Protein AF-A0AA36M9J1-F1 (afdb_monomer)

Foldseek 3Di:
DDDDDDDDDDDPPPPDPDFPWDWDDDDDDDDPDDDPDDRDTDIDGPDPPQDFFADDAFADDPVSVVVVCVVVVVVVDPPPPDDAAFWWWQDPNDIDFQWAQADAADLERPDIDTHGAPDKDKHKHAYDPPDQDPCCLQVDQQFFQCSRQVIWIWFADPNDIDTAHEAEPEDRDGFDDDPQKTWFGFQEWAKEFEDADRDGPHIYGYDTDIDIDHNVCSVVGMHIYIYHYDYPPDDDDDDPAKFFDFFAFWWFDAPDDDIDGQFAAAHEAGDLVHTDGDTPQDKDKHKYKDWDQDLVVQQVSVVSNCSRHPGQWIFFGPDPPPPDRRTHGEAEDDDDDDDDDQWRKDFQEWEKEFEWEWGTGPVRTHITTRHIYIYTDIDTDDRDNPDIDMGMHMYIYHYDYPGDDPDPPPD

Nearest PDB structures (foldseek):
  7fh1-assembly1_B  TM=4.198E-01  e=1.039E-02  Homo sapiens
  8y16-assembly1_C  TM=1.240E-01  e=6.064E+00  Severe acute respiratory syndrome coronavirus 2

Organism: Cylicocyclus nassatus (NCBI:txid53992)

Mean predicted aligned error: 17.76 Å

Structure (mmCIF, N/CA/C/O backbone):
data_AF-A0AA36M9J1-F1
#
_entry.id   AF-A0AA36M9J1-F1
#
loop_
_atom_site.group_PDB
_atom_site.id
_atom_site.type_symbol
_atom_site.label_atom_id
_atom_site.label_alt_id
_atom_site.label_comp_id
_atom_site.label_asym_id
_atom_site.label_entity_id
_atom_site.label_seq_id
_atom_site.pdbx_PDB_ins_code
_atom_site.Cartn_x
_atom_site.Cartn_y
_atom_site.Cartn_z
_atom_site.occupancy
_atom_site.B_iso_or_equiv
_atom_site.auth_seq_id
_atom_site.auth_comp_id
_atom_site.auth_asym_id
_atom_site.auth_atom_id
_atom_site.pdbx_PDB_model_num
ATOM 1 N N . MET A 1 1 ? 70.627 -38.557 -36.374 1.00 34.47 1 MET A N 1
ATOM 2 C CA . MET A 1 1 ? 70.015 -37.346 -35.794 1.00 34.47 1 MET A CA 1
ATOM 3 C C . MET A 1 1 ? 68.828 -36.986 -36.672 1.00 34.47 1 MET A C 1
ATOM 5 O O . MET A 1 1 ? 69.014 -36.907 -37.875 1.00 34.47 1 MET A O 1
ATOM 9 N N . VAL A 1 2 ? 67.658 -36.826 -36.048 1.00 35.03 2 VAL A N 1
ATOM 10 C CA . VAL A 1 2 ? 66.373 -36.348 -36.599 1.00 35.03 2 VAL A CA 1
ATOM 11 C C . VAL A 1 2 ? 65.576 -37.332 -37.476 1.00 35.03 2 VAL A C 1
ATOM 13 O O . VAL A 1 2 ? 65.704 -37.382 -38.694 1.00 35.03 2 VAL A O 1
ATOM 16 N N . LEU A 1 3 ? 64.687 -38.072 -36.795 1.00 35.28 3 LEU A N 1
ATOM 17 C CA . LEU A 1 3 ? 63.376 -38.482 -37.307 1.00 35.28 3 LEU A CA 1
ATOM 18 C C . LEU A 1 3 ? 62.590 -37.229 -37.728 1.00 35.28 3 LEU A C 1
ATOM 20 O O . LEU A 1 3 ? 62.483 -36.299 -36.930 1.00 35.28 3 LEU A O 1
ATOM 24 N N . ALA A 1 4 ? 61.965 -37.241 -38.903 1.00 35.62 4 ALA A N 1
ATOM 25 C CA . ALA A 1 4 ? 60.901 -36.302 -39.246 1.00 35.62 4 ALA A CA 1
ATOM 26 C C . ALA A 1 4 ? 59.654 -37.094 -39.658 1.00 35.62 4 ALA A C 1
ATOM 28 O O . ALA A 1 4 ? 59.619 -37.746 -40.700 1.00 35.62 4 ALA A O 1
ATOM 29 N N . LEU A 1 5 ? 58.675 -37.076 -38.753 1.00 34.12 5 LEU A N 1
ATOM 30 C CA . LEU A 1 5 ? 57.350 -37.666 -38.876 1.00 34.12 5 LEU A CA 1
ATOM 31 C C . LEU A 1 5 ? 56.488 -36.897 -39.890 1.00 34.12 5 LEU A C 1
ATOM 33 O O . LEU A 1 5 ? 56.442 -35.668 -39.868 1.00 34.12 5 LEU A O 1
ATOM 37 N N . LEU A 1 6 ? 55.740 -37.645 -40.705 1.00 33.44 6 LEU A N 1
ATOM 38 C CA . LEU A 1 6 ? 54.518 -37.181 -41.368 1.00 33.44 6 LEU A CA 1
ATOM 39 C C . LEU A 1 6 ? 53.490 -36.716 -40.315 1.00 33.44 6 LEU A C 1
ATOM 41 O O . LEU A 1 6 ? 53.253 -37.462 -39.360 1.00 33.44 6 LEU A O 1
ATOM 45 N N . PRO A 1 7 ? 52.786 -35.586 -40.503 1.00 40.94 7 PRO A N 1
ATOM 46 C CA . PRO A 1 7 ? 51.577 -35.313 -39.746 1.00 40.94 7 PRO A CA 1
ATOM 47 C C . PRO A 1 7 ? 50.387 -36.027 -40.406 1.00 40.94 7 PRO A C 1
ATOM 49 O O . PRO A 1 7 ? 50.026 -35.750 -41.551 1.00 40.94 7 PRO A O 1
ATOM 52 N N . LEU A 1 8 ? 49.769 -36.951 -39.666 1.00 36.53 8 LEU A N 1
ATOM 53 C CA . LEU A 1 8 ? 48.415 -37.427 -39.941 1.00 36.53 8 LEU A CA 1
ATOM 54 C C . LEU A 1 8 ? 47.431 -36.257 -39.789 1.00 36.53 8 LEU A C 1
ATOM 56 O O . LEU A 1 8 ? 47.300 -35.685 -38.708 1.00 36.53 8 LEU A O 1
ATOM 60 N N . LEU A 1 9 ? 46.702 -35.948 -40.858 1.00 32.91 9 LEU A N 1
ATOM 61 C CA . LEU A 1 9 ? 45.480 -35.148 -40.813 1.00 32.91 9 LEU A CA 1
ATOM 62 C C . LEU A 1 9 ? 44.354 -36.004 -40.212 1.00 32.91 9 LEU A C 1
ATOM 64 O O . LEU A 1 9 ? 43.809 -36.884 -40.876 1.00 32.91 9 LEU A O 1
ATOM 68 N N . LEU A 1 10 ? 44.016 -35.751 -38.949 1.00 34.03 10 LEU A N 1
ATOM 69 C CA . LEU A 1 10 ? 42.772 -36.203 -38.322 1.00 34.03 10 LEU A CA 1
ATOM 70 C C . LEU A 1 10 ? 41.680 -35.154 -38.591 1.00 34.03 10 LEU A C 1
ATOM 72 O O . LEU A 1 10 ? 41.882 -33.991 -38.237 1.00 34.03 10 LEU A O 1
ATOM 76 N N . PRO A 1 11 ? 40.516 -35.515 -39.157 1.00 36.06 11 PRO A N 1
ATOM 77 C CA . PRO A 1 11 ? 39.356 -34.641 -39.128 1.00 36.06 11 PRO A CA 1
ATOM 78 C C . PRO A 1 11 ? 38.752 -34.681 -37.719 1.00 36.06 11 PRO A C 1
ATOM 80 O O . PRO A 1 11 ? 38.268 -35.716 -37.257 1.00 36.06 11 PRO A O 1
ATOM 83 N N . THR A 1 12 ? 38.777 -33.549 -37.021 1.00 34.25 12 THR A N 1
ATOM 84 C CA . THR A 1 12 ? 37.977 -33.341 -35.815 1.00 34.25 12 THR A CA 1
ATOM 85 C C . THR A 1 12 ? 36.508 -33.276 -36.224 1.00 34.25 12 THR A C 1
ATOM 87 O O . THR A 1 12 ? 36.010 -32.264 -36.710 1.00 34.25 12 THR A O 1
ATOM 90 N N . ILE A 1 13 ? 35.798 -34.390 -36.046 1.00 34.00 13 ILE A N 1
ATOM 91 C CA . ILE A 1 13 ? 34.337 -34.414 -36.068 1.00 34.00 13 ILE A CA 1
ATOM 92 C C . ILE A 1 13 ? 33.880 -33.586 -34.866 1.00 34.00 13 ILE A C 1
ATOM 94 O O . ILE A 1 13 ? 33.880 -34.060 -33.729 1.00 34.00 13 ILE A O 1
ATOM 98 N N . SER A 1 14 ? 33.531 -32.324 -35.113 1.00 32.44 14 SER A N 1
ATOM 99 C CA . SER A 1 14 ? 32.762 -31.531 -34.163 1.00 32.44 14 SER A CA 1
ATOM 100 C C . SER A 1 14 ? 31.401 -32.210 -34.034 1.00 32.44 14 SER A C 1
ATOM 102 O O . SER A 1 14 ? 30.603 -32.199 -34.973 1.00 32.44 14 SER A O 1
ATOM 104 N N . LYS A 1 15 ? 31.162 -32.886 -32.905 1.00 30.66 15 LYS A N 1
ATOM 105 C CA . LYS A 1 15 ? 29.823 -33.338 -32.524 1.00 30.66 15 LYS A CA 1
ATOM 106 C C . LYS A 1 15 ? 28.961 -32.087 -32.389 1.00 30.66 15 LYS A C 1
ATOM 108 O O . LYS A 1 15 ? 29.045 -31.385 -31.385 1.00 30.66 15 LYS A O 1
ATOM 113 N N . ALA A 1 16 ? 28.162 -31.808 -33.414 1.00 32.34 16 ALA A N 1
ATOM 114 C CA . ALA A 1 16 ? 27.039 -30.899 -33.296 1.00 32.34 16 ALA A CA 1
ATOM 115 C C . ALA A 1 16 ? 26.162 -31.403 -32.144 1.00 32.34 16 ALA A C 1
ATOM 117 O O . ALA A 1 16 ? 25.789 -32.576 -32.102 1.00 32.34 16 ALA A O 1
ATOM 118 N N . GLN A 1 17 ? 25.918 -30.524 -31.179 1.00 36.88 17 GLN A N 1
ATOM 119 C CA . GLN A 1 17 ? 25.026 -30.759 -30.059 1.00 36.88 17 GLN A CA 1
ATOM 120 C C . GLN A 1 17 ? 23.624 -30.991 -30.629 1.00 36.88 17 GLN A C 1
ATOM 122 O O . GLN A 1 17 ? 22.987 -30.079 -31.154 1.00 36.88 17 GLN A O 1
ATOM 127 N N . GLU A 1 18 ? 23.203 -32.251 -30.621 1.00 34.16 18 GLU A N 1
ATOM 128 C CA . GLU A 1 18 ? 21.918 -32.703 -31.138 1.00 34.16 18 GLU A CA 1
ATOM 129 C C . GLU A 1 18 ? 20.823 -32.074 -30.265 1.00 34.16 18 GLU A C 1
ATOM 131 O O . GLU A 1 18 ? 20.680 -32.391 -29.085 1.00 34.16 18 GLU A O 1
ATOM 136 N N . THR A 1 19 ? 20.125 -31.078 -30.814 1.00 42.78 19 THR A N 1
ATOM 137 C CA . THR A 1 19 ? 18.958 -30.478 -30.166 1.00 42.78 19 THR A CA 1
ATOM 138 C C . THR A 1 19 ? 17.849 -31.518 -30.173 1.00 42.78 19 THR A C 1
ATOM 140 O O . THR A 1 19 ? 17.486 -32.028 -31.233 1.00 42.78 19 THR A O 1
ATOM 143 N N . ASP A 1 20 ? 17.333 -31.852 -28.992 1.00 41.44 20 ASP A N 1
ATOM 144 C CA . ASP A 1 20 ? 16.275 -32.845 -28.814 1.00 41.44 20 ASP A CA 1
ATOM 145 C C . ASP A 1 20 ? 14.979 -32.303 -29.446 1.00 41.44 20 ASP A C 1
ATOM 147 O O . ASP A 1 20 ? 14.237 -31.509 -28.857 1.00 41.44 20 ASP A O 1
ATOM 151 N N . ARG A 1 21 ? 14.778 -32.627 -30.729 1.00 43.12 21 ARG A N 1
ATOM 152 C CA . ARG A 1 21 ? 13.612 -32.241 -31.526 1.00 43.12 21 ARG A CA 1
ATOM 153 C C . ARG A 1 21 ? 12.599 -33.368 -31.461 1.00 43.12 21 ARG A C 1
ATOM 155 O O . ARG A 1 21 ? 12.701 -34.347 -32.196 1.00 43.12 21 ARG A O 1
ATOM 162 N N . THR A 1 22 ? 11.588 -33.214 -30.615 1.00 49.09 22 THR A N 1
ATOM 163 C CA . THR A 1 22 ? 10.437 -34.120 -30.625 1.00 49.09 22 THR A CA 1
ATOM 164 C C . THR A 1 22 ? 9.358 -33.519 -31.518 1.00 49.09 22 THR A C 1
ATOM 166 O O . THR A 1 22 ? 8.730 -32.519 -31.167 1.00 49.09 22 THR A O 1
ATOM 169 N N . CYS A 1 23 ? 9.162 -34.105 -32.698 1.00 43.44 23 CYS A N 1
ATOM 170 C CA . CYS A 1 23 ? 8.077 -33.721 -33.594 1.00 43.44 23 CYS A CA 1
ATOM 171 C C . CYS A 1 23 ? 6.861 -34.608 -33.343 1.00 43.44 23 CYS A C 1
ATOM 173 O O . CYS A 1 23 ? 6.962 -35.835 -33.352 1.00 43.44 23 CYS A O 1
ATOM 175 N N . TYR A 1 24 ? 5.718 -33.976 -33.107 1.00 51.06 24 TYR A N 1
ATOM 176 C CA . TYR A 1 24 ? 4.445 -34.646 -32.906 1.00 51.06 24 TYR A CA 1
ATOM 177 C C . TYR A 1 24 ? 3.603 -34.496 -34.170 1.00 51.06 24 TYR A C 1
ATOM 179 O O . TYR A 1 24 ? 3.530 -33.419 -34.765 1.00 51.06 24 TYR A O 1
ATOM 187 N N . ASN A 1 25 ? 2.923 -35.575 -34.554 1.00 40.88 25 ASN A N 1
ATOM 188 C CA . ASN A 1 25 ? 1.823 -35.468 -35.502 1.00 40.88 25 ASN A CA 1
ATOM 189 C C . ASN A 1 25 ? 0.711 -34.660 -34.829 1.00 40.88 25 ASN A C 1
ATOM 191 O O . ASN A 1 25 ? 0.363 -34.936 -33.680 1.00 40.88 25 ASN A O 1
ATOM 195 N N . SER A 1 26 ? 0.190 -33.656 -35.530 1.00 43.72 26 SER A N 1
ATOM 196 C CA . SER A 1 26 ? -0.866 -32.759 -35.059 1.00 43.72 26 SER A CA 1
ATOM 197 C C . SER A 1 26 ? -1.984 -33.529 -34.341 1.00 43.72 26 SER A C 1
ATOM 199 O O . SER A 1 26 ? -2.709 -34.311 -34.963 1.00 43.72 26 SER A O 1
ATOM 201 N N . VAL A 1 27 ? -2.135 -33.313 -33.033 1.00 42.03 27 VAL A N 1
ATOM 202 C CA . VAL A 1 27 ? -3.286 -33.811 -32.274 1.00 42.03 27 VAL A CA 1
ATOM 203 C C . VAL A 1 27 ? -4.376 -32.751 -32.345 1.00 42.03 27 VAL A C 1
ATOM 205 O O . VAL A 1 27 ? -4.162 -31.588 -32.010 1.00 42.03 27 VAL A O 1
ATOM 208 N N . TRP A 1 28 ? -5.537 -33.178 -32.827 1.00 39.97 28 TRP A N 1
ATOM 209 C CA . TRP A 1 28 ? -6.735 -32.378 -33.036 1.00 39.97 28 TRP A CA 1
ATOM 210 C C . TRP A 1 28 ? -7.161 -31.645 -31.756 1.00 39.97 28 TRP A C 1
ATOM 212 O O . TRP A 1 28 ? -7.635 -32.264 -30.806 1.00 39.97 28 TRP A O 1
ATOM 222 N N . LEU A 1 29 ? -7.055 -30.317 -31.746 1.00 37.34 29 LEU A N 1
ATOM 223 C CA . LEU A 1 29 ? -7.807 -29.466 -30.826 1.00 37.34 29 LEU A CA 1
ATOM 224 C C . LEU A 1 29 ? -9.108 -29.082 -31.531 1.00 37.34 29 LEU A C 1
ATOM 226 O O . LEU A 1 29 ? -9.100 -28.329 -32.502 1.00 37.34 29 LEU A O 1
ATOM 230 N N . HIS A 1 30 ? -10.222 -29.650 -31.068 1.00 34.59 30 HIS A N 1
ATOM 231 C CA . HIS A 1 30 ? -11.558 -29.381 -31.593 1.00 34.59 30 HIS A CA 1
ATOM 232 C C . HIS A 1 30 ? -11.893 -27.880 -31.523 1.00 34.59 30 HIS A C 1
ATOM 234 O O . HIS A 1 30 ? -12.320 -27.369 -30.490 1.00 34.59 30 HIS A O 1
ATOM 240 N N . ARG A 1 31 ? -11.765 -27.188 -32.658 1.00 34.97 31 ARG A N 1
ATOM 241 C CA . ARG A 1 31 ? -12.511 -25.968 -32.977 1.00 34.97 31 ARG A CA 1
ATOM 242 C C . ARG A 1 31 ? -13.433 -26.302 -34.148 1.00 34.97 31 ARG A C 1
ATOM 244 O O . ARG A 1 31 ? -12.988 -26.860 -35.144 1.00 34.97 31 ARG A O 1
ATOM 251 N N . GLY A 1 32 ? -14.726 -26.036 -33.978 1.00 39.53 32 GLY A N 1
ATOM 252 C CA . GLY A 1 32 ? -15.825 -26.510 -34.828 1.00 39.53 32 GLY A CA 1
ATOM 253 C C . GLY A 1 32 ? -15.948 -25.873 -36.213 1.00 39.53 32 GLY A C 1
ATOM 254 O O . GLY A 1 32 ? -17.045 -25.872 -36.755 1.00 39.53 32 GLY A O 1
ATOM 255 N N . GLU A 1 33 ? -14.869 -25.353 -36.796 1.00 38.28 33 GLU A N 1
ATOM 256 C CA . GLU A 1 33 ? -14.892 -24.827 -38.161 1.00 38.28 33 GLU A CA 1
ATOM 257 C C . GLU A 1 33 ? -13.712 -25.389 -38.956 1.00 38.28 33 GLU A C 1
ATOM 259 O O . GLU A 1 33 ? -12.547 -25.264 -38.582 1.00 38.28 33 GLU A O 1
ATOM 264 N N . THR A 1 34 ? -14.062 -26.087 -40.035 1.00 36.34 34 THR A N 1
ATOM 265 C CA . THR A 1 34 ? -13.190 -26.800 -40.971 1.00 36.34 34 THR A CA 1
ATOM 266 C C . THR A 1 34 ? -12.093 -25.900 -41.529 1.00 36.34 34 THR A C 1
ATOM 268 O O . THR A 1 34 ? -12.348 -25.057 -42.387 1.00 36.34 34 THR A O 1
ATOM 271 N N . ILE A 1 35 ? -10.857 -26.151 -41.107 1.00 40.28 35 ILE A N 1
ATOM 272 C CA . ILE A 1 35 ? -9.649 -25.724 -41.811 1.00 40.28 35 ILE A CA 1
ATOM 273 C C . ILE A 1 35 ? -9.031 -26.998 -42.392 1.00 40.28 35 ILE A C 1
ATOM 275 O O . ILE A 1 35 ? -8.940 -28.019 -41.709 1.00 40.28 35 ILE A O 1
ATOM 279 N N . LEU A 1 36 ? -8.695 -26.959 -43.682 1.00 37.41 36 LEU A N 1
ATOM 280 C CA . LEU A 1 36 ? -8.062 -28.056 -44.418 1.00 37.41 36 LEU A CA 1
ATOM 281 C C . LEU A 1 36 ? -6.858 -28.616 -43.633 1.00 37.41 36 LEU A C 1
ATOM 283 O O . LEU A 1 36 ? -6.135 -27.831 -43.016 1.00 37.41 36 LEU A O 1
ATOM 287 N N . PRO A 1 37 ? -6.620 -29.940 -43.646 1.00 39.84 37 PRO A N 1
ATOM 288 C CA . PRO A 1 37 ? -5.519 -30.537 -42.897 1.00 39.84 37 PRO A CA 1
ATOM 289 C C . PRO A 1 37 ? -4.185 -29.988 -43.416 1.00 39.84 37 PRO A C 1
ATOM 291 O O . PRO A 1 37 ? -3.824 -30.249 -44.564 1.00 39.84 37 PRO A O 1
ATOM 294 N N . SER A 1 38 ? -3.453 -29.230 -42.591 1.00 42.91 38 SER A N 1
ATOM 295 C CA . SER A 1 38 ? -2.046 -28.958 -42.883 1.00 42.91 38 SER A CA 1
ATOM 296 C C . SER A 1 38 ? -1.241 -30.215 -42.556 1.00 42.91 38 SER A C 1
ATOM 298 O O . SER A 1 38 ? -1.457 -30.880 -41.543 1.00 42.91 38 SER A O 1
ATOM 300 N N . THR A 1 39 ? -0.342 -30.588 -43.459 1.00 43.50 39 THR A N 1
ATOM 301 C CA . THR A 1 39 ? 0.561 -31.741 -43.325 1.00 43.50 39 THR A CA 1
ATOM 302 C C . THR A 1 39 ? 1.816 -31.408 -42.517 1.00 43.50 39 THR A C 1
ATOM 304 O O . THR A 1 39 ? 2.784 -32.168 -42.541 1.00 43.50 39 THR A O 1
ATOM 307 N N . ASP A 1 40 ? 1.831 -30.265 -41.834 1.00 41.34 40 ASP A N 1
ATOM 308 C CA . ASP A 1 40 ? 3.038 -29.733 -41.219 1.00 41.34 40 ASP A CA 1
ATOM 309 C C . ASP A 1 40 ? 3.254 -30.356 -39.837 1.00 41.34 40 ASP A C 1
ATOM 311 O O . ASP A 1 40 ? 2.422 -30.272 -38.932 1.00 41.34 40 ASP A O 1
ATOM 315 N N . LEU A 1 41 ? 4.397 -31.027 -39.691 1.00 43.41 41 LEU A N 1
ATOM 316 C CA . LEU A 1 41 ? 4.864 -31.603 -38.435 1.00 43.41 41 LEU A CA 1
ATOM 317 C C . LEU A 1 41 ? 5.095 -30.486 -37.411 1.00 43.41 41 LEU A C 1
ATOM 319 O O . LEU A 1 41 ? 5.894 -29.580 -37.645 1.00 43.41 41 LEU A O 1
ATOM 323 N N . PHE A 1 42 ? 4.457 -30.579 -36.242 1.00 46.03 42 PHE A N 1
ATOM 324 C CA . PHE A 1 42 ? 4.739 -29.665 -35.139 1.00 46.03 42 PHE A CA 1
ATOM 325 C C . PHE A 1 42 ? 5.954 -30.174 -34.364 1.00 46.03 42 PHE A C 1
ATOM 327 O O . PHE A 1 42 ? 5.879 -31.166 -33.635 1.00 46.03 42 PHE A O 1
ATOM 334 N N . CYS A 1 43 ? 7.091 -29.506 -34.531 1.00 43.56 43 CYS A N 1
ATOM 335 C CA . CYS A 1 43 ? 8.325 -29.841 -33.831 1.00 43.56 43 CYS A CA 1
ATOM 336 C C . CYS A 1 43 ? 8.496 -28.974 -32.585 1.00 43.56 43 CYS A C 1
ATOM 338 O O . CYS A 1 43 ? 8.714 -27.768 -32.682 1.00 43.56 43 CYS A O 1
ATOM 340 N N . VAL A 1 44 ? 8.449 -29.597 -31.406 1.00 43.91 44 VAL A N 1
ATOM 341 C CA . VAL A 1 44 ? 8.841 -28.940 -30.157 1.00 43.91 44 VAL A CA 1
ATOM 342 C C . VAL A 1 44 ? 10.358 -28.995 -30.076 1.00 43.91 44 VAL A C 1
ATOM 344 O O . VAL A 1 44 ? 10.945 -30.055 -29.854 1.00 43.91 44 VAL A O 1
ATOM 347 N N . VAL A 1 45 ? 11.004 -27.848 -30.268 1.00 42.28 45 VAL A N 1
ATOM 348 C CA . VAL A 1 45 ? 12.426 -27.696 -29.963 1.00 42.28 45 VAL A CA 1
ATOM 349 C C . VAL A 1 45 ? 12.529 -27.370 -28.479 1.00 42.28 45 VAL A C 1
ATOM 351 O O . VAL A 1 45 ? 12.179 -26.267 -28.060 1.00 42.28 45 VAL A O 1
ATOM 354 N N . ARG A 1 46 ? 13.005 -28.316 -27.662 1.00 38.50 46 ARG A N 1
ATOM 355 C CA . ARG A 1 46 ? 13.493 -27.969 -26.324 1.00 38.50 46 ARG A CA 1
ATOM 356 C C . ARG A 1 46 ? 14.809 -27.224 -26.501 1.00 38.50 46 ARG A C 1
ATOM 358 O O . ARG A 1 46 ? 15.862 -27.841 -26.636 1.00 38.50 46 ARG A O 1
ATOM 365 N N . SER A 1 47 ? 14.740 -25.897 -26.551 1.00 42.56 47 SER A N 1
ATOM 366 C CA . SER A 1 47 ? 15.944 -25.102 -26.358 1.00 42.56 47 SER A CA 1
ATOM 367 C C . SER A 1 47 ? 16.352 -25.224 -24.887 1.00 42.56 47 SER A C 1
ATOM 369 O O . SER A 1 47 ? 15.586 -24.876 -23.991 1.00 42.56 47 SER A O 1
ATOM 371 N N . ASN A 1 48 ? 17.547 -25.767 -24.656 1.00 41.94 48 ASN A N 1
ATOM 372 C CA . ASN A 1 48 ? 18.238 -25.701 -23.368 1.00 41.94 48 ASN A CA 1
ATOM 373 C C . ASN A 1 48 ? 18.921 -24.335 -23.167 1.00 41.94 48 ASN A C 1
ATOM 375 O O . ASN A 1 48 ? 19.713 -24.192 -22.235 1.00 41.94 48 ASN A O 1
ATOM 379 N N . ASP A 1 49 ? 18.660 -23.345 -24.028 1.00 46.38 49 ASP A N 1
ATOM 380 C CA . ASP A 1 49 ? 19.173 -22.001 -23.817 1.00 46.38 49 ASP A CA 1
ATOM 381 C C . ASP A 1 49 ? 18.552 -21.461 -22.533 1.00 46.38 49 ASP A C 1
ATOM 383 O O . ASP A 1 49 ? 17.328 -21.390 -22.388 1.00 46.38 49 ASP A O 1
ATOM 387 N N . ALA A 1 50 ? 19.412 -21.105 -21.580 1.00 49.09 50 ALA A N 1
ATOM 388 C CA . ALA A 1 50 ? 19.007 -20.369 -20.400 1.00 49.09 50 ALA A CA 1
ATOM 389 C C . ALA A 1 50 ? 18.225 -19.142 -20.875 1.00 49.09 50 ALA A C 1
ATOM 391 O O . ALA A 1 50 ? 18.779 -18.248 -21.517 1.00 49.09 50 ALA A O 1
ATOM 392 N N . SER A 1 51 ? 16.920 -19.120 -20.617 1.00 63.69 51 SER A N 1
ATOM 393 C CA . SER A 1 51 ? 16.118 -17.960 -20.955 1.00 63.69 51 SER A CA 1
ATOM 394 C C . SER A 1 51 ? 16.680 -16.770 -20.175 1.00 63.69 51 SER A C 1
ATOM 396 O O . SER A 1 51 ? 16.882 -16.845 -18.964 1.00 63.69 51 SER A O 1
ATOM 398 N N . SER A 1 52 ? 16.998 -15.688 -20.876 1.00 69.25 52 SER A N 1
ATOM 399 C CA . SER A 1 52 ? 17.330 -14.391 -20.288 1.00 69.25 52 SER A CA 1
ATOM 400 C C . SER A 1 52 ? 16.230 -13.383 -20.598 1.00 69.25 52 SER A C 1
ATOM 402 O O . SER A 1 52 ? 15.512 -13.528 -21.590 1.00 69.25 52 SER A O 1
ATOM 404 N N . PHE A 1 53 ? 16.076 -12.389 -19.739 1.00 72.44 53 PHE A N 1
ATOM 405 C CA . PHE A 1 53 ? 15.380 -11.157 -20.061 1.00 72.44 53 PHE A CA 1
ATOM 406 C C . PHE A 1 53 ? 16.357 -10.215 -20.759 1.00 72.44 53 PHE A C 1
ATOM 408 O O . PHE A 1 53 ? 17.537 -10.184 -20.405 1.00 72.44 53 PHE A O 1
ATOM 415 N N . ASP A 1 54 ? 15.865 -9.496 -21.762 1.00 75.00 54 ASP A N 1
ATOM 416 C CA . ASP A 1 54 ? 16.659 -8.490 -22.459 1.00 75.00 54 ASP A CA 1
ATOM 417 C C . ASP A 1 54 ? 16.824 -7.256 -21.561 1.00 75.00 54 ASP A C 1
ATOM 419 O O . ASP A 1 54 ? 15.923 -6.909 -20.789 1.00 75.00 54 ASP A O 1
ATOM 423 N N . ASP A 1 55 ? 17.979 -6.600 -21.654 1.00 76.12 55 ASP A N 1
ATOM 424 C CA . ASP A 1 55 ? 18.253 -5.396 -20.875 1.00 76.12 55 ASP A CA 1
ATOM 425 C C . ASP A 1 55 ? 17.386 -4.236 -21.383 1.00 76.12 55 ASP A C 1
ATOM 427 O O . ASP A 1 55 ? 17.310 -3.961 -22.581 1.00 76.12 55 ASP A O 1
ATOM 431 N N . VAL A 1 56 ? 16.739 -3.537 -20.452 1.00 81.00 56 VAL A N 1
ATOM 432 C CA . VAL A 1 56 ? 15.906 -2.359 -20.728 1.00 81.00 56 VAL A CA 1
ATOM 433 C C . VAL A 1 56 ? 16.708 -1.104 -20.367 1.00 81.00 56 VAL A C 1
ATOM 435 O O . VAL A 1 56 ? 17.243 -1.034 -19.253 1.00 81.00 56 VAL A O 1
ATOM 438 N N . PRO A 1 57 ? 16.814 -0.104 -21.258 1.00 84.38 57 PRO A N 1
ATOM 439 C CA . PRO A 1 57 ? 17.568 1.111 -20.968 1.00 84.38 57 PRO A CA 1
ATOM 440 C C . PRO A 1 57 ? 16.941 1.878 -19.798 1.00 84.38 57 PRO A C 1
ATOM 442 O O . PRO A 1 57 ? 15.729 2.062 -19.748 1.00 84.38 57 PRO A O 1
ATOM 445 N N . ILE A 1 58 ? 17.769 2.347 -18.860 1.00 87.94 58 ILE A N 1
ATOM 446 C CA . ILE A 1 58 ? 17.318 3.245 -17.788 1.00 87.94 58 ILE A CA 1
ATOM 447 C C . ILE A 1 58 ? 17.121 4.634 -18.387 1.00 87.94 58 ILE A C 1
ATOM 449 O O . ILE A 1 58 ? 18.083 5.220 -18.881 1.00 87.94 58 ILE A O 1
ATOM 453 N N . ILE A 1 59 ? 15.903 5.161 -18.313 1.00 87.62 59 ILE A N 1
ATOM 454 C CA . ILE A 1 59 ? 15.529 6.439 -18.919 1.00 87.62 59 ILE A CA 1
ATOM 455 C C . ILE A 1 59 ? 15.995 7.591 -18.030 1.00 87.62 59 ILE A C 1
ATOM 457 O O . ILE A 1 59 ? 15.632 7.658 -16.854 1.00 87.62 59 ILE A O 1
ATOM 461 N N . GLN A 1 60 ? 16.778 8.514 -18.584 1.00 85.69 60 GLN A N 1
ATOM 462 C CA . GLN A 1 60 ? 17.397 9.635 -17.866 1.00 85.69 60 GLN A CA 1
ATOM 463 C C . GLN A 1 60 ? 16.962 11.005 -18.400 1.00 85.69 60 GLN A C 1
ATOM 465 O O . GLN A 1 60 ? 17.172 12.015 -17.719 1.00 85.69 60 GLN A O 1
ATOM 470 N N . SER A 1 61 ? 16.342 11.047 -19.582 1.00 85.88 61 SER A N 1
ATOM 471 C CA . SER A 1 61 ? 15.887 12.260 -20.269 1.00 85.88 61 SER A CA 1
ATOM 472 C C . SER A 1 61 ? 14.484 12.113 -20.880 1.00 85.88 61 SER A C 1
ATOM 474 O O . SER A 1 61 ? 13.978 11.005 -21.057 1.00 85.88 61 SER A O 1
ATOM 476 N N . GLU A 1 62 ? 13.845 13.245 -21.194 1.00 85.38 62 GLU A N 1
ATOM 477 C CA . GLU A 1 62 ? 12.535 13.280 -21.870 1.00 85.38 62 GLU A CA 1
ATOM 478 C C . GLU A 1 62 ? 12.596 12.755 -23.315 1.00 85.38 62 GLU A C 1
ATOM 480 O O . GLU A 1 62 ? 11.627 12.164 -23.800 1.00 85.38 62 GLU A O 1
ATOM 485 N N . ASP A 1 63 ? 13.735 12.922 -23.990 1.00 86.81 63 ASP A N 1
ATOM 486 C CA . ASP A 1 63 ? 13.948 12.408 -25.347 1.00 86.81 63 ASP A CA 1
ATOM 487 C C . ASP A 1 63 ? 13.995 10.871 -25.336 1.00 86.81 63 ASP A C 1
ATOM 489 O O . ASP A 1 63 ? 13.223 10.223 -26.041 1.00 86.81 63 ASP A O 1
ATOM 493 N N . GLU A 1 64 ? 14.797 10.277 -24.441 1.00 86.81 64 GLU A N 1
ATOM 494 C CA . GLU A 1 64 ? 14.849 8.817 -24.244 1.00 86.81 64 GLU A CA 1
ATOM 495 C C . GLU A 1 64 ? 13.483 8.242 -23.849 1.00 86.81 64 GLU A C 1
ATOM 497 O O . GLU A 1 64 ? 13.122 7.137 -24.251 1.00 86.81 64 GLU A O 1
ATOM 502 N N . TRP A 1 65 ? 12.703 8.989 -23.064 1.00 85.12 65 TRP A N 1
ATOM 503 C CA . TRP A 1 65 ? 11.340 8.602 -22.718 1.00 85.12 65 TRP A CA 1
ATOM 504 C C . TRP A 1 65 ? 10.419 8.554 -23.939 1.00 85.12 65 TRP A C 1
ATOM 506 O O . TRP A 1 65 ? 9.617 7.629 -24.085 1.00 85.12 65 TRP A O 1
ATOM 516 N N . SER A 1 66 ? 10.522 9.556 -24.808 1.00 84.81 66 SER A N 1
ATOM 517 C CA . SER A 1 66 ? 9.711 9.643 -26.020 1.00 84.81 66 SER A CA 1
ATOM 518 C C . SER A 1 66 ? 10.014 8.476 -26.958 1.00 84.81 66 SER A C 1
ATOM 520 O O . SER A 1 66 ? 9.083 7.821 -27.429 1.00 84.81 66 SER A O 1
ATOM 522 N N . ASP A 1 67 ? 11.293 8.146 -27.138 1.00 84.81 67 ASP A N 1
ATOM 523 C CA . ASP A 1 67 ? 11.729 6.982 -27.916 1.00 84.81 67 ASP A CA 1
ATOM 524 C C . ASP A 1 67 ? 11.229 5.668 -27.294 1.00 84.81 67 ASP A C 1
ATOM 526 O O . ASP A 1 67 ? 10.651 4.818 -27.977 1.00 84.81 67 ASP A O 1
ATOM 530 N N . PHE A 1 68 ? 11.340 5.530 -25.970 1.00 83.81 68 PHE A N 1
ATOM 531 C CA . PHE A 1 68 ? 10.853 4.359 -25.241 1.00 83.81 68 PHE A CA 1
ATOM 532 C C . PHE A 1 68 ? 9.343 4.135 -25.416 1.00 83.81 68 PHE A C 1
ATOM 534 O O . PHE A 1 68 ? 8.889 2.993 -25.548 1.00 83.81 68 PHE A O 1
ATOM 541 N N . LEU A 1 69 ? 8.550 5.210 -25.458 1.00 81.69 69 LEU A N 1
ATOM 542 C CA . LEU A 1 69 ? 7.110 5.140 -25.708 1.00 81.69 69 LEU A CA 1
ATOM 543 C C . LEU A 1 69 ? 6.758 4.731 -27.143 1.00 81.69 69 LEU A C 1
ATOM 545 O O . LEU A 1 69 ? 5.698 4.134 -27.339 1.00 81.69 69 LEU A O 1
ATOM 549 N N . VAL A 1 70 ? 7.601 5.047 -28.131 1.00 82.62 70 VAL A N 1
ATOM 550 C CA . VAL A 1 70 ? 7.422 4.591 -29.521 1.00 82.62 70 VAL A CA 1
ATOM 551 C C . VAL A 1 70 ? 7.602 3.075 -29.607 1.00 82.62 70 VAL A C 1
ATOM 553 O O . VAL A 1 70 ? 6.822 2.398 -30.277 1.00 82.62 70 VAL A O 1
ATOM 556 N N . GLU A 1 71 ? 8.582 2.532 -28.887 1.00 77.81 71 GLU A N 1
ATOM 557 C CA . GLU A 1 71 ? 8.835 1.088 -28.827 1.00 77.81 71 GLU A CA 1
ATOM 558 C C . GLU A 1 71 ? 7.810 0.335 -27.962 1.00 77.81 71 GLU A C 1
ATOM 560 O O . GLU A 1 71 ? 7.561 -0.853 -28.176 1.00 77.81 71 GLU A O 1
ATOM 565 N N . ASN A 1 72 ? 7.166 1.025 -27.014 1.00 73.56 72 ASN A N 1
ATOM 566 C CA . ASN A 1 72 ? 6.224 0.444 -26.057 1.00 73.56 72 ASN A CA 1
ATOM 567 C C . ASN A 1 72 ? 4.856 1.159 -26.073 1.00 73.56 72 ASN A C 1
ATOM 569 O O . ASN A 1 72 ? 4.431 1.722 -25.059 1.00 73.56 72 ASN A O 1
ATOM 573 N N . PRO A 1 73 ? 4.097 1.104 -27.185 1.00 70.12 73 PRO A N 1
ATOM 574 C CA . PRO A 1 73 ? 2.849 1.860 -27.344 1.00 70.12 73 PRO A CA 1
ATOM 575 C C . PRO A 1 73 ? 1.737 1.434 -26.367 1.00 70.12 73 PRO A C 1
ATOM 577 O O . PRO A 1 73 ? 0.846 2.218 -26.047 1.00 70.12 73 PRO A O 1
ATOM 580 N N . TYR A 1 74 ? 1.808 0.219 -25.812 1.00 66.19 74 TYR A N 1
ATOM 581 C CA . TYR A 1 74 ? 0.904 -0.255 -24.753 1.00 66.19 74 TYR A CA 1
ATOM 582 C C . TYR 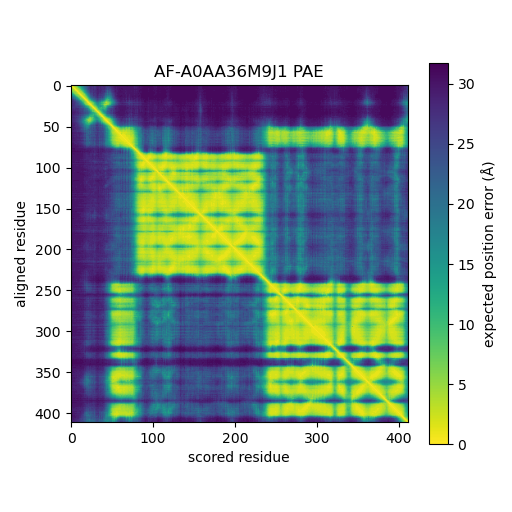A 1 74 ? 1.074 0.505 -23.425 1.00 66.19 74 TYR A C 1
ATOM 584 O O . TYR A 1 74 ? 0.222 0.417 -22.547 1.00 66.19 74 TYR A O 1
ATOM 592 N N . LEU A 1 75 ? 2.162 1.262 -23.256 1.00 64.19 75 LEU A N 1
ATOM 593 C CA . LEU A 1 75 ? 2.341 2.169 -22.122 1.00 64.19 75 LEU A CA 1
ATOM 594 C C . LEU A 1 75 ? 1.601 3.499 -22.307 1.00 64.19 75 LEU A C 1
ATOM 596 O O . LEU A 1 75 ? 1.398 4.202 -21.320 1.00 64.19 75 LEU A O 1
ATOM 600 N N . GLN A 1 76 ? 1.186 3.828 -23.536 1.00 57.81 76 GLN A N 1
ATOM 601 C CA . GLN A 1 76 ? 0.376 5.012 -23.847 1.00 57.81 76 GLN A CA 1
ATOM 602 C C . GLN A 1 76 ? -1.126 4.752 -23.685 1.00 57.81 76 GLN A C 1
ATOM 604 O O . GLN A 1 76 ? -1.894 5.684 -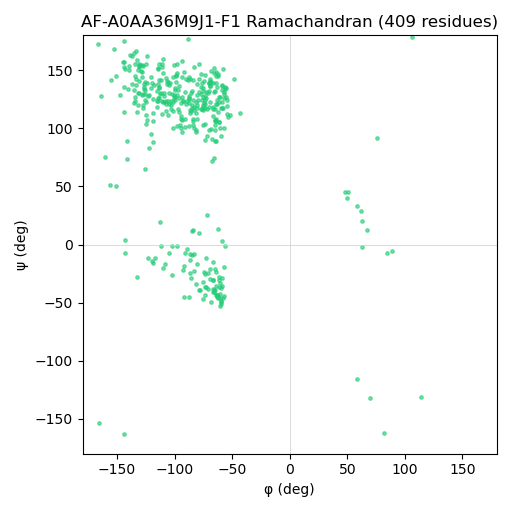23.475 1.00 57.81 76 GLN A O 1
ATOM 609 N N . THR A 1 77 ? -1.552 3.490 -23.791 1.00 47.97 77 THR A N 1
ATOM 610 C CA . THR A 1 77 ? -2.953 3.106 -23.599 1.00 47.97 77 THR A CA 1
ATOM 611 C C . THR A 1 77 ? -3.130 2.682 -22.147 1.00 47.97 77 THR A C 1
ATOM 613 O O . THR A 1 77 ? -2.600 1.651 -21.734 1.00 47.97 77 THR A O 1
ATOM 616 N N . GLU A 1 78 ? -3.848 3.477 -21.357 1.00 44.50 78 GLU A N 1
ATOM 617 C CA . GLU A 1 78 ? -4.276 3.110 -20.004 1.00 44.50 78 GLU A CA 1
ATOM 618 C C . GLU A 1 78 ? -5.303 1.969 -20.063 1.00 44.50 78 GLU A C 1
ATOM 620 O O . GLU A 1 78 ? -6.492 2.150 -19.819 1.00 44.50 78 GLU A O 1
ATOM 625 N N . GLN A 1 79 ? -4.862 0.757 -20.394 1.00 35.81 79 GLN A N 1
ATOM 626 C CA . GLN A 1 79 ? -5.556 -0.422 -19.904 1.00 35.81 79 GLN A CA 1
ATOM 627 C C . GLN A 1 79 ? -5.063 -0.678 -18.486 1.00 35.81 79 GLN A C 1
ATOM 629 O O . GLN A 1 79 ? -3.990 -1.237 -18.254 1.00 35.81 79 GLN A O 1
ATOM 634 N N . ILE A 1 80 ? -5.872 -0.219 -17.534 1.00 40.59 80 ILE A N 1
ATOM 635 C CA . ILE A 1 80 ? -5.874 -0.672 -16.146 1.00 40.59 80 ILE A CA 1
ATOM 636 C C . ILE A 1 80 ? -6.331 -2.138 -16.160 1.00 40.59 80 ILE A C 1
ATOM 638 O O . ILE A 1 80 ? -7.473 -2.440 -15.851 1.00 40.59 80 ILE A O 1
ATOM 642 N N . GLU A 1 81 ? -5.473 -3.061 -16.581 1.00 41.72 81 GLU A N 1
ATOM 643 C CA . GLU A 1 81 ? -5.710 -4.499 -16.423 1.00 41.72 81 GLU A CA 1
ATOM 644 C C . GLU A 1 81 ? -4.395 -5.196 -16.082 1.00 41.72 81 GLU A C 1
ATOM 646 O O . GLU A 1 81 ? -3.767 -5.849 -16.904 1.00 41.72 81 GLU A O 1
ATOM 651 N N . ASP A 1 82 ? -3.963 -4.990 -14.844 1.00 42.97 82 ASP A N 1
ATOM 652 C CA . ASP A 1 82 ? -3.321 -6.023 -14.031 1.00 42.97 82 ASP A CA 1
ATOM 653 C C . ASP A 1 82 ? -3.438 -5.544 -12.577 1.00 42.97 82 ASP A C 1
ATOM 655 O O . ASP A 1 82 ? -2.514 -4.985 -11.983 1.00 42.97 82 ASP A O 1
ATOM 659 N N . SER A 1 83 ? -4.644 -5.664 -12.006 1.00 49.56 83 SER A N 1
ATOM 660 C CA . SER A 1 83 ? -4.792 -5.539 -10.555 1.00 49.56 83 SER A CA 1
ATOM 661 C C . SER A 1 83 ? -3.885 -6.588 -9.911 1.00 49.56 83 SER A C 1
ATOM 663 O O . SER A 1 83 ? -3.897 -7.747 -10.337 1.00 49.56 83 SER A O 1
ATOM 665 N N . PRO A 1 84 ? -3.066 -6.209 -8.919 1.00 60.59 84 PRO A N 1
ATOM 666 C CA . PRO A 1 84 ? -2.091 -7.129 -8.368 1.00 60.59 84 PRO A CA 1
ATOM 667 C C . PRO A 1 84 ? -2.820 -8.307 -7.699 1.00 60.59 84 PRO A C 1
ATOM 669 O O . PRO A 1 84 ? -3.933 -8.128 -7.196 1.00 60.59 84 PRO A O 1
ATOM 672 N N . PRO A 1 85 ? -2.234 -9.518 -7.700 1.00 72.50 85 PRO A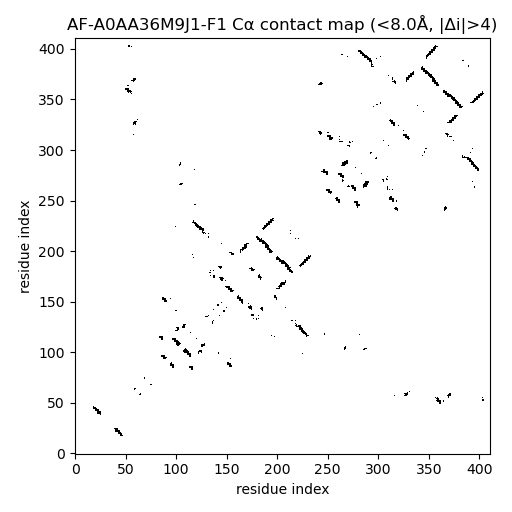 N 1
ATOM 673 C CA . PRO A 1 85 ? -2.924 -10.722 -7.252 1.00 72.50 85 PRO A CA 1
ATOM 674 C C . PRO A 1 85 ? -3.388 -10.562 -5.804 1.00 72.50 85 PRO A C 1
ATOM 676 O O . PRO A 1 85 ? -2.585 -10.293 -4.911 1.00 72.50 85 PRO A O 1
ATOM 679 N N . LEU A 1 86 ? -4.690 -10.710 -5.572 1.00 82.88 86 LEU A N 1
ATOM 680 C CA . LEU A 1 86 ? -5.302 -10.545 -4.257 1.00 82.88 86 LEU A CA 1
ATOM 681 C C . LEU A 1 86 ? -5.374 -11.876 -3.516 1.00 82.88 86 LEU A C 1
ATOM 683 O O . LEU A 1 86 ? -5.515 -12.940 -4.120 1.00 82.88 86 LEU A O 1
ATOM 687 N N . LEU A 1 87 ? -5.277 -11.814 -2.191 1.00 87.00 87 LEU A N 1
ATOM 688 C CA . LEU A 1 87 ? -5.488 -12.961 -1.327 1.00 87.00 87 LEU A CA 1
ATOM 689 C C . LEU A 1 87 ? -6.986 -13.240 -1.289 1.00 87.00 87 LEU A C 1
ATOM 691 O O . LEU A 1 87 ? -7.757 -12.402 -0.834 1.00 87.00 87 LEU A O 1
ATOM 695 N N . LEU A 1 88 ? -7.384 -14.413 -1.766 1.00 92.00 88 LEU A N 1
ATOM 696 C CA . LEU A 1 88 ? -8.780 -14.827 -1.804 1.00 92.00 88 LEU A CA 1
ATOM 697 C C . LEU A 1 88 ? -9.066 -15.780 -0.651 1.00 92.00 88 LEU A C 1
ATOM 699 O O . LEU A 1 88 ? -8.234 -16.626 -0.316 1.00 92.00 88 LEU A O 1
ATOM 703 N N . ILE A 1 89 ? -10.261 -15.682 -0.082 1.00 93.81 89 ILE A N 1
ATOM 704 C CA . ILE A 1 89 ? -10.769 -16.621 0.913 1.00 93.81 89 ILE A CA 1
ATOM 705 C C . ILE A 1 89 ? -12.104 -17.212 0.488 1.00 93.81 89 ILE A C 1
ATOM 707 O O . ILE A 1 89 ? -12.860 -16.619 -0.278 1.00 93.81 89 ILE A O 1
ATOM 711 N N . LYS A 1 90 ? -12.397 -18.399 1.010 1.00 92.56 90 LYS A N 1
ATOM 712 C CA . LYS A 1 90 ? -13.685 -19.063 0.886 1.00 92.56 90 LYS A CA 1
ATOM 713 C C . LYS A 1 90 ? -14.424 -18.979 2.213 1.00 92.56 90 LYS A C 1
ATOM 715 O O . LYS A 1 90 ? -14.046 -19.630 3.187 1.00 92.56 90 LYS A O 1
ATOM 720 N N . LYS A 1 91 ? -15.507 -18.209 2.226 1.00 89.00 91 LYS A N 1
ATOM 721 C CA . LYS A 1 91 ? -16.406 -18.029 3.369 1.00 89.00 91 LYS A CA 1
ATOM 722 C C . LYS A 1 91 ? -17.821 -18.357 2.919 1.00 89.00 91 LYS A C 1
ATOM 724 O O . LYS A 1 91 ? -18.248 -17.917 1.856 1.00 89.00 91 LYS A O 1
ATOM 729 N N . ASP A 1 92 ? -18.521 -19.212 3.661 1.00 87.38 92 ASP A N 1
ATOM 730 C CA . ASP A 1 92 ? -19.897 -19.631 3.341 1.00 87.38 92 ASP A CA 1
ATOM 731 C C . ASP A 1 92 ? -20.090 -20.093 1.880 1.00 87.38 92 ASP A C 1
ATOM 733 O O . ASP A 1 92 ? -21.087 -19.800 1.219 1.00 87.38 92 ASP A O 1
ATOM 737 N N . ASN A 1 93 ? -19.097 -20.828 1.363 1.00 85.88 93 ASN A N 1
ATOM 738 C CA . ASN A 1 93 ? -19.035 -21.338 -0.012 1.00 85.88 93 ASN A CA 1
ATOM 739 C C . ASN A 1 93 ? -18.989 -20.258 -1.116 1.00 85.88 93 ASN A C 1
ATOM 741 O O . ASN A 1 93 ? -19.275 -20.545 -2.279 1.00 85.88 93 ASN A O 1
ATOM 745 N N . ARG A 1 94 ? -18.602 -19.028 -0.769 1.00 91.12 94 ARG A N 1
ATOM 746 C CA . ARG A 1 94 ? -18.318 -17.933 -1.701 1.00 91.12 94 ARG A CA 1
ATOM 747 C C . ARG A 1 94 ? -16.839 -17.587 -1.649 1.00 91.12 94 ARG A C 1
ATOM 749 O O . ARG A 1 94 ? -16.239 -17.637 -0.581 1.00 91.12 94 ARG A O 1
ATOM 756 N N . ILE A 1 95 ? -16.270 -17.275 -2.810 1.00 89.81 95 ILE A N 1
ATOM 757 C CA . ILE A 1 95 ? -14.900 -16.775 -2.916 1.00 89.81 95 ILE A CA 1
ATOM 758 C C . ILE A 1 95 ? -14.975 -15.254 -2.882 1.00 89.81 95 ILE A C 1
ATOM 760 O O . ILE A 1 95 ? -15.681 -14.659 -3.695 1.00 89.81 95 ILE A O 1
ATOM 764 N N . GLU A 1 96 ? -14.270 -14.655 -1.937 1.00 92.88 96 GLU A N 1
ATOM 765 C CA . GLU A 1 96 ? -14.210 -13.212 -1.735 1.00 92.88 96 GLU A CA 1
ATOM 766 C C . GLU A 1 96 ? -12.779 -12.771 -1.419 1.00 92.88 96 GLU A C 1
ATOM 768 O O . GLU A 1 96 ? -11.920 -13.589 -1.074 1.00 92.88 96 GLU A O 1
ATOM 773 N N . ASP A 1 97 ? -12.516 -11.475 -1.559 1.00 90.00 97 ASP A N 1
ATOM 774 C CA . ASP A 1 97 ? -11.218 -10.900 -1.226 1.00 90.00 97 ASP A CA 1
ATOM 775 C C . ASP A 1 97 ? -10.993 -10.931 0.287 1.00 90.00 97 ASP A C 1
ATOM 777 O O . ASP A 1 97 ? -11.887 -10.630 1.079 1.00 90.00 97 ASP A O 1
ATOM 781 N N . PHE A 1 98 ? -9.767 -11.230 0.706 1.00 91.31 98 PHE A N 1
ATOM 782 C CA . PHE A 1 98 ? -9.369 -11.089 2.095 1.00 91.31 98 PHE A CA 1
ATOM 783 C C . PHE A 1 98 ? -9.126 -9.613 2.420 1.00 91.31 98 PHE A C 1
ATOM 785 O O . PHE A 1 98 ? -8.222 -8.972 1.870 1.00 91.31 98 PHE A O 1
ATOM 792 N N . LEU A 1 99 ? -9.933 -9.085 3.337 1.00 89.88 99 LEU A N 1
ATOM 793 C CA . LEU A 1 99 ? -9.938 -7.675 3.705 1.00 89.88 99 LEU A CA 1
ATOM 794 C C . LEU A 1 99 ? -9.320 -7.448 5.088 1.00 89.88 99 LEU A C 1
ATOM 796 O O . LEU A 1 99 ? -9.524 -8.218 6.024 1.00 89.88 99 LEU A O 1
ATOM 800 N N . LEU A 1 100 ? -8.605 -6.333 5.227 1.00 89.19 100 LEU A N 1
ATOM 801 C CA . LEU A 1 100 ? -8.154 -5.783 6.505 1.00 89.19 100 LEU A CA 1
ATOM 802 C C . LEU A 1 100 ? -8.829 -4.433 6.768 1.00 89.19 100 LEU A C 1
ATOM 804 O O . LEU A 1 100 ? -9.135 -3.715 5.815 1.00 89.19 100 LEU A O 1
ATOM 808 N N . PRO A 1 101 ? -9.039 -4.039 8.035 1.00 87.75 101 PRO A N 1
ATOM 809 C CA . PRO A 1 101 ? -9.582 -2.722 8.344 1.00 87.75 101 PRO A CA 1
ATOM 810 C C . PRO A 1 101 ? -8.546 -1.650 8.006 1.00 87.75 101 PRO A C 1
ATOM 812 O O . PRO A 1 101 ? -7.382 -1.800 8.358 1.00 87.75 101 PRO A O 1
ATOM 815 N N . ALA A 1 102 ? -8.959 -0.558 7.369 1.00 79.00 102 ALA A N 1
ATOM 816 C CA . ALA A 1 102 ? -8.073 0.503 6.904 1.00 79.00 102 ALA A CA 1
ATOM 817 C C . ALA A 1 10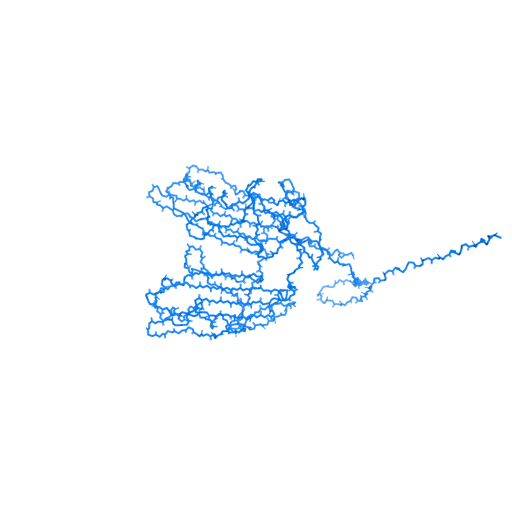2 ? -8.570 1.893 7.313 1.00 79.00 102 ALA A C 1
ATOM 819 O O . ALA A 1 102 ? -9.770 2.131 7.478 1.00 79.00 102 ALA A O 1
ATOM 820 N N . SER A 1 103 ? -7.625 2.825 7.456 1.00 76.81 103 SER A N 1
ATOM 821 C CA . SER A 1 103 ? -7.926 4.244 7.626 1.00 76.81 103 SER A CA 1
ATOM 822 C C . SER A 1 103 ? -7.545 5.031 6.379 1.00 76.81 103 SER A C 1
ATOM 824 O O . SER A 1 103 ? -6.397 4.981 5.939 1.00 76.81 103 SER A O 1
ATOM 826 N N . PHE A 1 104 ? -8.495 5.807 5.860 1.00 56.12 104 PHE A N 1
ATOM 827 C CA . PHE A 1 104 ? -8.298 6.641 4.674 1.00 56.12 104 PHE A CA 1
ATOM 828 C C . PHE A 1 104 ? -8.079 8.123 4.990 1.00 56.12 104 PHE A C 1
ATOM 830 O O . PHE A 1 104 ? -7.457 8.832 4.206 1.00 56.12 104 PHE A O 1
ATOM 837 N N . SER A 1 105 ? -8.585 8.609 6.126 1.00 53.78 105 SER A N 1
ATOM 838 C CA . SER A 1 105 ? -8.609 10.049 6.431 1.00 53.78 105 SER A CA 1
ATOM 839 C C . SER A 1 105 ? -8.363 10.404 7.899 1.00 53.78 105 SER A C 1
ATOM 841 O O . SER A 1 105 ? -8.223 11.582 8.220 1.00 53.78 105 SER A O 1
ATOM 843 N N . SER A 1 106 ? -8.301 9.424 8.806 1.00 66.81 106 SER A N 1
ATOM 844 C CA . SER A 1 106 ? -8.145 9.673 10.247 1.00 66.81 106 SER A CA 1
ATOM 845 C C . SER A 1 106 ? -7.267 8.610 10.924 1.00 66.81 106 SER A C 1
ATOM 847 O O . SER A 1 106 ? -6.504 7.907 10.268 1.00 66.81 106 SER A O 1
ATOM 849 N N . SER A 1 107 ? -7.304 8.483 12.249 1.00 74.56 107 SER A N 1
ATOM 850 C CA . SER A 1 107 ? -6.760 7.301 12.933 1.00 74.56 107 SER A CA 1
ATOM 851 C C . SER A 1 107 ? -7.765 6.146 12.989 1.00 74.56 107 SER A C 1
ATOM 853 O O . SER A 1 107 ? -7.398 5.040 13.382 1.00 74.56 107 SER A O 1
ATOM 855 N N . SER A 1 108 ? -9.019 6.386 12.608 1.00 78.88 108 SER A N 1
ATOM 856 C CA . SER A 1 108 ? -10.115 5.432 12.722 1.00 78.88 108 SER A CA 1
ATOM 857 C C . SER A 1 108 ? -10.218 4.517 11.502 1.00 78.88 108 SER A C 1
ATOM 859 O O . SER A 1 108 ? -9.997 4.948 10.375 1.00 78.88 108 SER A O 1
ATOM 861 N N . CYS A 1 109 ? -10.588 3.256 11.716 1.00 82.50 109 CYS A N 1
ATOM 862 C CA . CYS A 1 109 ? -10.839 2.290 10.653 1.00 82.50 109 CYS A CA 1
ATOM 863 C C . CYS A 1 109 ? -12.172 2.632 9.960 1.00 82.50 109 CYS A C 1
ATOM 865 O O . CYS A 1 109 ? -13.232 2.192 10.403 1.00 82.50 109 CYS A O 1
ATOM 867 N N . THR A 1 110 ? -12.134 3.470 8.922 1.00 79.00 110 THR A N 1
ATOM 868 C CA . THR A 1 110 ? -13.327 3.940 8.193 1.00 79.00 110 THR A CA 1
ATOM 869 C C . THR A 1 110 ? -13.615 3.162 6.911 1.00 79.00 110 THR A C 1
ATOM 871 O O . THR A 1 110 ? -14.614 3.433 6.250 1.00 79.00 110 THR A O 1
ATOM 874 N N . GLY A 1 111 ? -12.784 2.180 6.562 1.00 80.06 111 GLY A N 1
ATOM 875 C CA . GLY A 1 111 ? -13.092 1.233 5.498 1.00 80.06 111 GLY A CA 1
ATOM 876 C C . GLY A 1 111 ? -12.173 0.019 5.528 1.00 80.06 111 GLY A C 1
ATOM 877 O O . GLY A 1 111 ? -11.665 -0.352 6.587 1.00 80.06 111 GLY A O 1
ATOM 878 N N . THR A 1 112 ? -11.977 -0.607 4.372 1.00 84.12 112 THR A N 1
ATOM 879 C CA . THR A 1 112 ? -11.239 -1.864 4.233 1.00 84.12 112 THR A CA 1
ATOM 880 C C . THR A 1 112 ? -10.192 -1.783 3.128 1.00 84.12 112 THR A C 1
ATOM 882 O O . THR A 1 112 ? -10.308 -0.987 2.199 1.00 84.12 112 THR A O 1
ATOM 885 N N . GLN A 1 113 ? -9.154 -2.606 3.236 1.00 78.19 113 GLN A N 1
ATOM 886 C CA . GLN A 1 113 ? -8.093 -2.743 2.246 1.00 78.19 113 GLN A CA 1
ATOM 887 C C . GLN A 1 113 ? -7.942 -4.214 1.857 1.00 78.19 113 GLN A C 1
ATOM 889 O O . GLN A 1 113 ? -7.895 -5.085 2.727 1.00 78.19 113 GLN A O 1
ATOM 894 N N . GLN A 1 114 ? -7.843 -4.479 0.554 1.00 82.19 114 GLN A N 1
ATOM 895 C CA . GLN A 1 114 ? -7.547 -5.807 0.018 1.00 82.19 114 GLN A CA 1
ATOM 896 C C . GLN A 1 114 ? -6.097 -6.196 0.323 1.00 82.19 114 GLN A C 1
ATOM 898 O O . GLN A 1 114 ? -5.179 -5.381 0.197 1.00 82.19 114 GLN A O 1
ATOM 903 N N . VAL A 1 115 ? -5.878 -7.457 0.693 1.00 81.88 115 VAL A N 1
ATOM 904 C CA . VAL A 1 115 ? -4.527 -7.985 0.899 1.00 81.88 115 VAL A CA 1
ATOM 905 C C . VAL A 1 115 ? -3.964 -8.479 -0.420 1.00 81.88 115 VAL A C 1
ATOM 907 O O . VAL A 1 115 ? -4.417 -9.472 -0.975 1.00 81.88 115 VAL A O 1
ATOM 910 N N . VAL A 1 116 ? -2.931 -7.799 -0.901 1.00 78.25 116 VAL A N 1
ATOM 911 C CA . VAL A 1 116 ? -2.204 -8.205 -2.103 1.00 78.25 116 VAL A CA 1
ATOM 912 C C . VAL A 1 116 ? -1.199 -9.308 -1.752 1.00 78.25 116 VAL A C 1
ATOM 914 O O . VAL A 1 116 ? -0.405 -9.148 -0.819 1.00 78.25 116 VAL A O 1
ATOM 917 N N . ILE A 1 117 ? -1.230 -10.416 -2.494 1.00 76.56 117 ILE A N 1
ATOM 918 C CA . ILE A 1 117 ? -0.345 -11.575 -2.342 1.00 76.56 117 ILE A CA 1
ATOM 919 C C . ILE A 1 117 ? 1.105 -11.189 -2.630 1.00 76.56 117 ILE A C 1
ATOM 921 O O . ILE A 1 117 ? 1.398 -10.488 -3.593 1.00 76.56 117 ILE A O 1
ATOM 925 N N . GLY A 1 118 ? 2.021 -11.709 -1.811 1.00 64.94 118 GLY A N 1
ATOM 926 C CA . GLY A 1 118 ? 3.461 -11.492 -1.953 1.00 64.94 118 GLY A CA 1
ATOM 927 C C . GLY A 1 118 ? 3.968 -10.255 -1.213 1.00 64.94 118 GLY A C 1
ATOM 928 O O . GLY A 1 118 ? 5.174 -10.068 -1.115 1.00 64.94 118 GLY A O 1
ATOM 929 N N . PHE A 1 119 ? 3.081 -9.443 -0.630 1.00 60.81 119 PHE A N 1
ATOM 930 C CA . PHE A 1 119 ? 3.438 -8.197 0.048 1.00 60.81 119 PHE A CA 1
ATOM 931 C C . PHE A 1 119 ? 3.147 -8.275 1.537 1.00 60.81 119 PHE A C 1
ATOM 933 O O . PHE A 1 119 ? 2.019 -8.538 1.940 1.00 60.81 119 PHE A O 1
ATOM 940 N N . SER A 1 120 ? 4.141 -7.988 2.373 1.00 72.81 120 SER A N 1
ATOM 941 C CA . SER A 1 120 ? 3.901 -7.869 3.809 1.00 72.81 120 SER A CA 1
ATOM 942 C C . SER A 1 120 ? 3.169 -6.560 4.124 1.00 72.81 120 SER A C 1
ATOM 944 O O . SER A 1 120 ? 3.683 -5.477 3.844 1.00 72.81 120 SER A O 1
ATOM 946 N N . HIS A 1 121 ? 1.988 -6.652 4.731 1.00 72.12 121 HIS A N 1
ATOM 947 C CA . HIS A 1 121 ? 1.141 -5.512 5.087 1.00 72.12 121 HIS A CA 1
ATOM 948 C C . HIS A 1 121 ? 1.204 -5.251 6.584 1.00 72.12 121 HIS A C 1
ATOM 950 O O . HIS A 1 121 ? 1.114 -6.179 7.390 1.00 72.12 121 HIS A O 1
ATOM 956 N N . VAL A 1 122 ? 1.302 -3.979 6.969 1.00 80.19 122 VAL A N 1
ATOM 957 C CA . VAL A 1 122 ? 1.091 -3.561 8.356 1.00 80.19 122 VAL A CA 1
ATOM 958 C C . VAL A 1 122 ? 0.020 -2.493 8.374 1.00 80.19 122 VAL A C 1
ATOM 960 O O . VAL A 1 122 ? 0.249 -1.377 7.915 1.00 80.19 122 VAL A O 1
ATOM 96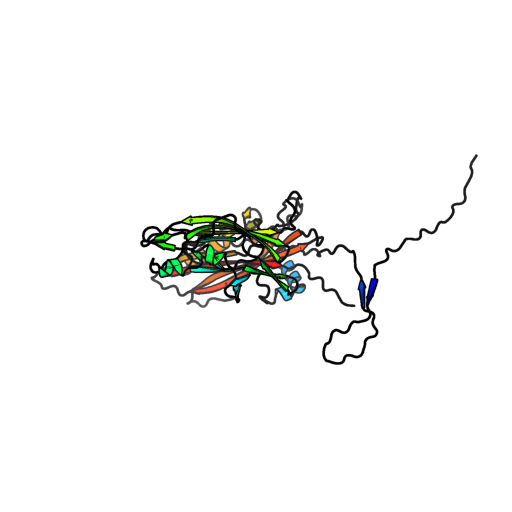3 N N . VAL A 1 123 ? -1.136 -2.828 8.934 1.00 81.69 123 VAL A N 1
ATOM 964 C CA . VAL A 1 123 ? -2.251 -1.894 9.063 1.00 81.69 123 VAL A CA 1
ATOM 965 C C . VAL A 1 123 ? -2.490 -1.601 10.529 1.00 81.69 123 VAL A C 1
ATOM 967 O O . VAL A 1 123 ? -2.450 -2.500 11.369 1.00 81.69 123 VAL A O 1
ATOM 970 N N . SER A 1 124 ? -2.696 -0.328 10.861 1.00 86.31 124 SER A N 1
ATOM 971 C CA . SER A 1 124 ? -2.917 0.089 12.240 1.00 86.31 124 SER A CA 1
ATOM 972 C C . SER A 1 124 ? -3.923 1.230 12.305 1.00 86.31 124 SER A C 1
ATOM 974 O O . SER A 1 124 ? -3.646 2.329 11.828 1.00 86.31 124 SER A O 1
ATOM 976 N N . CYS A 1 125 ? -5.081 0.972 12.905 1.00 84.81 125 CYS A N 1
ATOM 977 C CA . CYS A 1 125 ? -6.177 1.932 13.028 1.00 84.81 125 CYS A CA 1
ATOM 978 C C . CYS A 1 125 ? -7.028 1.639 14.276 1.00 84.81 125 CYS A C 1
ATOM 980 O O . CYS A 1 125 ? -6.867 0.606 14.933 1.00 84.81 125 CYS A O 1
ATOM 982 N N . SER A 1 126 ? -7.900 2.577 14.635 1.00 88.12 126 SER A N 1
ATOM 983 C CA . SER A 1 126 ? -8.823 2.482 15.769 1.00 88.12 126 SER A CA 1
ATOM 984 C C . SER A 1 126 ? -10.225 2.089 15.291 1.00 88.12 126 SER A C 1
ATOM 986 O O . SER A 1 126 ? -10.776 2.791 14.443 1.00 88.12 126 SER A O 1
ATOM 988 N N . PRO A 1 127 ? -10.832 1.006 15.801 1.00 87.62 127 PRO A N 1
ATOM 989 C CA . PRO A 1 127 ? -12.166 0.594 15.380 1.00 87.62 127 PRO A CA 1
ATOM 990 C C . PRO A 1 127 ? -13.209 1.661 15.720 1.00 87.62 127 PRO A C 1
ATOM 992 O O . PRO A 1 127 ? -13.108 2.370 16.723 1.00 87.62 127 PRO A O 1
ATOM 995 N N . VAL A 1 128 ? -14.215 1.771 14.861 1.00 83.25 128 VAL A N 1
ATOM 996 C CA . VAL A 1 128 ? -15.296 2.747 14.986 1.00 83.25 128 VAL A CA 1
ATOM 997 C C . VAL A 1 128 ? -16.519 2.064 15.594 1.00 83.25 128 VAL A C 1
ATOM 999 O O . VAL A 1 128 ? -16.897 0.987 15.150 1.00 83.25 128 VAL A O 1
ATOM 1002 N N . PHE A 1 129 ? -17.133 2.697 16.596 1.00 81.75 129 PHE A N 1
ATOM 1003 C CA . PHE A 1 129 ? -18.346 2.212 17.261 1.00 81.75 129 PHE A CA 1
ATOM 1004 C C . PHE A 1 129 ? -19.420 3.303 17.263 1.00 81.75 129 PHE A C 1
ATOM 1006 O O . PHE A 1 129 ? -19.157 4.418 17.722 1.00 81.75 129 PHE A O 1
ATOM 1013 N N . TYR A 1 130 ? -20.638 2.967 16.829 1.00 77.75 130 TYR A N 1
ATOM 1014 C CA . TYR A 1 130 ? -21.795 3.868 16.859 1.00 77.75 130 TYR A CA 1
ATOM 1015 C C . TYR A 1 130 ? -23.092 3.123 17.230 1.00 77.75 130 TYR A C 1
ATOM 1017 O O . TYR A 1 130 ? -23.833 2.731 16.331 1.00 77.75 130 TYR A O 1
ATOM 1025 N N . PRO A 1 131 ? -23.469 2.986 18.520 1.00 85.25 131 PRO A N 1
ATOM 1026 C CA . PRO A 1 131 ? -22.734 3.209 19.776 1.00 85.25 131 PRO A CA 1
ATOM 1027 C C . PRO A 1 131 ? -21.955 1.959 20.253 1.00 85.25 131 PRO A C 1
ATOM 1029 O O . PRO A 1 131 ? -22.062 0.892 19.663 1.00 85.25 131 PRO A O 1
ATOM 1032 N N . PHE A 1 132 ? -21.197 2.056 21.357 1.00 89.50 132 PHE A N 1
ATOM 1033 C CA . PHE A 1 132 ? -20.534 0.890 21.971 1.00 89.50 132 PHE A CA 1
ATOM 1034 C C . PHE A 1 132 ? -21.565 -0.055 22.618 1.00 89.50 132 PHE A C 1
ATOM 1036 O O . PHE A 1 132 ? -22.039 0.197 23.727 1.00 89.50 132 PHE A O 1
ATOM 1043 N N . ASN A 1 133 ? -21.934 -1.125 21.913 1.00 92.38 133 ASN A N 1
ATOM 1044 C CA . ASN A 1 133 ? -22.943 -2.093 22.340 1.00 92.38 133 ASN A CA 1
ATOM 1045 C C . ASN A 1 133 ? -22.580 -3.532 21.919 1.00 92.38 133 ASN A C 1
ATOM 1047 O O . ASN A 1 133 ? -21.595 -3.770 21.217 1.00 92.38 133 ASN A O 1
ATOM 1051 N N . GLU A 1 134 ? -23.399 -4.489 22.361 1.00 93.69 134 GLU A N 1
ATOM 1052 C CA . GLU A 1 134 ? -23.243 -5.913 22.049 1.00 93.69 134 GLU A CA 1
ATOM 1053 C C . GLU A 1 134 ? -23.257 -6.192 20.546 1.00 93.69 134 GLU A C 1
ATOM 1055 O O . GLU A 1 134 ? -22.394 -6.907 20.041 1.00 93.69 134 GLU A O 1
ATOM 1060 N N . THR A 1 135 ? -24.204 -5.595 19.821 1.00 92.44 135 THR A N 1
ATOM 1061 C CA . THR A 1 135 ? -24.370 -5.818 18.385 1.00 92.44 135 THR A CA 1
ATOM 1062 C C . THR A 1 135 ? -23.120 -5.425 17.608 1.00 92.44 135 THR A C 1
ATOM 1064 O O . THR A 1 135 ? -22.633 -6.235 16.831 1.00 92.44 135 THR A O 1
ATOM 1067 N N . GLU A 1 136 ? -22.568 -4.234 17.844 1.00 90.56 136 GLU A N 1
ATOM 1068 C CA . GLU A 1 136 ? -21.343 -3.749 17.196 1.00 90.56 136 GLU A CA 1
ATOM 1069 C C . GLU A 1 136 ? -20.121 -4.596 17.576 1.00 90.56 136 GLU A C 1
ATOM 1071 O O . GLU A 1 136 ? -19.283 -4.902 16.729 1.00 90.56 136 GLU A O 1
ATOM 1076 N N . CYS A 1 137 ? -20.031 -5.026 18.839 1.00 93.31 137 CYS A N 1
ATOM 1077 C CA . CYS A 1 137 ? -18.959 -5.906 19.304 1.00 93.31 137 CYS A CA 1
ATOM 1078 C C . CYS A 1 137 ? -18.967 -7.262 18.582 1.00 93.31 137 CYS A C 1
ATOM 1080 O O . CYS A 1 137 ? -17.920 -7.751 18.159 1.00 93.31 137 CYS A O 1
ATOM 1082 N N . LEU A 1 138 ? -20.144 -7.882 18.457 1.00 93.88 138 LEU A N 1
ATOM 1083 C CA . LEU A 1 138 ? -20.276 -9.229 17.910 1.00 93.88 138 LEU A CA 1
ATOM 1084 C C . LEU A 1 138 ? -20.369 -9.247 16.382 1.00 93.88 138 LEU A C 1
ATOM 1086 O O . LEU A 1 138 ? -19.973 -10.241 15.772 1.00 93.88 138 LEU A O 1
ATOM 1090 N N . SER A 1 139 ? -20.893 -8.198 15.742 1.00 91.00 139 SER A N 1
ATOM 1091 C CA . SER A 1 139 ? -21.077 -8.142 14.285 1.00 91.00 139 SER A CA 1
ATOM 1092 C C . SER A 1 139 ? -19.772 -7.845 13.547 1.00 91.00 139 SER A C 1
ATOM 1094 O O . SER A 1 139 ? -19.506 -8.493 12.532 1.00 91.00 139 SER A O 1
ATOM 1096 N N . ASN A 1 140 ? -18.933 -6.957 14.088 1.00 91.00 140 ASN A N 1
ATOM 1097 C CA . ASN A 1 140 ? -17.706 -6.500 13.447 1.00 91.00 140 ASN A CA 1
ATOM 1098 C C . ASN A 1 140 ? -16.672 -7.633 13.327 1.00 91.00 140 ASN A C 1
ATOM 1100 O O . ASN A 1 140 ? -16.092 -8.098 14.311 1.00 91.00 140 ASN A O 1
ATOM 1104 N N . GLU A 1 141 ? -16.434 -8.083 12.095 1.00 91.56 141 GLU A N 1
ATOM 1105 C CA . GLU A 1 141 ? -15.536 -9.204 11.817 1.00 91.56 141 GLU A CA 1
ATOM 1106 C C . GLU A 1 141 ? -14.073 -8.905 12.146 1.00 91.56 141 GLU A C 1
ATOM 1108 O O . GLU A 1 141 ? -13.367 -9.796 12.613 1.00 91.56 141 GLU A O 1
ATOM 1113 N N . PHE A 1 142 ? -13.643 -7.645 12.030 1.00 93.94 142 PHE A N 1
ATOM 1114 C CA . PHE A 1 142 ? -12.263 -7.234 12.294 1.00 93.94 142 PHE A CA 1
ATOM 1115 C C . PHE A 1 142 ? -11.897 -7.241 13.785 1.00 93.94 142 PHE A C 1
ATOM 1117 O O . PHE A 1 142 ? -10.722 -7.140 14.142 1.00 93.94 142 PHE A O 1
ATOM 1124 N N . LEU A 1 143 ? -12.882 -7.374 14.679 1.00 94.88 143 LEU A N 1
ATOM 1125 C CA . LEU A 1 143 ? -12.632 -7.549 16.110 1.00 94.88 143 LEU A CA 1
ATOM 1126 C C . LEU A 1 143 ? -12.328 -9.009 16.471 1.00 94.88 143 LEU A C 1
ATOM 1128 O O . LEU A 1 143 ? -11.693 -9.251 17.498 1.00 94.88 143 LEU A O 1
ATOM 1132 N N . SER A 1 144 ? -12.754 -9.975 15.647 1.00 95.69 144 SER A N 1
ATOM 1133 C CA . SER A 1 144 ? -12.722 -11.404 15.967 1.00 95.69 144 SER A CA 1
ATOM 1134 C C . SER A 1 144 ? -11.652 -12.159 15.180 1.00 95.69 144 SER A C 1
ATOM 1136 O O . SER A 1 144 ? -11.701 -12.251 13.956 1.00 95.69 144 SER A O 1
ATOM 1138 N N . ALA A 1 145 ? -10.724 -12.798 15.901 1.00 95.19 145 ALA A N 1
ATOM 1139 C CA . ALA A 1 145 ? -9.718 -13.663 15.278 1.00 95.19 145 ALA A CA 1
ATOM 1140 C C . ALA A 1 145 ? -10.355 -14.878 14.602 1.00 95.19 145 ALA A C 1
ATOM 1142 O O . ALA A 1 145 ? -9.905 -15.295 13.540 1.00 95.19 145 ALA A O 1
ATOM 1143 N N . GLN A 1 146 ? -11.420 -15.417 15.199 1.00 94.38 146 GLN A N 1
ATOM 1144 C CA . GLN A 1 146 ? -12.159 -16.528 14.617 1.00 94.38 146 GLN A CA 1
ATOM 1145 C C . GLN A 1 146 ? -12.744 -16.151 13.252 1.00 94.38 146 GLN A C 1
ATOM 1147 O O . GLN A 1 146 ? -12.444 -16.810 12.266 1.00 94.38 146 GLN A O 1
ATOM 1152 N N . LYS A 1 147 ? -13.494 -15.047 13.160 1.00 93.81 147 LYS A N 1
ATOM 1153 C CA . LYS A 1 147 ? -14.125 -14.643 11.892 1.00 93.81 147 LYS A CA 1
ATOM 1154 C C . LYS A 1 147 ? -13.120 -14.367 10.769 1.00 93.81 147 LYS A C 1
ATOM 1156 O O . LYS A 1 147 ? -13.441 -14.632 9.615 1.00 93.81 147 LYS A O 1
ATOM 1161 N N . LEU A 1 148 ? -11.934 -13.847 11.098 1.00 93.75 148 LEU A N 1
ATOM 1162 C CA . LEU A 1 148 ? -10.896 -13.544 10.108 1.00 93.75 148 LEU A CA 1
ATOM 1163 C C . LEU A 1 148 ? -10.103 -14.772 9.651 1.00 93.75 148 LEU A C 1
ATOM 1165 O O . LEU A 1 148 ? -9.763 -14.858 8.477 1.00 93.75 148 LEU A O 1
ATOM 1169 N N . PHE A 1 149 ? -9.778 -15.701 10.553 1.00 94.62 149 PHE A N 1
ATOM 1170 C CA . PHE A 1 149 ? -8.825 -16.782 10.260 1.00 94.62 149 PHE A CA 1
ATOM 1171 C C . PHE A 1 149 ? -9.450 -18.182 10.204 1.00 94.62 149 PHE A C 1
ATOM 1173 O O . PHE A 1 149 ? -8.746 -19.147 9.932 1.00 94.62 149 PHE A O 1
ATOM 1180 N N . GLU A 1 150 ? -10.752 -18.322 10.448 1.00 91.50 150 GLU A N 1
ATOM 1181 C CA . GLU A 1 150 ? -11.491 -19.566 10.196 1.00 91.50 150 GLU A CA 1
ATOM 1182 C C . GLU A 1 150 ? -11.727 -19.857 8.695 1.00 91.50 150 GLU A C 1
ATOM 1184 O O . GLU A 1 150 ? -11.635 -21.029 8.318 1.00 91.50 150 GLU A O 1
ATOM 1189 N N . PRO A 1 151 ? -11.972 -18.860 7.812 1.00 93.44 151 PRO A N 1
ATOM 1190 C CA . PRO A 1 151 ? -12.071 -19.096 6.369 1.00 93.44 151 PRO A CA 1
ATOM 1191 C C . PRO A 1 151 ? -10.807 -19.725 5.763 1.00 93.44 151 PRO A C 1
ATOM 1193 O O . PRO A 1 151 ? -9.689 -19.499 6.230 1.00 93.44 151 PRO A O 1
ATOM 1196 N N . THR A 1 152 ? -10.966 -20.493 4.681 1.00 94.19 152 THR A N 1
ATOM 1197 C CA . THR A 1 152 ? -9.831 -21.076 3.946 1.00 94.19 152 THR A CA 1
ATOM 1198 C C . THR A 1 152 ? -9.350 -20.137 2.850 1.00 94.19 152 THR A C 1
ATOM 1200 O O . THR A 1 152 ? -10.146 -19.479 2.192 1.00 94.19 152 THR A O 1
ATOM 1203 N N . ILE A 1 153 ? -8.040 -20.071 2.630 1.00 93.19 153 ILE A N 1
ATOM 1204 C CA . ILE A 1 153 ? -7.441 -19.312 1.531 1.00 93.19 153 ILE A CA 1
ATOM 1205 C C . ILE A 1 153 ? -7.633 -20.093 0.235 1.00 93.19 153 ILE A C 1
ATOM 1207 O O . ILE A 1 153 ? -7.423 -21.304 0.217 1.00 93.19 153 ILE A O 1
ATOM 1211 N N . VAL A 1 154 ? -7.971 -19.407 -0.855 1.00 90.94 154 VAL A N 1
ATOM 1212 C CA . VAL A 1 154 ? -8.078 -19.988 -2.197 1.00 90.94 154 VAL A CA 1
ATOM 1213 C C . VAL A 1 154 ? -6.966 -19.436 -3.081 1.00 90.94 154 VAL A C 1
ATOM 1215 O O . VAL A 1 154 ? -6.762 -18.230 -3.170 1.00 90.94 154 VAL A O 1
ATOM 1218 N N . SER A 1 155 ? -6.252 -20.323 -3.767 1.00 85.88 155 SER A N 1
ATOM 1219 C CA . SER A 1 155 ? -5.253 -19.967 -4.781 1.00 85.88 155 SER A CA 1
ATOM 1220 C C . SER A 1 155 ? -5.476 -20.775 -6.056 1.00 85.88 155 SER A C 1
ATOM 1222 O O . SER A 1 155 ? -6.060 -21.856 -6.008 1.00 85.88 155 SER A O 1
ATOM 1224 N N . TYR A 1 156 ? -5.024 -20.265 -7.201 1.00 76.31 156 TYR A N 1
ATOM 1225 C CA . TYR A 1 156 ? -5.199 -20.928 -8.494 1.00 76.31 156 TYR A CA 1
ATOM 1226 C C . TYR A 1 156 ? -3.850 -21.330 -9.078 1.00 76.31 156 TYR A C 1
ATOM 1228 O O . TYR A 1 156 ? -2.991 -20.486 -9.310 1.00 76.31 156 TYR A O 1
ATOM 1236 N N . VAL A 1 157 ? -3.682 -22.619 -9.373 1.00 72.00 157 VAL A N 1
ATOM 1237 C CA . VAL A 1 157 ? -2.504 -23.146 -10.073 1.00 72.00 157 VAL A CA 1
ATOM 1238 C C . VAL A 1 157 ? -2.975 -23.781 -11.368 1.00 72.00 157 VAL A C 1
ATOM 1240 O O . VAL A 1 157 ? -3.675 -24.789 -11.341 1.00 72.00 157 VAL A O 1
ATOM 1243 N N . LYS A 1 158 ? -2.611 -23.200 -12.519 1.00 68.69 158 LYS A N 1
ATOM 1244 C CA . LYS A 1 158 ? -3.012 -23.707 -13.850 1.00 68.69 158 LYS A CA 1
ATOM 1245 C C . LYS A 1 158 ? -4.531 -23.960 -13.956 1.00 68.69 158 LYS A C 1
ATOM 1247 O O . LYS A 1 158 ? -4.952 -25.005 -14.445 1.00 68.69 158 LYS A O 1
ATOM 1252 N N . ASN A 1 159 ? -5.340 -23.011 -13.475 1.00 67.19 159 ASN A N 1
ATOM 1253 C CA . ASN A 1 159 ? -6.812 -23.070 -13.411 1.00 67.19 159 ASN A CA 1
ATOM 1254 C C . ASN A 1 159 ? -7.408 -24.117 -12.448 1.00 67.19 159 ASN A C 1
ATOM 1256 O O . ASN A 1 159 ? -8.611 -24.363 -12.485 1.00 67.19 159 ASN A O 1
ATOM 1260 N N . ILE A 1 160 ? -6.604 -24.712 -11.564 1.00 73.88 160 ILE A N 1
ATOM 1261 C CA . ILE A 1 160 ? -7.073 -25.592 -10.486 1.00 73.88 160 ILE A CA 1
ATOM 1262 C C . ILE A 1 160 ? -7.088 -24.791 -9.182 1.00 73.88 160 ILE A C 1
ATOM 1264 O O . ILE A 1 160 ? -6.068 -24.213 -8.807 1.00 73.88 160 ILE A O 1
ATOM 1268 N N . SER A 1 161 ? -8.231 -24.759 -8.491 1.00 82.44 161 SER A N 1
ATOM 1269 C CA . SER A 1 161 ? -8.349 -24.130 -7.173 1.00 82.44 161 SER A CA 1
ATOM 1270 C C . SER A 1 161 ? -7.720 -25.013 -6.095 1.00 82.44 161 SER A C 1
ATOM 1272 O O . SER A 1 161 ? -8.082 -26.184 -5.960 1.00 82.44 161 SER A O 1
ATOM 1274 N N . MET A 1 162 ? -6.818 -24.444 -5.305 1.00 85.94 162 MET A N 1
ATOM 1275 C CA . MET A 1 162 ? -6.215 -25.069 -4.132 1.00 85.94 162 MET A CA 1
ATOM 1276 C C . MET A 1 162 ? -6.636 -24.300 -2.883 1.00 85.94 162 MET A C 1
ATOM 1278 O O . MET A 1 162 ? -6.551 -23.070 -2.858 1.00 85.94 162 MET A O 1
ATOM 1282 N N . GLU A 1 163 ? -7.081 -25.028 -1.860 1.00 91.31 163 GLU A N 1
ATOM 1283 C CA . GLU A 1 163 ? -7.528 -24.459 -0.589 1.00 91.31 163 GLU A CA 1
ATOM 1284 C C . GLU A 1 163 ? -6.472 -24.683 0.504 1.00 91.31 163 GLU A C 1
ATOM 1286 O O . GLU A 1 163 ? -6.014 -25.809 0.709 1.00 91.31 163 GLU A O 1
ATOM 1291 N N . THR A 1 164 ? -6.118 -23.620 1.227 1.00 92.19 164 THR A N 1
ATOM 1292 C CA . THR A 1 164 ? -5.130 -23.639 2.315 1.00 92.19 164 THR A CA 1
ATOM 1293 C C . THR A 1 164 ? -5.748 -23.030 3.573 1.00 92.19 164 THR A C 1
ATOM 1295 O O . THR A 1 164 ? -6.111 -21.858 3.591 1.00 92.19 164 THR A O 1
ATOM 1298 N N . SER A 1 165 ? -5.885 -23.801 4.653 1.00 93.25 165 SER A N 1
ATOM 1299 C CA . SER A 1 165 ? -6.400 -23.282 5.931 1.00 93.25 165 SER A CA 1
ATOM 1300 C C . SER A 1 165 ? -5.339 -22.474 6.684 1.00 93.25 165 SER A C 1
ATOM 1302 O O . SER A 1 165 ? -4.159 -22.835 6.670 1.00 93.25 165 SER A O 1
ATOM 1304 N N . PHE A 1 166 ? -5.755 -21.442 7.425 1.00 93.56 166 PHE A N 1
ATOM 1305 C CA . PHE A 1 166 ? -4.872 -20.806 8.401 1.00 93.56 166 PHE A CA 1
ATOM 1306 C C . PHE A 1 166 ? -4.561 -21.784 9.535 1.00 93.56 166 PHE A C 1
ATOM 1308 O O . PHE A 1 166 ? -5.433 -22.220 10.286 1.00 93.56 166 PHE A O 1
ATOM 1315 N N . ARG A 1 167 ? -3.284 -22.118 9.689 1.00 94.00 167 ARG A N 1
ATOM 1316 C CA . ARG A 1 167 ? -2.774 -22.785 10.888 1.00 94.00 167 ARG A CA 1
ATOM 1317 C C . ARG A 1 167 ? -2.515 -21.715 11.939 1.00 94.00 167 ARG A C 1
ATOM 1319 O O . ARG A 1 167 ? -2.227 -20.574 11.596 1.00 94.00 167 ARG A O 1
ATOM 1326 N N . SER A 1 168 ? -2.582 -22.055 13.218 1.00 91.88 168 SER A N 1
ATOM 1327 C CA . SER A 1 168 ? -2.324 -21.079 14.277 1.00 91.88 168 SER A CA 1
ATOM 1328 C C . SER A 1 168 ? -1.429 -21.652 15.357 1.00 91.88 168 SER A C 1
ATOM 1330 O O . SER A 1 168 ? -1.670 -22.748 15.856 1.00 91.88 168 SER A O 1
ATOM 1332 N N . ASN A 1 169 ? -0.424 -20.869 15.741 1.00 90.62 169 ASN A N 1
ATOM 1333 C CA . ASN A 1 169 ? 0.396 -21.117 16.926 1.00 90.62 169 ASN A CA 1
ATOM 1334 C C . ASN A 1 169 ? -0.175 -20.415 18.171 1.00 90.62 169 ASN A C 1
ATOM 1336 O O . ASN A 1 169 ? 0.329 -20.607 19.275 1.00 90.62 169 ASN A O 1
ATOM 1340 N N . ALA A 1 170 ? -1.208 -19.587 17.994 1.00 90.12 170 ALA A N 1
ATOM 1341 C CA . ALA A 1 170 ? -1.912 -18.879 19.055 1.00 90.12 170 ALA A CA 1
ATOM 1342 C C . ALA A 1 170 ? -3.359 -19.377 19.188 1.00 90.12 170 ALA A C 1
ATOM 1344 O O . ALA A 1 170 ? -3.961 -19.856 18.225 1.00 90.12 170 ALA A O 1
ATOM 1345 N N . SER A 1 171 ? -3.953 -19.223 20.370 1.00 91.69 171 SER A N 1
ATOM 1346 C CA . SER A 1 171 ? -5.370 -19.533 20.568 1.00 91.69 171 SER A CA 1
ATOM 1347 C C . SER A 1 171 ? -6.237 -18.560 19.769 1.00 91.69 171 SER A C 1
ATOM 1349 O O . SER A 1 171 ? -6.232 -17.357 20.038 1.00 91.69 171 SER A O 1
ATOM 1351 N N . ILE A 1 172 ? -6.986 -19.076 18.795 1.00 93.50 172 ILE A N 1
ATOM 1352 C CA . ILE A 1 172 ? -8.006 -18.319 18.064 1.00 93.50 172 ILE A CA 1
ATOM 1353 C C . ILE A 1 172 ? -9.268 -18.303 18.930 1.00 93.50 172 ILE A C 1
ATOM 1355 O O . ILE A 1 172 ? -9.854 -19.352 19.186 1.00 93.50 172 ILE A O 1
ATOM 1359 N N . LEU A 1 173 ? -9.651 -17.124 19.420 1.00 93.31 173 LEU A N 1
ATOM 1360 C CA . LEU A 1 173 ? -10.797 -16.942 20.308 1.00 93.31 173 LEU A CA 1
ATOM 1361 C C . LEU A 1 173 ? -11.920 -16.165 19.595 1.00 93.31 173 LEU A C 1
ATOM 1363 O O . LEU A 1 173 ? -11.630 -15.208 18.863 1.00 93.31 173 LEU A O 1
ATOM 1367 N N . PRO A 1 174 ? -13.198 -16.527 19.817 1.00 94.50 174 PRO A N 1
ATOM 1368 C CA . PRO A 1 174 ? -14.322 -15.685 19.431 1.00 94.50 174 PRO A CA 1
ATOM 1369 C C . PRO A 1 174 ? -14.321 -14.387 20.235 1.00 94.50 174 PRO A C 1
ATOM 1371 O O . PRO A 1 174 ? -13.973 -14.372 21.422 1.00 94.50 174 PRO A O 1
ATOM 1374 N N . VAL A 1 175 ? -14.800 -13.318 19.599 1.00 96.00 175 VAL A N 1
ATOM 1375 C CA . VAL A 1 175 ? -15.168 -12.094 20.315 1.00 96.00 175 VAL A CA 1
ATOM 1376 C C . VAL A 1 175 ? -16.400 -12.384 21.175 1.00 96.00 175 VAL A C 1
ATOM 1378 O O . VAL A 1 175 ? -17.290 -13.128 20.759 1.00 96.00 175 VAL A O 1
ATOM 1381 N N . GLN A 1 176 ? -16.435 -11.846 22.391 1.00 96.06 176 GLN A N 1
ATOM 1382 C CA . GLN A 1 176 ? -17.519 -12.091 23.341 1.00 96.06 176 GLN A CA 1
ATOM 1383 C C . GLN A 1 176 ? -17.988 -10.786 23.964 1.00 96.06 176 GLN A C 1
ATOM 1385 O O . GLN A 1 176 ? -17.180 -9.917 24.284 1.00 96.06 176 GLN A O 1
ATOM 1390 N N . TRP A 1 177 ? -19.292 -10.671 24.189 1.00 95.81 177 TRP A N 1
ATOM 1391 C CA . TRP A 1 177 ? -19.861 -9.582 24.966 1.00 95.81 177 TRP A CA 1
ATOM 1392 C C . TRP A 1 177 ? -20.226 -10.078 26.362 1.00 95.81 177 TRP A C 1
ATOM 1394 O O . TRP A 1 177 ? -20.972 -11.044 26.510 1.00 95.81 177 TRP A O 1
ATOM 1404 N N . ASN A 1 178 ? -19.690 -9.434 27.396 1.00 95.12 178 ASN A N 1
ATOM 1405 C CA . ASN A 1 178 ? -19.972 -9.790 28.782 1.00 95.12 178 ASN A CA 1
ATOM 1406 C C . ASN A 1 178 ? -19.948 -8.546 29.673 1.00 95.12 178 ASN A C 1
ATOM 1408 O O . ASN A 1 178 ? -18.985 -7.787 29.638 1.00 95.12 178 ASN A O 1
ATOM 1412 N N . GLN A 1 179 ? -20.994 -8.335 30.479 1.00 89.06 179 GLN A N 1
ATOM 1413 C CA . GLN A 1 179 ? -21.085 -7.227 31.447 1.00 89.06 179 GLN A CA 1
ATOM 1414 C C . GLN A 1 179 ? -20.714 -5.845 30.862 1.00 89.06 179 GLN A C 1
ATOM 1416 O O . GLN A 1 179 ? -19.974 -5.077 31.474 1.00 89.06 179 GLN A O 1
ATOM 1421 N N . ASN A 1 180 ? -21.226 -5.513 29.671 1.00 91.25 180 ASN A N 1
ATOM 1422 C CA . ASN A 1 180 ? -20.899 -4.279 28.938 1.00 91.25 180 ASN A CA 1
ATOM 1423 C C . ASN A 1 180 ? -19.418 -4.136 28.547 1.00 91.25 180 ASN A C 1
ATOM 1425 O O . ASN A 1 180 ? -18.894 -3.024 28.433 1.00 91.25 180 ASN A O 1
ATOM 1429 N N . GLN A 1 181 ? -18.737 -5.261 28.354 1.00 95.50 181 GLN A N 1
ATOM 1430 C CA . GLN A 1 181 ? -17.373 -5.328 27.857 1.00 95.50 181 GLN A CA 1
ATOM 1431 C C . GLN A 1 181 ? -17.318 -6.212 26.616 1.00 95.50 181 GLN A C 1
ATOM 1433 O O . GLN A 1 181 ? -17.916 -7.287 26.581 1.00 95.50 181 GLN A O 1
ATOM 1438 N N . CYS A 1 182 ? -16.549 -5.778 25.624 1.00 96.25 182 CYS A N 1
ATOM 1439 C CA . CYS A 1 182 ? -16.226 -6.569 24.446 1.00 96.25 182 CYS A CA 1
ATOM 1440 C C . CYS A 1 182 ? -14.872 -7.244 24.690 1.00 96.25 182 CYS A C 1
ATOM 1442 O O . CYS A 1 182 ? -13.829 -6.590 24.678 1.00 96.25 182 CYS A O 1
ATOM 1444 N N . GLN A 1 183 ? -14.895 -8.532 25.010 1.00 97.25 183 GLN A N 1
ATOM 1445 C CA . GLN A 1 183 ? -13.730 -9.340 25.362 1.00 97.25 183 GLN A CA 1
ATOM 1446 C C . GLN A 1 183 ? -13.165 -10.055 24.130 1.00 97.25 183 GLN A C 1
ATOM 1448 O O . GLN A 1 183 ? -13.874 -10.291 23.151 1.00 97.25 183 GLN A O 1
ATOM 1453 N N . ASN A 1 184 ? -11.887 -10.433 24.206 1.00 96.88 184 ASN A N 1
ATOM 1454 C CA . ASN A 1 184 ? -11.153 -11.123 23.138 1.00 96.88 184 ASN A CA 1
ATOM 1455 C C . ASN A 1 184 ? -11.107 -10.345 21.813 1.00 96.88 184 ASN A C 1
ATOM 1457 O O . ASN A 1 184 ? -11.075 -10.936 20.735 1.00 96.88 184 ASN A O 1
ATOM 1461 N N . VAL A 1 185 ? -11.068 -9.014 21.885 1.00 96.75 185 VAL A N 1
ATOM 1462 C CA . VAL A 1 185 ? -10.881 -8.171 20.702 1.00 96.75 185 VAL A CA 1
ATOM 1463 C C . VAL A 1 185 ? -9.421 -8.237 20.272 1.00 96.75 185 VAL A C 1
ATOM 1465 O O . VAL A 1 185 ? -8.528 -8.073 21.107 1.00 96.75 185 VAL A O 1
ATOM 1468 N N . ILE A 1 186 ? -9.153 -8.456 18.983 1.00 96.88 186 ILE A N 1
ATOM 1469 C CA . ILE A 1 186 ? -7.782 -8.426 18.451 1.00 96.88 186 ILE A CA 1
ATOM 1470 C C . ILE A 1 186 ? -7.180 -7.042 18.708 1.00 96.88 186 ILE A C 1
ATOM 1472 O O . ILE A 1 186 ? -7.650 -6.052 18.158 1.00 96.88 186 ILE A O 1
ATOM 1476 N N . GLN A 1 187 ? -6.110 -6.966 19.493 1.00 95.94 187 GLN A N 1
ATOM 1477 C CA . GLN A 1 187 ? -5.276 -5.770 19.606 1.00 95.94 187 GLN A CA 1
ATOM 1478 C C . GLN A 1 187 ? -4.122 -5.817 18.607 1.00 95.94 187 GLN A C 1
ATOM 1480 O O . GLN A 1 187 ? -3.827 -4.827 17.943 1.00 95.94 187 GLN A O 1
ATOM 1485 N N . GLU A 1 188 ? -3.459 -6.965 18.502 1.00 96.56 188 GLU A N 1
ATOM 1486 C CA . GLU A 1 188 ? -2.381 -7.168 17.544 1.00 96.56 188 GLU A CA 1
ATOM 1487 C C . GLU A 1 188 ? -2.415 -8.595 17.012 1.00 96.56 188 GLU A C 1
ATOM 1489 O O . GLU A 1 188 ? -2.562 -9.538 17.786 1.00 96.56 188 GLU A O 1
ATOM 1494 N N . VAL A 1 189 ? -2.251 -8.771 15.705 1.00 96.56 189 VAL A N 1
ATOM 1495 C CA . VAL A 1 189 ? -2.091 -10.093 15.098 1.00 96.56 189 VAL A CA 1
ATOM 1496 C C . VAL A 1 189 ? -0.941 -10.089 14.108 1.00 96.56 189 VAL A C 1
ATOM 1498 O O . VAL A 1 189 ? -0.778 -9.144 13.338 1.00 96.56 189 VAL A O 1
ATOM 1501 N N . THR A 1 190 ? -0.141 -11.155 14.146 1.00 95.38 190 THR A N 1
ATOM 1502 C CA . THR A 1 190 ? 0.915 -11.411 13.165 1.00 95.38 190 THR A CA 1
ATOM 1503 C C . THR A 1 190 ? 0.637 -12.723 12.451 1.00 95.38 190 THR A C 1
ATOM 1505 O O . THR A 1 190 ? 0.506 -13.768 13.091 1.00 95.38 190 THR A O 1
ATOM 1508 N N . VAL A 1 191 ? 0.580 -12.662 11.128 1.00 94.69 191 VAL A N 1
ATOM 1509 C CA . VAL A 1 191 ? 0.352 -13.790 10.226 1.00 94.69 191 VAL A CA 1
ATOM 1510 C C . VAL A 1 191 ? 1.546 -13.912 9.294 1.00 94.69 191 VAL A C 1
ATOM 1512 O O . VAL A 1 191 ? 2.132 -12.913 8.892 1.00 94.69 191 VAL A O 1
ATOM 1515 N N . GLU A 1 192 ? 1.918 -15.135 8.959 1.00 93.88 192 GLU A N 1
ATOM 1516 C CA . GLU A 1 192 ? 2.970 -15.457 8.007 1.00 93.88 192 GLU A CA 1
ATOM 1517 C C . GLU A 1 192 ? 2.396 -16.366 6.924 1.00 93.88 192 GLU A C 1
ATOM 1519 O O . GLU A 1 192 ? 1.866 -17.431 7.230 1.00 93.88 192 GLU A O 1
ATOM 1524 N N . ILE A 1 193 ? 2.496 -15.948 5.670 1.00 90.62 193 ILE A N 1
ATOM 1525 C CA . ILE A 1 193 ? 2.014 -16.670 4.500 1.00 90.62 193 ILE A CA 1
ATOM 1526 C C . ILE A 1 193 ? 3.228 -17.046 3.654 1.00 90.62 193 ILE A C 1
ATOM 1528 O O . ILE A 1 193 ? 3.983 -16.190 3.195 1.00 90.62 193 ILE A O 1
ATOM 1532 N N . ALA A 1 194 ? 3.440 -18.343 3.474 1.00 89.62 194 ALA A N 1
ATOM 1533 C CA . ALA A 1 194 ? 4.469 -18.880 2.610 1.00 89.62 194 ALA A CA 1
ATOM 1534 C C . ALA A 1 194 ? 3.890 -19.126 1.213 1.00 89.62 194 ALA A C 1
ATOM 1536 O O . ALA A 1 194 ? 2.916 -19.860 1.044 1.00 89.62 194 ALA A O 1
ATOM 1537 N N . MET A 1 195 ? 4.520 -18.515 0.222 1.00 83.56 195 MET A N 1
ATOM 1538 C CA . MET A 1 195 ? 4.182 -18.601 -1.189 1.00 83.56 195 MET A CA 1
ATOM 1539 C C . MET A 1 195 ? 5.085 -19.613 -1.885 1.00 83.56 195 MET A C 1
ATOM 1541 O O . MET A 1 195 ? 6.265 -19.713 -1.571 1.00 83.56 195 MET A O 1
ATOM 1545 N N . ASN A 1 196 ? 4.551 -20.331 -2.860 1.00 77.81 196 ASN A N 1
ATOM 1546 C CA . ASN A 1 196 ? 5.324 -21.042 -3.865 1.00 77.81 196 ASN A CA 1
ATOM 1547 C C . ASN A 1 196 ? 4.899 -20.470 -5.217 1.00 77.81 196 ASN A C 1
ATOM 1549 O O . ASN A 1 196 ? 3.854 -20.850 -5.748 1.00 77.81 196 ASN A O 1
ATOM 1553 N N . ASP A 1 197 ? 5.659 -19.489 -5.706 1.00 67.94 197 ASP A N 1
ATOM 1554 C CA . ASP A 1 197 ? 5.261 -18.640 -6.835 1.00 67.94 197 ASP A CA 1
ATOM 1555 C C . ASP A 1 197 ? 3.928 -17.904 -6.546 1.00 67.94 197 ASP A C 1
ATOM 1557 O O . ASP A 1 197 ? 3.856 -17.122 -5.596 1.00 67.94 197 ASP A O 1
ATOM 1561 N N . THR A 1 198 ? 2.854 -18.174 -7.294 1.00 65.12 198 THR A N 1
ATOM 1562 C CA . THR A 1 198 ? 1.519 -17.565 -7.097 1.00 65.12 198 THR A CA 1
ATOM 1563 C C . THR A 1 198 ? 0.613 -18.342 -6.130 1.00 65.12 198 THR A C 1
ATOM 1565 O O . THR A 1 198 ? -0.483 -17.890 -5.797 1.00 65.12 198 THR A O 1
ATOM 1568 N N . HIS A 1 199 ? 1.060 -19.502 -5.640 1.00 80.12 199 HIS A N 1
ATOM 1569 C CA . HIS A 1 199 ? 0.289 -20.385 -4.764 1.00 80.12 199 HIS A CA 1
ATOM 1570 C C . HIS A 1 199 ? 0.609 -20.170 -3.282 1.00 80.12 199 HIS A C 1
ATOM 1572 O O . HIS A 1 199 ? 1.774 -20.111 -2.895 1.00 80.12 199 HIS A O 1
ATOM 1578 N N . VAL A 1 200 ? -0.419 -20.139 -2.432 1.00 87.12 200 VAL A N 1
ATOM 1579 C CA . VAL A 1 200 ? -0.251 -20.089 -0.973 1.00 87.12 200 VAL A CA 1
ATOM 1580 C C . VAL A 1 200 ? 0.013 -21.498 -0.439 1.00 87.12 200 VAL A C 1
ATOM 1582 O O . VAL A 1 200 ? -0.916 -22.271 -0.205 1.00 87.12 200 VAL A O 1
ATOM 1585 N N . ALA A 1 201 ? 1.292 -21.814 -0.236 1.00 86.50 201 ALA A N 1
ATOM 1586 C CA . ALA A 1 201 ? 1.753 -23.111 0.253 1.00 86.50 201 ALA A CA 1
ATOM 1587 C C . ALA A 1 201 ? 1.463 -23.312 1.747 1.00 86.50 201 ALA A C 1
ATOM 1589 O O . ALA A 1 201 ? 1.152 -24.418 2.185 1.00 86.50 201 ALA A O 1
ATOM 1590 N N . GLU A 1 202 ? 1.570 -22.248 2.544 1.00 91.12 202 GLU A N 1
ATOM 1591 C CA . GLU A 1 202 ? 1.308 -22.299 3.981 1.00 91.12 202 GLU A CA 1
ATOM 1592 C C . GLU A 1 202 ? 0.799 -20.946 4.485 1.00 91.12 202 GLU A C 1
ATOM 1594 O O . GLU A 1 202 ? 1.253 -19.903 4.028 1.00 91.12 202 GLU A O 1
ATOM 1599 N N . ALA A 1 203 ? -0.105 -20.945 5.462 1.00 93.25 203 ALA A N 1
ATOM 1600 C CA . ALA A 1 203 ? -0.506 -19.745 6.188 1.00 93.25 203 ALA A CA 1
ATOM 1601 C C . ALA A 1 203 ? -0.539 -20.038 7.691 1.00 93.25 203 ALA A C 1
ATOM 1603 O O . ALA A 1 203 ? -1.213 -20.969 8.132 1.00 93.25 203 ALA A O 1
ATOM 1604 N N . ILE A 1 204 ? 0.205 -19.260 8.479 1.00 95.44 204 ILE A N 1
ATOM 1605 C CA . ILE A 1 204 ? 0.358 -19.433 9.925 1.00 95.44 204 ILE A CA 1
ATOM 1606 C C . ILE A 1 204 ? 0.046 -18.124 10.645 1.00 95.44 204 ILE A C 1
ATOM 1608 O O . ILE A 1 204 ? 0.763 -17.137 10.503 1.00 95.44 204 ILE A O 1
ATOM 1612 N N . VAL A 1 205 ? -0.944 -18.137 11.528 1.00 96.44 205 VAL A N 1
ATOM 1613 C CA . VAL A 1 205 ? -1.136 -17.104 12.545 1.00 96.44 205 VAL A CA 1
ATOM 1614 C C . VAL A 1 205 ? -0.099 -17.323 13.652 1.00 96.44 205 VAL A C 1
ATOM 1616 O O . VAL A 1 205 ? -0.200 -18.245 14.464 1.00 96.44 205 VAL A O 1
ATOM 1619 N N . LYS A 1 206 ? 0.956 -16.504 13.654 1.00 95.12 206 LYS A N 1
ATOM 1620 C CA . LYS A 1 206 ? 2.109 -16.641 14.561 1.00 95.12 206 LYS A CA 1
ATOM 1621 C C . LYS A 1 206 ? 1.774 -16.231 15.985 1.00 95.12 206 LYS A C 1
ATOM 1623 O O . LYS A 1 206 ? 2.197 -16.894 16.927 1.00 95.12 206 LYS A O 1
ATOM 1628 N N . SER A 1 207 ? 1.056 -15.124 16.138 1.00 96.38 207 SER A N 1
ATOM 1629 C CA . SER A 1 207 ? 0.732 -14.554 17.444 1.00 96.38 207 SER A CA 1
ATOM 1630 C C . SER A 1 207 ? -0.535 -13.720 17.368 1.00 96.38 207 SER A C 1
ATOM 1632 O O . SER A 1 207 ? -0.702 -12.950 16.420 1.00 96.38 207 SER A O 1
ATOM 1634 N N . ILE A 1 208 ? -1.364 -13.803 18.407 1.00 97.50 208 ILE A N 1
ATOM 1635 C CA . ILE A 1 208 ? -2.524 -12.933 18.598 1.00 97.50 208 ILE A CA 1
ATOM 1636 C C . ILE A 1 208 ? -2.446 -12.350 20.006 1.00 97.50 208 ILE A C 1
ATOM 1638 O O . ILE A 1 208 ? -2.283 -13.082 20.983 1.00 97.50 208 ILE A O 1
ATOM 1642 N N . LYS A 1 209 ? -2.567 -11.030 20.108 1.00 97.44 209 LYS A N 1
ATOM 1643 C CA . LYS A 1 209 ? -2.727 -10.302 21.360 1.00 97.44 209 LYS A CA 1
ATOM 1644 C C . LYS A 1 209 ? -4.160 -9.807 21.445 1.00 97.44 209 LYS A C 1
ATOM 1646 O O . LYS A 1 209 ? -4.614 -9.079 20.563 1.00 97.44 209 LYS A O 1
ATOM 1651 N N . TYR A 1 210 ? -4.841 -10.177 22.519 1.00 97.56 210 TYR A N 1
ATOM 1652 C CA . TYR A 1 210 ? -6.215 -9.771 22.779 1.00 97.56 210 TYR A CA 1
ATOM 1653 C C . TYR A 1 210 ? -6.287 -8.620 23.779 1.00 97.56 210 TYR A C 1
ATOM 1655 O O . TYR A 1 210 ? -5.409 -8.455 24.628 1.00 97.56 210 TYR A O 1
ATOM 1663 N N . ALA A 1 211 ? -7.367 -7.856 23.693 1.00 96.38 211 ALA A N 1
ATOM 1664 C CA . ALA A 1 211 ? -7.739 -6.839 24.658 1.00 96.38 211 ALA A CA 1
ATOM 1665 C C . ALA A 1 211 ? -9.234 -6.924 24.987 1.00 96.38 211 ALA A C 1
ATOM 1667 O O . ALA A 1 211 ? -10.022 -7.544 24.269 1.00 96.38 211 ALA A O 1
ATOM 1668 N N . THR A 1 212 ? -9.604 -6.259 26.078 1.00 96.31 212 THR A N 1
ATOM 1669 C CA . THR A 1 212 ? -10.995 -6.058 26.477 1.00 96.31 212 THR A CA 1
ATOM 1670 C C . THR A 1 212 ? -11.352 -4.591 26.298 1.00 96.31 212 THR A C 1
ATOM 1672 O O . THR A 1 212 ? -10.707 -3.709 26.877 1.00 96.31 212 THR A O 1
ATOM 1675 N N . LEU A 1 213 ? -12.385 -4.331 25.502 1.00 94.69 213 LEU A N 1
ATOM 1676 C CA . LEU A 1 213 ? -12.936 -2.999 25.313 1.00 94.69 213 LEU A CA 1
ATOM 1677 C C . LEU A 1 213 ? -14.087 -2.747 26.274 1.00 94.69 213 LEU A C 1
ATOM 1679 O O . LEU A 1 213 ? -14.896 -3.626 26.563 1.00 94.69 213 LEU A O 1
ATOM 1683 N N . THR A 1 214 ? -14.164 -1.513 26.734 1.00 93.56 214 THR A N 1
ATOM 1684 C CA . THR A 1 214 ? -15.207 -0.972 27.593 1.00 93.56 214 THR A CA 1
ATOM 1685 C C . THR A 1 214 ? -15.642 0.378 27.034 1.00 93.56 214 THR A C 1
ATOM 1687 O O . THR A 1 214 ? -14.929 1.006 26.245 1.00 93.56 214 THR A O 1
ATOM 1690 N N . ALA A 1 215 ? -16.772 0.892 27.520 1.00 88.56 215 ALA A N 1
ATOM 1691 C CA . ALA A 1 215 ? -17.246 2.230 27.169 1.00 88.56 215 ALA A CA 1
ATOM 1692 C C . ALA A 1 215 ? -16.229 3.354 27.480 1.00 88.56 215 ALA A C 1
ATOM 1694 O O . ALA A 1 215 ? -16.337 4.439 26.920 1.00 88.56 215 ALA A O 1
ATOM 1695 N N . SER A 1 216 ? -15.240 3.116 28.351 1.00 88.25 216 SER A N 1
ATOM 1696 C CA . SER A 1 216 ? -14.231 4.115 28.719 1.00 88.25 216 SER A CA 1
ATOM 1697 C C . SER A 1 216 ? -12.953 4.074 27.877 1.00 88.25 216 SER A C 1
ATOM 1699 O O . SER A 1 216 ? -12.250 5.080 27.835 1.00 88.25 216 SER A O 1
ATOM 1701 N N . ASN A 1 217 ? -12.625 2.952 27.224 1.00 91.19 217 ASN A N 1
ATOM 1702 C CA . ASN A 1 217 ? -11.349 2.792 26.510 1.00 91.19 217 ASN A CA 1
ATOM 1703 C C . ASN A 1 217 ? -11.491 2.579 24.994 1.00 91.19 217 ASN A C 1
ATOM 1705 O O . ASN A 1 217 ? -10.489 2.666 24.285 1.00 91.19 217 ASN A O 1
ATOM 1709 N N . TYR A 1 218 ? -12.700 2.323 24.479 1.00 85.81 218 TYR A N 1
ATOM 1710 C CA . TYR A 1 218 ? -12.874 1.961 23.069 1.00 85.81 218 TYR A CA 1
ATOM 1711 C C . TYR A 1 218 ? -12.406 3.062 22.102 1.00 85.81 218 TYR A C 1
ATOM 1713 O O . TYR A 1 218 ? -11.920 2.756 21.019 1.00 85.81 218 TYR A O 1
ATOM 1721 N N . SER A 1 219 ? -12.492 4.335 22.503 1.00 81.56 219 SER A N 1
ATOM 1722 C CA . SER A 1 219 ? -12.100 5.488 21.681 1.00 81.56 219 SER A CA 1
ATOM 1723 C C . SER A 1 219 ? -10.585 5.669 21.534 1.00 81.56 219 SER A C 1
ATOM 1725 O O . SER A 1 219 ? -10.138 6.258 20.553 1.00 81.56 219 SER A O 1
ATOM 1727 N N . SER A 1 220 ? -9.788 5.173 22.485 1.00 85.56 220 SER A N 1
ATOM 1728 C CA . SER A 1 220 ? -8.318 5.238 22.458 1.00 85.56 220 SER A CA 1
ATOM 1729 C C . SER A 1 220 ? -7.667 3.914 22.054 1.00 85.56 220 SER A C 1
ATOM 1731 O O . SER A 1 220 ? -6.442 3.818 21.953 1.00 85.56 220 SER A O 1
ATOM 1733 N N . PHE A 1 221 ? -8.476 2.882 21.815 1.00 91.38 221 PHE A N 1
ATOM 1734 C CA . PHE A 1 221 ? -8.005 1.573 21.409 1.00 91.38 221 PHE A CA 1
ATOM 1735 C C . PHE A 1 221 ? -7.441 1.587 19.985 1.00 91.38 221 PHE A C 1
ATOM 1737 O O . PHE A 1 221 ? -7.963 2.256 19.093 1.00 91.38 221 PHE A O 1
ATOM 1744 N N . LYS A 1 222 ? -6.374 0.818 19.759 1.00 90.38 222 LYS A N 1
ATOM 1745 C CA . LYS A 1 222 ? -5.715 0.692 18.458 1.00 90.38 222 LYS A CA 1
ATOM 1746 C C . LYS A 1 222 ? -5.484 -0.777 18.134 1.00 90.38 222 LYS A C 1
ATOM 1748 O O . LYS A 1 222 ? -4.917 -1.499 18.955 1.00 90.38 222 LYS A O 1
ATOM 1753 N N . GLN A 1 223 ? -5.880 -1.181 16.933 1.00 93.44 223 GLN A N 1
ATOM 1754 C CA . GLN A 1 223 ? -5.604 -2.502 16.384 1.00 93.44 223 GLN A CA 1
ATOM 1755 C C . GLN A 1 223 ? -4.393 -2.442 15.460 1.00 93.44 223 GLN A C 1
ATOM 1757 O O . GLN A 1 223 ? -4.148 -1.425 14.809 1.00 93.44 223 GLN A O 1
ATOM 1762 N N . THR A 1 224 ? -3.619 -3.523 15.409 1.00 90.94 224 THR A N 1
ATOM 1763 C CA . THR A 1 224 ? -2.493 -3.662 14.483 1.00 90.94 224 THR A CA 1
ATOM 1764 C C . THR A 1 224 ? -2.497 -5.042 13.835 1.00 90.94 224 THR A C 1
ATOM 1766 O O . THR A 1 224 ? -2.414 -6.061 14.514 1.00 90.94 224 THR A O 1
ATOM 1769 N N . PHE A 1 225 ? -2.553 -5.075 12.511 1.00 91.88 225 PHE A N 1
ATOM 1770 C CA . PHE A 1 225 ? -2.520 -6.290 11.706 1.00 91.88 225 PHE A CA 1
ATOM 1771 C C . PHE A 1 225 ? -1.195 -6.332 10.960 1.00 91.88 225 PHE A C 1
ATOM 1773 O O . PHE A 1 225 ? -0.863 -5.383 10.255 1.00 91.88 225 PHE A O 1
ATOM 1780 N N . LYS A 1 226 ? -0.431 -7.408 11.135 1.00 89.25 226 LYS A N 1
ATOM 1781 C CA . LYS A 1 226 ? 0.844 -7.649 10.456 1.00 89.25 226 LYS A CA 1
ATOM 1782 C C . LYS A 1 226 ? 0.708 -8.924 9.633 1.00 89.25 226 LYS A C 1
ATOM 1784 O O . LYS A 1 226 ? 0.679 -10.015 10.192 1.00 89.25 226 LYS A O 1
ATOM 1789 N N . MET A 1 227 ? 0.610 -8.795 8.320 1.00 88.25 227 MET A N 1
ATOM 1790 C CA . MET A 1 227 ? 0.640 -9.917 7.384 1.00 88.25 227 MET A CA 1
ATOM 1791 C C . MET A 1 227 ? 2.038 -9.968 6.788 1.00 88.25 227 MET A C 1
ATOM 1793 O O . MET A 1 227 ? 2.469 -8.982 6.209 1.00 88.25 227 MET A O 1
ATOM 1797 N N . ASN A 1 228 ? 2.748 -11.080 6.921 1.00 86.44 228 ASN A N 1
ATOM 1798 C CA . ASN A 1 228 ? 4.076 -11.259 6.351 1.00 86.44 228 ASN A CA 1
ATOM 1799 C C . ASN A 1 228 ? 4.016 -12.308 5.250 1.00 86.44 228 ASN A C 1
ATOM 1801 O O . ASN A 1 228 ? 3.524 -13.403 5.497 1.00 86.44 228 ASN A O 1
ATOM 1805 N N . PHE A 1 229 ? 4.544 -12.009 4.069 1.00 82.06 229 PHE A N 1
ATOM 1806 C CA . PHE A 1 229 ? 4.672 -12.989 2.993 1.00 82.06 229 PHE A CA 1
ATOM 1807 C C . PHE A 1 229 ? 6.138 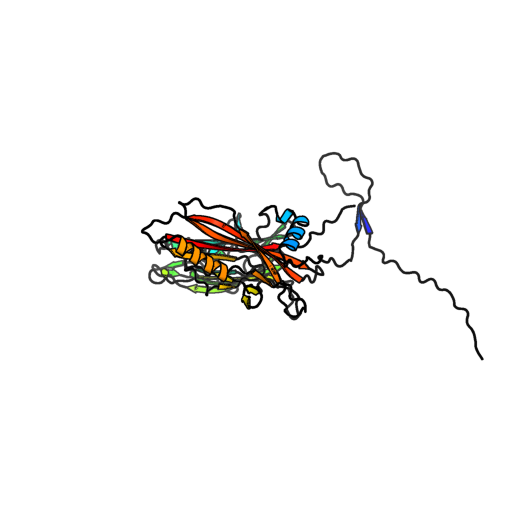-13.395 2.831 1.00 82.06 229 PHE A C 1
ATOM 1809 O O . PHE A 1 229 ? 7.033 -12.559 2.948 1.00 82.06 229 PHE A O 1
ATOM 1816 N N . ARG A 1 230 ? 6.389 -14.680 2.573 1.00 80.12 230 ARG A N 1
ATOM 1817 C CA . ARG A 1 230 ? 7.715 -15.220 2.225 1.00 80.12 230 ARG A CA 1
ATOM 1818 C C . ARG A 1 230 ? 7.587 -16.159 1.035 1.00 80.12 230 ARG A C 1
ATOM 1820 O O . ARG A 1 230 ? 6.599 -16.882 0.970 1.00 80.12 230 ARG A O 1
ATOM 1827 N N . ASN A 1 231 ? 8.563 -16.211 0.136 1.00 70.81 231 ASN A N 1
ATOM 1828 C CA . ASN A 1 231 ? 8.592 -17.236 -0.906 1.00 70.81 231 ASN A CA 1
ATOM 1829 C C . ASN A 1 231 ? 9.390 -18.451 -0.407 1.00 70.81 231 ASN A C 1
ATOM 1831 O O . ASN A 1 231 ? 10.480 -18.308 0.135 1.00 70.81 231 ASN A O 1
ATOM 1835 N N . VAL A 1 232 ? 8.843 -19.657 -0.554 1.00 62.59 232 VAL A N 1
ATOM 1836 C CA . VAL A 1 232 ? 9.475 -20.919 -0.127 1.00 62.59 232 VAL A CA 1
ATOM 1837 C C . VAL A 1 232 ? 10.696 -21.249 -0.994 1.00 62.59 232 VAL A C 1
ATOM 1839 O O . VAL A 1 232 ? 11.568 -22.003 -0.570 1.00 62.59 232 VAL A O 1
ATOM 1842 N N . LEU A 1 233 ? 10.772 -20.667 -2.194 1.00 57.47 233 LEU A N 1
ATOM 1843 C CA . LEU A 1 233 ? 11.892 -20.829 -3.118 1.00 57.47 233 LEU A CA 1
ATOM 1844 C C . LEU A 1 233 ? 13.043 -19.843 -2.869 1.00 57.47 233 LEU A C 1
ATOM 1846 O O . LEU A 1 233 ? 14.096 -20.010 -3.483 1.00 57.47 233 LEU A O 1
ATOM 1850 N N . ASP A 1 234 ? 12.878 -18.856 -1.982 1.00 50.88 234 ASP A N 1
ATOM 1851 C CA . ASP A 1 234 ? 13.949 -17.907 -1.678 1.00 50.88 234 ASP A CA 1
ATOM 1852 C C . ASP A 1 234 ? 14.984 -18.566 -0.749 1.00 50.88 234 ASP A C 1
ATOM 1854 O O . ASP A 1 234 ? 14.657 -18.935 0.386 1.00 50.88 234 ASP A O 1
ATOM 1858 N N . PRO A 1 235 ? 16.248 -18.736 -1.183 1.00 39.78 235 PRO A N 1
ATOM 1859 C CA . PRO A 1 235 ? 17.294 -19.202 -0.288 1.00 39.78 235 PRO A CA 1
ATOM 1860 C C . PRO A 1 235 ? 17.568 -18.155 0.810 1.00 39.78 235 PRO A C 1
ATOM 1862 O O . PRO A 1 235 ? 17.415 -16.953 0.574 1.00 39.78 235 PRO A O 1
ATOM 1865 N N . PRO A 1 236 ? 18.025 -18.573 2.007 1.00 44.41 236 PRO A N 1
ATOM 1866 C CA . PRO A 1 236 ? 18.490 -17.643 3.032 1.00 44.41 236 PRO A CA 1
ATOM 1867 C C . PRO A 1 236 ? 19.636 -16.789 2.464 1.00 44.41 236 PRO A C 1
ATOM 1869 O O . PRO A 1 236 ? 20.672 -17.310 2.050 1.00 44.41 236 PRO A O 1
ATOM 1872 N N . GLN A 1 237 ? 19.413 -15.475 2.392 1.00 43.66 237 GLN A N 1
ATOM 1873 C CA . GLN A 1 237 ? 20.262 -14.522 1.677 1.00 43.66 237 GLN A CA 1
ATOM 1874 C C . GLN A 1 237 ? 21.695 -14.457 2.226 1.00 43.66 237 GLN A C 1
ATOM 1876 O O . GLN A 1 237 ? 21.914 -14.123 3.387 1.00 43.66 237 GLN A O 1
ATOM 1881 N N . ASN A 1 238 ? 22.662 -14.722 1.343 1.00 37.06 238 ASN A N 1
ATOM 1882 C CA . ASN A 1 238 ? 24.045 -14.230 1.385 1.00 37.06 238 ASN A CA 1
ATOM 1883 C C . ASN A 1 238 ? 24.634 -14.249 -0.040 1.00 37.06 238 ASN A C 1
ATOM 1885 O O . ASN A 1 238 ? 25.694 -14.813 -0.300 1.00 37.06 238 ASN A O 1
ATOM 1889 N N . VAL A 1 239 ? 23.919 -13.654 -0.997 1.00 41.66 239 VAL A N 1
ATOM 1890 C CA . VAL A 1 239 ? 24.470 -13.328 -2.317 1.00 41.66 239 VAL A CA 1
ATOM 1891 C C . VAL A 1 239 ? 24.277 -11.834 -2.503 1.00 41.66 239 VAL A C 1
ATOM 1893 O O . VAL A 1 239 ? 23.180 -11.326 -2.290 1.00 41.66 239 VAL A O 1
ATOM 1896 N N . GLN A 1 240 ? 25.355 -11.132 -2.842 1.00 44.53 240 GLN A N 1
ATOM 1897 C CA . GLN A 1 240 ? 25.338 -9.725 -3.231 1.00 44.53 240 GLN A CA 1
ATOM 1898 C C . GLN A 1 240 ? 24.439 -9.603 -4.474 1.00 44.53 240 GLN A C 1
ATOM 1900 O O . GLN A 1 240 ? 24.861 -9.901 -5.590 1.00 44.53 240 GLN A O 1
ATOM 1905 N N . GLN A 1 241 ? 23.156 -9.308 -4.262 1.00 54.56 241 GLN A N 1
ATOM 1906 C CA . GLN A 1 241 ? 22.163 -9.215 -5.326 1.00 54.56 241 GLN A CA 1
ATOM 1907 C C . GLN A 1 241 ? 22.260 -7.838 -5.983 1.00 54.56 241 GLN A C 1
ATOM 1909 O O . GLN A 1 241 ? 22.149 -6.808 -5.323 1.00 54.56 241 GLN A O 1
ATOM 1914 N N . LEU A 1 242 ? 22.487 -7.844 -7.295 1.00 68.31 242 LEU A N 1
ATOM 1915 C CA . LEU A 1 242 ? 22.437 -6.662 -8.148 1.00 68.31 242 LEU A CA 1
ATOM 1916 C C . LEU A 1 242 ? 20.954 -6.312 -8.377 1.00 68.31 242 LEU A C 1
ATOM 1918 O O . LEU A 1 242 ? 20.195 -7.162 -8.834 1.00 68.31 242 LEU A O 1
ATOM 1922 N N . GLY A 1 243 ? 20.523 -5.089 -8.062 1.00 76.75 243 GLY A N 1
ATOM 1923 C CA . GLY A 1 243 ? 19.134 -4.640 -8.251 1.00 76.75 243 GLY A CA 1
ATOM 1924 C C . GLY A 1 243 ? 18.317 -4.527 -6.963 1.00 76.75 243 GLY A C 1
ATOM 1925 O O . GLY A 1 243 ? 18.806 -4.773 -5.863 1.00 76.75 243 GLY A O 1
ATOM 1926 N N . TYR A 1 244 ? 17.065 -4.097 -7.103 1.00 79.56 244 TYR A N 1
ATOM 1927 C CA . TYR A 1 244 ? 16.128 -3.987 -5.991 1.00 79.56 244 TYR A CA 1
ATOM 1928 C C . TYR A 1 244 ? 15.527 -5.336 -5.609 1.00 79.56 244 TYR A C 1
ATOM 1930 O O . TYR A 1 244 ? 15.148 -6.140 -6.460 1.00 79.56 244 TYR A O 1
ATOM 1938 N N . MET A 1 245 ? 15.349 -5.531 -4.306 1.00 77.38 245 MET A N 1
ATOM 1939 C CA . MET A 1 245 ? 14.481 -6.572 -3.771 1.00 77.38 245 MET A CA 1
ATOM 1940 C C . MET A 1 245 ? 13.128 -5.981 -3.389 1.00 77.38 245 MET A C 1
ATOM 1942 O O . MET A 1 245 ? 13.031 -4.847 -2.916 1.00 77.38 245 MET A O 1
ATOM 1946 N N . GLN A 1 246 ? 12.067 -6.762 -3.560 1.00 72.56 246 GLN A N 1
ATOM 1947 C CA . GLN A 1 246 ? 10.738 -6.381 -3.098 1.00 72.56 246 GLN A CA 1
ATOM 1948 C C . GLN A 1 246 ? 10.760 -6.045 -1.600 1.00 72.56 246 GLN A C 1
ATOM 1950 O O . GLN A 1 246 ? 11.355 -6.758 -0.793 1.00 72.56 246 GLN A O 1
ATOM 1955 N N . GLY A 1 247 ? 10.115 -4.944 -1.213 1.00 64.00 247 GLY A N 1
ATOM 1956 C CA . GLY A 1 247 ? 10.107 -4.480 0.176 1.00 64.00 247 GLY A CA 1
ATOM 1957 C C . GLY A 1 247 ? 11.321 -3.629 0.579 1.00 64.00 247 GLY A C 1
ATOM 1958 O O . GLY A 1 247 ? 11.311 -3.057 1.672 1.00 64.00 247 GLY A O 1
ATOM 1959 N N . GLN A 1 248 ? 12.334 -3.502 -0.281 1.00 78.62 248 GLN A N 1
ATOM 1960 C CA . GLN A 1 248 ? 13.482 -2.627 -0.055 1.00 78.62 248 GLN A CA 1
ATOM 1961 C C . GLN A 1 248 ? 13.103 -1.159 -0.265 1.00 78.62 248 GLN A C 1
ATOM 1963 O O . GLN A 1 248 ? 12.351 -0.837 -1.180 1.00 78.62 248 GLN A O 1
ATOM 1968 N N . GLU A 1 249 ? 13.616 -0.254 0.566 1.00 85.56 249 GLU A N 1
ATOM 1969 C CA . GLU A 1 249 ? 13.344 1.180 0.418 1.00 85.56 249 GLU A CA 1
ATOM 1970 C C . GLU A 1 249 ? 13.934 1.728 -0.886 1.00 85.56 249 GLU A C 1
ATOM 1972 O O . GLU A 1 249 ? 15.097 1.482 -1.216 1.00 85.56 249 GLU A O 1
ATOM 1977 N N . ILE A 1 250 ? 13.125 2.486 -1.628 1.00 89.25 250 ILE A N 1
ATOM 1978 C CA . ILE A 1 250 ? 13.579 3.161 -2.844 1.00 89.25 250 ILE A CA 1
ATOM 1979 C C . ILE A 1 250 ? 14.308 4.436 -2.446 1.00 89.25 250 ILE A C 1
ATOM 1981 O O . ILE A 1 250 ? 13.858 5.185 -1.579 1.00 89.25 250 ILE A O 1
ATOM 1985 N N . ILE A 1 251 ? 15.421 4.713 -3.119 1.00 90.06 251 ILE A N 1
ATOM 1986 C CA . ILE A 1 251 ? 16.155 5.958 -2.934 1.00 90.06 251 ILE A CA 1
ATOM 1987 C C . ILE A 1 251 ? 15.754 6.927 -4.040 1.00 90.06 251 ILE A C 1
ATOM 1989 O O . ILE A 1 251 ? 15.800 6.594 -5.222 1.00 90.06 251 ILE A O 1
ATOM 1993 N N . ALA A 1 252 ? 15.369 8.128 -3.638 1.00 90.00 252 ALA A N 1
ATOM 1994 C CA . ALA A 1 252 ? 15.015 9.237 -4.500 1.00 90.00 252 ALA A CA 1
ATOM 1995 C C . ALA A 1 252 ? 16.068 10.343 -4.428 1.00 90.00 252 ALA A C 1
ATOM 1997 O O . ALA A 1 252 ? 16.812 10.464 -3.453 1.00 90.00 252 ALA A O 1
ATOM 1998 N N . PHE A 1 253 ? 16.080 11.189 -5.452 1.00 86.75 253 PHE A N 1
ATOM 1999 C CA . PHE A 1 253 ? 16.931 12.364 -5.517 1.00 86.75 253 PHE A CA 1
ATOM 2000 C C . PHE A 1 253 ? 16.108 13.620 -5.771 1.00 86.75 253 PHE A C 1
ATOM 2002 O O . PHE A 1 253 ? 15.274 13.678 -6.684 1.00 86.75 253 PHE A O 1
ATOM 2009 N N . LYS A 1 254 ? 16.399 14.650 -4.976 1.00 77.44 254 LYS A N 1
ATOM 2010 C CA . LYS A 1 254 ? 15.940 16.018 -5.216 1.00 77.44 254 LYS A CA 1
ATOM 2011 C C . LYS A 1 254 ? 17.033 16.743 -5.997 1.00 77.44 254 LYS A C 1
ATOM 2013 O O . LYS A 1 254 ? 18.039 17.173 -5.437 1.00 77.44 254 LYS A O 1
ATOM 2018 N N . GLY A 1 255 ? 16.892 16.798 -7.319 1.00 66.94 255 GLY A N 1
ATOM 2019 C CA . GLY A 1 255 ? 17.946 17.322 -8.191 1.00 66.94 255 GLY A CA 1
ATOM 2020 C C . GLY A 1 255 ? 19.176 16.404 -8.247 1.00 66.94 255 GLY A C 1
ATOM 2021 O O . GLY A 1 255 ? 19.036 15.205 -8.483 1.00 66.94 255 GLY A O 1
ATOM 2022 N N . ASN A 1 256 ? 20.381 16.966 -8.086 1.00 58.84 256 ASN A N 1
ATOM 2023 C CA . ASN A 1 256 ? 21.641 16.268 -8.392 1.00 58.84 256 ASN A CA 1
ATOM 2024 C C . ASN A 1 256 ? 22.452 15.782 -7.174 1.00 58.84 256 ASN A C 1
ATOM 2026 O O . ASN A 1 256 ? 23.440 15.083 -7.388 1.00 58.84 256 ASN A O 1
ATOM 2030 N N . SER A 1 257 ? 22.087 16.125 -5.930 1.00 57.16 257 SER A N 1
ATOM 2031 C CA . SER A 1 257 ? 23.048 16.004 -4.812 1.00 57.16 257 SER A CA 1
ATOM 2032 C C . SER A 1 257 ? 22.530 15.323 -3.545 1.00 57.16 257 SER A C 1
ATOM 2034 O O . SER A 1 257 ? 23.328 14.725 -2.830 1.00 57.16 257 SER A O 1
ATOM 2036 N N . GLU A 1 258 ? 21.229 15.380 -3.246 1.00 70.75 258 GLU A N 1
ATOM 2037 C CA . GLU A 1 258 ? 20.690 14.818 -2.001 1.00 70.75 258 GLU A CA 1
ATOM 2038 C C . GLU A 1 258 ? 19.900 13.537 -2.283 1.00 70.75 258 GLU A C 1
ATOM 2040 O O . GLU A 1 258 ? 18.878 13.569 -2.974 1.00 70.75 258 GLU A O 1
ATOM 2045 N N . SER A 1 259 ? 20.395 12.405 -1.769 1.00 78.06 259 SER A N 1
ATOM 2046 C CA . SER A 1 259 ? 19.685 11.127 -1.815 1.00 78.06 259 SER A CA 1
ATOM 2047 C C . SER A 1 259 ? 18.901 10.921 -0.528 1.00 78.06 259 SER A C 1
ATOM 2049 O O . SER A 1 259 ? 19.491 10.872 0.552 1.00 78.06 259 SER A O 1
ATOM 2051 N N . LEU A 1 260 ? 17.591 10.756 -0.647 1.00 85.25 260 LEU A N 1
ATOM 2052 C CA . LEU A 1 260 ? 16.677 10.552 0.471 1.00 85.25 260 LEU A CA 1
ATOM 2053 C C . LEU A 1 260 ? 15.820 9.314 0.191 1.00 85.25 260 LEU A C 1
ATOM 2055 O O . LEU A 1 260 ? 15.600 8.983 -0.976 1.00 85.25 260 LEU A O 1
ATOM 2059 N N . PRO A 1 261 ? 15.299 8.626 1.218 1.00 86.94 261 PRO A N 1
ATOM 2060 C CA . PRO A 1 261 ? 14.266 7.623 1.005 1.00 86.94 261 PRO A CA 1
ATOM 2061 C C . PRO A 1 261 ? 13.080 8.252 0.264 1.00 86.94 261 PRO A C 1
ATOM 2063 O O . PRO A 1 261 ? 12.545 9.282 0.689 1.00 86.94 261 PRO A O 1
ATOM 2066 N N . PHE A 1 262 ? 12.668 7.647 -0.849 1.00 91.56 262 PHE A N 1
ATOM 2067 C CA . PHE A 1 262 ? 11.432 8.035 -1.516 1.00 91.56 262 PHE A CA 1
ATOM 2068 C C . PHE A 1 262 ? 10.282 7.799 -0.540 1.00 91.56 262 PHE A C 1
ATOM 2070 O O . PHE A 1 262 ? 10.176 6.715 0.028 1.00 91.56 262 PHE A O 1
ATOM 2077 N N . SER A 1 263 ? 9.450 8.804 -0.286 1.00 90.31 263 SER A N 1
ATOM 2078 C CA . SER A 1 263 ? 8.411 8.725 0.738 1.00 90.31 263 SER A CA 1
ATOM 2079 C C . SER A 1 263 ? 7.143 9.453 0.315 1.00 90.31 263 SER A C 1
ATOM 2081 O O . SER A 1 263 ? 7.184 10.352 -0.519 1.00 90.31 263 SER A O 1
ATOM 2083 N N . LEU A 1 264 ? 6.019 9.055 0.911 1.00 87.19 264 LEU A N 1
ATOM 2084 C CA . LEU A 1 264 ? 4.727 9.734 0.794 1.00 87.19 264 LEU A CA 1
ATOM 2085 C C . LEU A 1 264 ? 4.342 10.386 2.125 1.00 87.19 264 LEU A C 1
ATOM 2087 O O . LEU A 1 264 ? 4.775 9.901 3.176 1.00 87.19 264 LEU A O 1
ATOM 2091 N N . PRO A 1 265 ? 3.507 11.439 2.134 1.00 85.69 265 PRO A N 1
ATOM 2092 C CA . PRO A 1 265 ? 3.085 12.066 3.380 1.00 85.69 265 PRO A CA 1
ATOM 2093 C C . PRO A 1 265 ? 2.298 11.092 4.258 1.00 85.69 265 PRO A C 1
ATOM 2095 O O . PRO A 1 265 ? 1.527 10.265 3.764 1.00 85.69 265 PRO A O 1
ATOM 2098 N N . LYS A 1 266 ? 2.468 11.208 5.578 1.00 79.31 266 LYS A N 1
ATOM 2099 C CA . LYS A 1 266 ? 1.647 10.474 6.550 1.00 79.31 266 LYS A CA 1
ATOM 2100 C C . LYS A 1 266 ? 0.202 10.971 6.552 1.00 79.31 266 LYS A C 1
ATOM 2102 O O . LYS A 1 266 ? -0.055 12.158 6.355 1.00 79.31 266 LYS A O 1
ATOM 2107 N N . SER A 1 267 ? -0.728 10.063 6.847 1.00 76.69 267 SER A N 1
ATOM 2108 C CA . SER A 1 267 ? -2.139 10.413 6.988 1.00 76.69 267 SER A CA 1
ATOM 2109 C C . SER A 1 267 ? -2.378 11.367 8.156 1.00 76.69 267 SER A C 1
ATOM 2111 O O . SER A 1 267 ? -1.729 11.264 9.200 1.00 76.69 267 SER A O 1
ATOM 2113 N N . GLY A 1 268 ? -3.340 12.273 7.987 1.00 76.38 268 GLY A N 1
ATOM 2114 C CA . GLY A 1 268 ? -3.662 13.311 8.967 1.00 76.38 268 GLY A CA 1
ATOM 2115 C C . GLY A 1 268 ? -3.353 14.703 8.431 1.00 76.38 268 GLY A C 1
ATOM 2116 O O . GLY A 1 268 ? -3.783 15.043 7.333 1.00 76.38 268 GLY A O 1
ATOM 2117 N N . GLU A 1 269 ? -2.647 15.524 9.206 1.00 83.75 269 GLU A N 1
ATOM 2118 C CA . GLU A 1 269 ? -2.265 16.879 8.795 1.00 83.75 269 GLU A CA 1
ATOM 2119 C C . GLU A 1 269 ? -1.061 16.845 7.838 1.00 83.75 269 GLU A C 1
ATOM 2121 O O . GLU A 1 269 ? -0.056 16.190 8.127 1.00 83.75 269 GLU A O 1
ATOM 2126 N N . CYS A 1 270 ? -1.140 17.557 6.711 1.00 85.19 270 CYS A N 1
ATOM 2127 C CA . CYS A 1 270 ? -0.047 17.619 5.742 1.00 85.19 270 CYS A CA 1
ATOM 2128 C C . CYS A 1 270 ? 1.188 18.305 6.340 1.00 85.19 270 CYS A C 1
ATOM 2130 O O . CYS A 1 270 ? 1.163 19.492 6.662 1.00 85.19 270 CYS A O 1
ATOM 2132 N N . ARG A 1 271 ? 2.291 17.557 6.458 1.00 87.25 271 ARG A N 1
ATOM 2133 C CA . ARG A 1 271 ? 3.588 18.054 6.936 1.00 87.25 271 ARG A CA 1
ATOM 2134 C C . ARG A 1 271 ? 4.706 17.553 6.031 1.00 87.25 271 ARG A C 1
ATOM 2136 O O . ARG A 1 271 ? 4.848 16.347 5.849 1.00 87.25 271 ARG A O 1
ATOM 2143 N N . ALA A 1 272 ? 5.527 18.472 5.525 1.00 83.88 272 ALA A N 1
ATOM 2144 C CA . ALA A 1 272 ? 6.636 18.170 4.615 1.00 83.88 272 ALA A CA 1
ATOM 2145 C C . ALA A 1 272 ? 7.743 17.299 5.247 1.00 83.88 272 ALA A C 1
ATOM 2147 O O . ALA A 1 272 ? 8.468 16.607 4.544 1.00 83.88 272 ALA A O 1
ATOM 2148 N N . GLU A 1 273 ? 7.863 17.319 6.575 1.00 80.56 273 GLU A N 1
ATOM 2149 C CA . GLU A 1 273 ? 8.938 16.657 7.330 1.00 80.56 273 GLU A CA 1
ATOM 2150 C C . GLU A 1 273 ? 8.635 15.184 7.661 1.00 80.56 273 GLU A C 1
ATOM 2152 O O . GLU A 1 273 ? 9.519 14.444 8.083 1.00 80.56 273 GLU A O 1
ATOM 2157 N N . ASN A 1 274 ? 7.382 14.744 7.492 1.00 72.88 274 ASN A N 1
ATOM 2158 C CA . ASN A 1 274 ? 6.907 13.448 7.973 1.00 72.88 274 ASN A CA 1
ATOM 2159 C C . ASN A 1 274 ? 6.438 12.551 6.823 1.00 72.88 274 ASN A C 1
ATOM 2161 O O . ASN A 1 274 ? 5.250 12.499 6.496 1.00 72.88 274 ASN A O 1
ATOM 2165 N N . GLY A 1 275 ? 7.385 11.795 6.267 1.00 80.31 275 GLY A N 1
ATOM 2166 C CA . GLY A 1 275 ? 7.137 10.792 5.235 1.00 80.31 275 GLY A CA 1
ATOM 2167 C C . GLY A 1 275 ? 7.033 9.359 5.767 1.00 80.31 275 GLY A C 1
ATOM 2168 O O . GLY A 1 275 ? 7.586 9.012 6.814 1.00 80.31 275 GLY A O 1
ATOM 2169 N N . THR A 1 276 ? 6.328 8.516 5.021 1.00 79.19 276 THR A N 1
ATOM 2170 C CA . THR A 1 276 ? 6.400 7.054 5.099 1.00 79.19 276 THR A CA 1
ATOM 2171 C C . THR A 1 276 ? 7.226 6.566 3.907 1.00 79.19 276 THR A C 1
ATOM 2173 O O . THR A 1 276 ? 6.826 6.848 2.775 1.00 79.19 276 THR A O 1
ATOM 2176 N N . PRO A 1 277 ? 8.361 5.872 4.120 1.00 86.06 277 PRO A N 1
ATOM 2177 C CA . PRO A 1 277 ? 9.188 5.362 3.032 1.00 86.06 277 PRO A CA 1
ATOM 2178 C C . PRO A 1 277 ? 8.418 4.414 2.114 1.00 86.06 277 PRO A C 1
ATOM 2180 O O . PRO A 1 277 ? 7.697 3.526 2.575 1.00 86.06 277 PRO A O 1
ATOM 2183 N N . ILE A 1 278 ? 8.609 4.596 0.814 1.00 85.88 278 ILE A N 1
ATOM 2184 C CA . ILE A 1 278 ? 8.106 3.721 -0.230 1.00 85.88 278 ILE A CA 1
ATOM 2185 C C . ILE A 1 278 ? 9.077 2.572 -0.424 1.00 85.88 278 ILE A C 1
ATOM 2187 O O . ILE A 1 278 ? 10.293 2.744 -0.545 1.00 85.88 278 ILE A O 1
ATOM 2191 N N . LYS A 1 279 ? 8.499 1.379 -0.467 1.00 84.56 279 LYS A N 1
ATOM 2192 C CA . LYS A 1 279 ? 9.220 0.134 -0.653 1.00 84.56 279 LYS A CA 1
ATOM 2193 C C . LYS A 1 279 ? 8.984 -0.378 -2.063 1.00 84.56 279 LYS A C 1
ATOM 2195 O O . LYS A 1 279 ? 7.874 -0.295 -2.580 1.00 84.56 279 LYS A O 1
ATOM 2200 N N . PHE A 1 280 ? 10.029 -0.908 -2.677 1.00 83.69 280 PHE A N 1
ATOM 2201 C CA . PHE A 1 280 ? 9.991 -1.415 -4.034 1.00 83.69 280 PHE A CA 1
ATOM 2202 C C . PHE A 1 280 ? 8.946 -2.524 -4.187 1.00 83.69 280 PHE A C 1
ATOM 2204 O O . PHE A 1 280 ? 8.848 -3.415 -3.338 1.00 83.69 280 PHE A O 1
ATOM 2211 N N . LEU A 1 281 ? 8.149 -2.413 -5.252 1.00 76.06 281 LEU A N 1
ATOM 2212 C CA . LEU A 1 281 ? 6.955 -3.205 -5.558 1.00 76.06 281 LEU A CA 1
ATOM 2213 C C . LEU A 1 281 ? 5.792 -3.087 -4.561 1.00 76.06 281 LEU A C 1
ATOM 2215 O O . LEU A 1 281 ? 4.737 -3.648 -4.814 1.00 76.06 281 LEU A O 1
ATOM 2219 N N . VAL A 1 282 ? 5.903 -2.330 -3.468 1.00 72.69 282 VAL A N 1
ATOM 2220 C CA . VAL A 1 282 ? 4.804 -2.172 -2.505 1.00 72.69 282 VAL A CA 1
ATOM 2221 C C . VAL A 1 282 ? 3.952 -0.968 -2.889 1.00 72.69 282 VAL A C 1
ATOM 2223 O O . VAL A 1 282 ? 4.320 0.173 -2.601 1.00 72.69 282 VAL A O 1
ATOM 2226 N N . ASN A 1 283 ? 2.799 -1.221 -3.515 1.00 76.62 283 ASN A N 1
ATOM 2227 C CA . ASN A 1 283 ? 1.823 -0.168 -3.796 1.00 76.62 283 ASN A CA 1
ATOM 2228 C C . ASN A 1 283 ? 1.432 0.545 -2.497 1.00 76.62 283 ASN A C 1
ATOM 2230 O O . ASN A 1 283 ? 1.169 -0.091 -1.473 1.00 76.62 283 ASN A O 1
ATOM 2234 N N . ALA A 1 284 ? 1.379 1.869 -2.545 1.00 74.38 284 ALA A N 1
ATOM 2235 C CA . ALA A 1 284 ? 1.086 2.688 -1.382 1.00 74.38 284 ALA A CA 1
ATOM 2236 C C . ALA A 1 284 ? 0.121 3.801 -1.761 1.00 74.38 284 ALA A C 1
ATOM 2238 O O . ALA A 1 284 ? 0.276 4.444 -2.796 1.00 74.38 284 ALA A O 1
ATOM 2239 N N . THR A 1 285 ? -0.852 4.059 -0.896 1.00 77.88 285 THR A N 1
ATOM 2240 C CA . THR A 1 285 ? -1.764 5.192 -1.034 1.00 77.88 285 THR A CA 1
ATOM 2241 C C . THR A 1 285 ? -1.822 5.918 0.292 1.00 77.88 285 THR A C 1
ATOM 2243 O O . THR A 1 285 ? -2.010 5.298 1.339 1.00 77.88 285 THR A O 1
ATOM 2246 N N . THR A 1 286 ? -1.647 7.232 0.259 1.00 75.88 286 THR A N 1
ATOM 2247 C CA . THR A 1 286 ? -1.778 8.078 1.440 1.00 75.88 286 THR A CA 1
ATOM 2248 C C . THR A 1 286 ? -2.604 9.308 1.112 1.00 75.88 286 THR A C 1
ATOM 2250 O O . THR A 1 286 ? -2.706 9.734 -0.040 1.00 75.88 286 THR A O 1
ATOM 2253 N N . ALA A 1 287 ? -3.223 9.878 2.139 1.00 79.25 287 ALA A N 1
ATOM 2254 C CA . ALA A 1 287 ? -3.915 11.144 2.013 1.00 79.25 287 ALA A CA 1
ATOM 2255 C C . ALA A 1 287 ? -3.673 11.990 3.255 1.00 79.25 287 ALA A C 1
ATOM 2257 O O . ALA A 1 287 ? -3.792 11.503 4.380 1.00 79.25 287 ALA A O 1
ATOM 2258 N N . CYS A 1 288 ? -3.355 13.261 3.055 1.00 78.75 288 CYS A N 1
ATOM 2259 C CA . CYS A 1 288 ? -3.233 14.227 4.135 1.00 78.75 288 CYS A CA 1
ATOM 2260 C C . CYS A 1 288 ? -4.165 15.410 3.882 1.00 78.75 288 CYS A C 1
ATOM 2262 O O . CYS A 1 288 ? -4.660 15.620 2.776 1.00 78.75 288 CYS A O 1
ATOM 2264 N N . THR A 1 289 ? -4.426 16.178 4.929 1.00 84.31 289 THR A N 1
ATOM 2265 C CA . THR A 1 289 ? -5.342 17.311 4.902 1.00 84.31 289 THR A CA 1
ATOM 2266 C C . THR A 1 289 ? -4.682 18.555 5.466 1.00 84.31 289 THR A C 1
ATOM 2268 O O . THR A 1 289 ? -3.838 18.478 6.357 1.00 84.31 289 THR A O 1
ATOM 2271 N N . PHE A 1 290 ? -5.064 19.716 4.957 1.00 87.06 290 PHE A N 1
ATOM 2272 C CA . PHE A 1 290 ? -4.701 21.000 5.546 1.00 87.06 290 PHE A CA 1
ATOM 2273 C C . PHE A 1 290 ? -5.861 21.976 5.366 1.00 87.06 290 PHE A C 1
ATOM 2275 O O . PHE A 1 290 ? -6.727 21.788 4.507 1.00 87.06 290 PHE A O 1
ATOM 2282 N N . ARG A 1 291 ? -5.908 23.004 6.212 1.00 87.88 291 ARG A N 1
ATOM 2283 C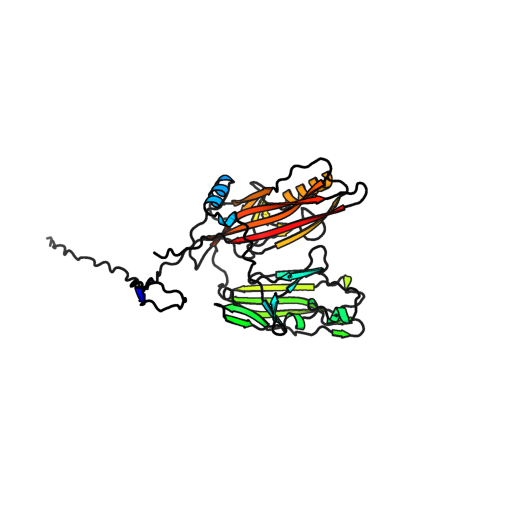 CA . ARG A 1 291 ? -6.971 24.010 6.191 1.00 87.88 291 ARG A CA 1
ATOM 2284 C C . ARG A 1 291 ? -6.453 25.311 5.623 1.00 87.88 291 ARG A C 1
ATOM 2286 O O . ARG A 1 291 ? -5.349 25.727 5.953 1.00 87.88 291 ARG A O 1
ATOM 2293 N N . VAL A 1 292 ? -7.267 25.937 4.787 1.00 87.19 292 VAL A N 1
ATOM 2294 C CA . VAL A 1 292 ? -6.945 27.199 4.121 1.00 87.19 292 VAL A CA 1
ATOM 2295 C C . VAL A 1 292 ? -8.180 28.063 3.992 1.00 87.19 292 VAL A C 1
ATOM 2297 O O . VAL A 1 292 ? -9.308 27.575 3.916 1.00 87.19 292 VAL A O 1
ATOM 2300 N N . THR A 1 293 ? -7.943 29.368 3.940 1.00 84.94 293 THR A N 1
ATOM 2301 C CA . THR A 1 293 ? -8.993 30.368 3.706 1.00 84.94 293 THR A CA 1
ATOM 2302 C C . THR A 1 293 ? -8.866 31.021 2.334 1.00 84.94 293 THR A C 1
ATOM 2304 O O . THR A 1 293 ? -9.841 31.554 1.809 1.00 84.94 293 THR A O 1
ATOM 2307 N N . ARG A 1 294 ? -7.675 30.958 1.722 1.00 85.56 294 ARG A N 1
ATOM 2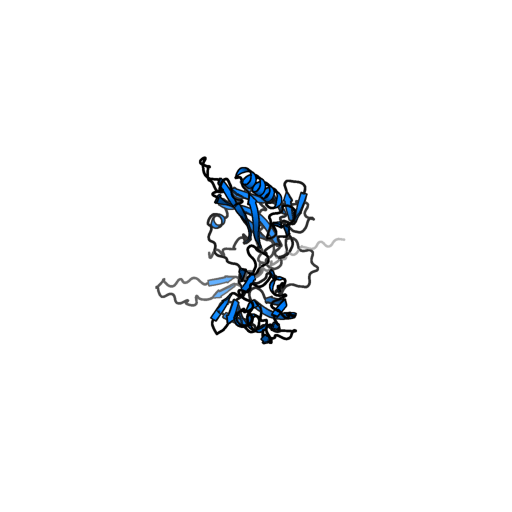308 C CA . ARG A 1 294 ? -7.380 31.593 0.437 1.00 85.56 294 ARG A CA 1
ATOM 2309 C C . ARG A 1 294 ? -6.751 30.625 -0.562 1.00 85.56 294 ARG A C 1
ATOM 2311 O O . ARG A 1 294 ? -6.000 29.721 -0.205 1.00 85.56 294 ARG A O 1
ATOM 2318 N N . CYS A 1 295 ? -7.029 30.863 -1.841 1.00 85.12 295 CYS A N 1
ATOM 2319 C CA . CYS A 1 295 ? -6.550 30.025 -2.941 1.00 85.12 295 CYS A CA 1
ATOM 2320 C C . CYS A 1 295 ? -5.026 30.074 -3.106 1.00 85.12 295 CYS A C 1
ATOM 2322 O O . CYS A 1 295 ? -4.392 29.063 -3.387 1.00 85.12 295 CYS A O 1
ATOM 2324 N N . ASP A 1 296 ? -4.424 31.247 -2.932 1.00 85.94 296 ASP A N 1
ATOM 2325 C CA . ASP A 1 296 ? -2.977 31.424 -3.032 1.00 85.94 296 ASP A CA 1
ATOM 2326 C C . ASP A 1 296 ? -2.235 30.698 -1.905 1.00 85.94 296 ASP A C 1
ATOM 2328 O O . ASP A 1 296 ? -1.214 30.061 -2.156 1.00 85.94 296 ASP A O 1
ATOM 2332 N N . GLU A 1 297 ? -2.793 30.712 -0.695 1.00 88.50 297 GLU A N 1
ATOM 2333 C CA . GLU A 1 297 ? -2.287 29.938 0.440 1.00 88.50 297 GLU A CA 1
ATOM 2334 C C . GLU A 1 297 ? -2.363 28.429 0.163 1.00 88.50 297 GLU A C 1
ATOM 2336 O O . GLU A 1 297 ? -1.386 27.710 0.377 1.00 88.50 297 GLU A O 1
ATOM 2341 N N . ALA A 1 298 ? -3.481 27.962 -0.407 1.00 87.94 298 ALA A N 1
ATOM 2342 C CA . ALA A 1 298 ? -3.655 26.572 -0.825 1.00 87.94 298 ALA A CA 1
ATOM 2343 C C . ALA A 1 298 ? -2.614 26.151 -1.868 1.00 87.94 298 ALA A C 1
ATOM 2345 O O . ALA A 1 298 ? -1.947 25.133 -1.703 1.00 87.94 298 ALA A O 1
ATOM 2346 N N . LYS A 1 299 ? -2.418 26.968 -2.909 1.00 88.19 299 LYS A N 1
ATOM 2347 C CA . LYS A 1 299 ? -1.418 26.717 -3.956 1.00 88.19 299 LYS A CA 1
ATOM 2348 C C . LYS A 1 299 ? -0.001 26.659 -3.388 1.00 88.19 299 LYS A C 1
ATOM 2350 O O . LYS A 1 299 ? 0.752 25.759 -3.744 1.00 88.19 299 LYS A O 1
ATOM 2355 N N . GLN A 1 300 ? 0.354 27.564 -2.475 1.00 90.00 300 GLN A N 1
ATOM 2356 C CA . GLN A 1 300 ? 1.663 27.539 -1.816 1.00 90.00 300 GLN A CA 1
ATOM 2357 C C . GLN A 1 300 ? 1.851 26.306 -0.925 1.00 90.00 300 GLN A C 1
ATOM 2359 O O . GLN A 1 300 ? 2.933 25.724 -0.918 1.00 90.00 300 GLN A O 1
ATOM 2364 N N . ALA A 1 301 ? 0.825 25.897 -0.174 1.00 90.06 301 ALA A N 1
ATOM 2365 C CA . ALA A 1 301 ? 0.887 24.696 0.657 1.00 90.06 301 ALA A CA 1
ATOM 2366 C C . ALA A 1 301 ? 1.078 23.434 -0.198 1.00 90.06 301 ALA A C 1
ATOM 2368 O O . ALA A 1 301 ? 1.955 22.625 0.097 1.00 90.06 301 ALA A O 1
ATOM 2369 N N . ILE A 1 302 ? 0.323 23.309 -1.294 1.00 91.00 302 ILE A N 1
ATOM 2370 C CA . ILE A 1 302 ? 0.455 22.206 -2.255 1.00 91.00 302 ILE A CA 1
ATOM 2371 C C . ILE A 1 302 ? 1.853 22.198 -2.877 1.00 91.00 302 ILE A C 1
ATOM 2373 O O . ILE A 1 302 ? 2.495 21.153 -2.897 1.00 91.00 302 ILE A O 1
ATOM 2377 N N . GLN A 1 303 ? 2.367 23.355 -3.302 1.00 90.38 303 GLN A N 1
ATOM 2378 C CA . GLN A 1 303 ? 3.705 23.463 -3.886 1.00 90.38 303 GLN A CA 1
ATOM 2379 C C . GLN A 1 303 ? 4.797 22.948 -2.935 1.00 90.38 303 GLN A C 1
ATOM 2381 O O . GLN A 1 303 ? 5.647 22.160 -3.345 1.00 90.38 303 GLN A O 1
ATOM 2386 N N . ARG A 1 304 ? 4.731 23.302 -1.644 1.00 91.19 304 ARG A N 1
ATOM 2387 C CA . ARG A 1 304 ? 5.666 22.774 -0.633 1.00 91.19 304 ARG A CA 1
ATOM 2388 C C . ARG A 1 304 ? 5.569 21.255 -0.494 1.00 91.19 304 ARG A C 1
ATOM 2390 O O . ARG A 1 304 ? 6.581 20.596 -0.278 1.00 91.19 304 ARG A O 1
ATOM 2397 N N . MET A 1 305 ? 4.367 20.691 -0.605 1.00 91.62 305 MET A N 1
ATOM 2398 C CA . MET A 1 305 ? 4.165 19.241 -0.541 1.00 91.62 305 MET A CA 1
ATOM 2399 C C . MET A 1 305 ? 4.708 18.535 -1.790 1.00 91.62 305 MET A C 1
ATOM 2401 O O . MET A 1 305 ? 5.320 17.476 -1.663 1.00 91.62 305 MET A O 1
ATOM 2405 N N . ILE A 1 306 ? 4.558 19.133 -2.976 1.00 89.12 306 ILE A N 1
ATOM 2406 C CA . ILE A 1 306 ? 5.170 18.636 -4.217 1.00 89.12 306 ILE A CA 1
ATOM 2407 C C . ILE A 1 306 ? 6.696 18.607 -4.070 1.00 89.12 306 ILE A C 1
ATOM 2409 O O . ILE A 1 306 ? 7.309 17.563 -4.262 1.00 89.12 306 ILE A O 1
ATOM 2413 N N . GLU A 1 307 ? 7.306 19.716 -3.648 1.00 88.44 307 GLU A N 1
ATOM 2414 C CA . GLU A 1 307 ? 8.760 19.819 -3.426 1.00 88.44 307 GLU A CA 1
ATOM 2415 C C . GLU A 1 307 ? 9.270 18.853 -2.340 1.00 88.44 307 GLU A C 1
ATOM 2417 O O . GLU A 1 307 ? 10.429 18.417 -2.343 1.00 88.44 307 GLU A O 1
ATOM 2422 N N . ALA A 1 308 ? 8.407 18.500 -1.386 1.00 89.12 308 ALA A N 1
ATOM 2423 C CA . ALA A 1 308 ? 8.724 17.554 -0.331 1.00 89.12 308 ALA A CA 1
ATOM 2424 C C . ALA A 1 308 ? 8.724 16.097 -0.822 1.00 89.12 308 ALA A C 1
ATOM 2426 O O . ALA A 1 308 ? 9.676 15.376 -0.512 1.00 89.12 308 ALA A O 1
ATOM 2427 N N . PHE A 1 309 ? 7.701 15.685 -1.579 1.00 90.19 309 PHE A N 1
ATOM 2428 C CA . PHE A 1 309 ? 7.381 14.269 -1.802 1.00 90.19 309 PHE A CA 1
ATOM 2429 C C . PHE A 1 309 ? 7.456 13.795 -3.258 1.00 90.19 309 PHE A C 1
ATOM 2431 O O . PHE A 1 309 ? 7.519 12.588 -3.475 1.00 90.19 309 PHE A O 1
ATOM 2438 N N . ILE A 1 310 ? 7.483 14.692 -4.250 1.00 91.06 310 ILE A N 1
ATOM 2439 C CA . ILE A 1 310 ? 7.642 14.317 -5.662 1.00 91.06 310 ILE A CA 1
ATOM 2440 C C . ILE A 1 310 ? 9.130 14.404 -6.031 1.00 91.06 310 ILE A C 1
ATOM 2442 O O . ILE A 1 310 ? 9.687 15.502 -6.101 1.00 91.06 310 ILE A O 1
ATOM 2446 N N . PRO A 1 311 ? 9.816 13.266 -6.232 1.00 90.62 311 PRO A N 1
ATOM 2447 C CA . PRO A 1 311 ? 11.232 13.272 -6.556 1.00 90.62 311 PRO A CA 1
ATOM 2448 C C . PRO A 1 311 ? 11.464 13.604 -8.030 1.00 90.62 311 PRO A C 1
ATOM 2450 O O . PRO A 1 311 ? 10.617 13.339 -8.875 1.00 90.62 311 PRO A O 1
ATOM 2453 N N . ALA A 1 312 ? 12.649 14.131 -8.345 1.00 90.06 312 ALA A N 1
ATOM 2454 C CA . ALA A 1 312 ? 13.053 14.358 -9.734 1.00 90.06 312 ALA A CA 1
ATOM 2455 C C . ALA A 1 312 ? 13.590 13.074 -10.380 1.00 90.06 312 ALA A C 1
ATOM 2457 O O . ALA A 1 312 ? 13.435 12.851 -11.580 1.00 90.06 312 ALA A O 1
ATOM 2458 N N . ARG A 1 313 ? 14.265 12.238 -9.581 1.00 90.62 313 ARG A N 1
ATOM 2459 C CA . ARG A 1 313 ? 14.837 10.968 -10.029 1.00 90.62 313 ARG A CA 1
ATOM 2460 C C . ARG A 1 313 ? 14.720 9.894 -8.959 1.00 90.62 313 ARG A C 1
ATOM 2462 O O . ARG A 1 313 ? 14.771 10.195 -7.765 1.00 90.62 313 ARG A O 1
ATOM 2469 N N . LEU A 1 314 ? 14.636 8.645 -9.393 1.00 91.25 314 LEU A N 1
ATOM 2470 C CA . LEU A 1 314 ? 14.749 7.457 -8.553 1.00 91.25 314 LEU A CA 1
ATOM 2471 C C . LEU A 1 314 ? 16.064 6.750 -8.864 1.00 91.25 314 LEU A C 1
ATOM 2473 O O . LEU A 1 314 ? 16.549 6.779 -9.991 1.00 91.25 314 LEU A O 1
ATOM 2477 N N . ARG A 1 315 ? 16.666 6.106 -7.872 1.00 89.44 315 ARG A N 1
ATOM 2478 C CA . ARG A 1 315 ? 17.811 5.236 -8.131 1.00 89.44 315 ARG A CA 1
ATOM 2479 C C . ARG A 1 315 ? 17.332 4.001 -8.898 1.00 89.44 315 ARG A C 1
ATOM 2481 O O . ARG A 1 315 ? 16.297 3.449 -8.547 1.00 89.44 315 ARG A O 1
ATOM 2488 N N . SER A 1 316 ? 18.058 3.575 -9.933 1.00 88.38 316 SER A N 1
ATOM 2489 C CA . SER A 1 316 ? 17.655 2.419 -10.753 1.00 88.38 316 SER A CA 1
ATOM 2490 C C . SER A 1 316 ? 17.886 1.073 -10.056 1.00 88.38 316 SER A C 1
ATOM 2492 O O . SER A 1 316 ? 17.112 0.137 -10.246 1.00 88.38 316 SER A O 1
ATOM 2494 N N . SER A 1 317 ? 18.920 0.983 -9.214 1.00 85.38 317 SER A N 1
ATOM 2495 C CA . SER A 1 317 ? 19.356 -0.237 -8.528 1.00 85.38 317 SER A CA 1
ATOM 2496 C C . SER A 1 317 ? 19.765 0.044 -7.081 1.00 85.38 317 SER A C 1
ATOM 2498 O O . SER A 1 317 ? 20.254 1.125 -6.751 1.00 85.38 317 SER A O 1
ATOM 2500 N N . ALA A 1 318 ? 19.585 -0.938 -6.199 1.00 75.00 318 ALA A N 1
ATOM 2501 C CA . ALA A 1 318 ? 19.933 -0.801 -4.791 1.00 75.00 318 ALA A CA 1
ATOM 2502 C C . ALA A 1 318 ? 21.447 -0.775 -4.505 1.00 75.00 318 ALA A C 1
ATOM 2504 O O . ALA A 1 318 ? 21.854 -0.224 -3.481 1.00 75.00 318 ALA A O 1
ATOM 2505 N N . ASP A 1 319 ? 22.272 -1.358 -5.381 1.00 68.31 319 ASP A N 1
ATOM 2506 C CA . ASP A 1 319 ? 23.724 -1.418 -5.197 1.00 68.31 319 ASP A CA 1
ATOM 2507 C C . ASP A 1 319 ? 24.401 -0.160 -5.769 1.00 68.31 319 ASP A C 1
ATOM 2509 O O . ASP A 1 319 ? 24.260 0.163 -6.947 1.00 68.31 319 ASP A O 1
ATOM 2513 N N . GLY A 1 320 ? 25.138 0.562 -4.921 1.00 52.34 320 GLY A N 1
ATOM 2514 C CA . GLY A 1 320 ? 25.847 1.802 -5.268 1.00 52.34 320 GLY A CA 1
ATOM 2515 C C . GLY A 1 320 ? 27.236 1.586 -5.880 1.00 52.34 320 GLY A C 1
ATOM 2516 O O . GLY A 1 320 ? 28.020 2.531 -5.946 1.00 52.34 320 GLY A O 1
ATOM 2517 N N . SER A 1 321 ? 27.567 0.346 -6.251 1.00 44.75 321 SER A N 1
ATOM 2518 C CA . SER A 1 321 ? 28.905 -0.090 -6.670 1.00 44.75 321 SER A CA 1
ATOM 2519 C C . SER A 1 321 ? 29.163 -0.005 -8.184 1.00 44.75 321 SER A C 1
ATOM 2521 O O . SER A 1 321 ? 30.319 0.023 -8.612 1.00 44.75 321 SER A O 1
ATOM 2523 N N . SER A 1 322 ? 28.129 0.082 -9.032 1.00 43.81 322 SER A N 1
ATOM 2524 C CA . SER A 1 322 ? 28.372 0.267 -10.466 1.00 43.81 322 SER A CA 1
ATOM 2525 C C . SER A 1 322 ? 28.840 1.696 -10.725 1.00 43.81 322 SER A C 1
ATOM 2527 O O . SER A 1 322 ? 28.139 2.656 -10.416 1.00 43.81 322 SER A O 1
ATOM 2529 N N . THR A 1 323 ? 30.000 1.841 -11.356 1.00 40.59 323 THR A N 1
ATOM 2530 C CA . THR A 1 323 ? 30.642 3.106 -11.755 1.00 40.59 323 THR A CA 1
ATOM 2531 C C . THR A 1 323 ? 29.789 4.018 -12.656 1.00 40.59 323 THR A C 1
ATOM 2533 O O . THR A 1 323 ? 30.205 5.135 -12.944 1.00 40.59 323 THR A O 1
ATOM 2536 N N . ASN A 1 324 ? 28.577 3.589 -13.022 1.00 46.28 324 ASN A N 1
ATOM 2537 C CA . ASN A 1 324 ? 27.521 4.366 -13.659 1.00 46.28 324 ASN A CA 1
ATOM 2538 C C . ASN A 1 324 ? 26.253 4.321 -12.786 1.00 46.28 324 ASN A C 1
ATOM 2540 O O . ASN A 1 324 ? 25.366 3.507 -13.030 1.00 46.28 324 ASN A O 1
ATOM 2544 N N . ASN A 1 325 ? 26.155 5.177 -11.763 1.00 52.75 325 ASN A N 1
ATOM 2545 C CA . ASN A 1 325 ? 24.902 5.383 -11.027 1.00 52.75 325 ASN A CA 1
ATOM 2546 C C . ASN A 1 325 ? 23.853 5.980 -11.978 1.00 52.75 325 ASN A C 1
ATOM 2548 O O . ASN A 1 325 ? 23.753 7.199 -12.123 1.00 52.75 325 ASN A O 1
ATOM 2552 N N . THR A 1 326 ? 23.099 5.125 -12.660 1.00 71.56 326 THR A N 1
ATOM 2553 C CA . THR A 1 326 ? 22.006 5.535 -13.537 1.00 71.56 326 THR A CA 1
ATOM 2554 C C . THR A 1 326 ? 20.784 5.817 -12.676 1.00 71.56 326 THR A C 1
ATOM 2556 O O . THR A 1 326 ? 20.281 4.960 -11.955 1.00 71.56 326 THR A O 1
ATOM 2559 N N . ASN A 1 327 ? 20.330 7.064 -12.692 1.00 85.94 327 ASN A N 1
ATOM 2560 C CA . ASN A 1 327 ? 19.122 7.463 -11.989 1.00 85.94 327 ASN A CA 1
ATOM 2561 C C . ASN A 1 327 ? 17.987 7.524 -13.006 1.00 85.94 327 ASN A C 1
ATOM 2563 O O . ASN A 1 327 ? 18.111 8.203 -14.021 1.00 85.94 327 ASN A O 1
ATOM 2567 N N . ALA A 1 328 ? 16.898 6.829 -12.714 1.00 88.31 328 ALA A N 1
ATOM 2568 C CA . ALA A 1 328 ? 15.684 6.837 -13.503 1.00 88.31 328 ALA A CA 1
ATOM 2569 C C . ALA A 1 328 ? 14.974 8.192 -13.363 1.00 88.31 328 ALA A C 1
ATOM 2571 O O . ALA A 1 328 ? 14.774 8.686 -12.248 1.00 88.31 328 ALA A O 1
ATOM 2572 N N . LEU A 1 329 ? 14.598 8.798 -14.486 1.00 91.00 329 LEU A N 1
ATOM 2573 C CA . LEU A 1 329 ? 13.858 10.056 -14.531 1.00 91.00 329 LEU A CA 1
ATOM 2574 C C . LEU A 1 329 ? 12.427 9.864 -14.014 1.00 91.00 329 LEU A C 1
ATOM 2576 O O . LEU A 1 329 ? 11.778 8.870 -14.348 1.00 91.00 329 LEU A O 1
ATOM 2580 N N . VAL A 1 330 ? 11.940 10.833 -13.234 1.00 91.31 330 VAL A N 1
ATOM 2581 C CA . VAL A 1 330 ? 10.520 10.954 -12.884 1.00 91.31 330 VAL A CA 1
ATOM 2582 C C . VAL A 1 330 ? 9.893 12.066 -13.713 1.00 91.31 330 VAL A C 1
ATOM 2584 O O . VAL A 1 330 ? 10.266 13.231 -13.593 1.00 91.31 330 VAL A O 1
ATOM 2587 N N . LEU A 1 331 ? 8.933 11.700 -14.553 1.00 88.88 331 LEU A N 1
ATOM 2588 C CA . LEU A 1 331 ? 8.259 12.606 -15.476 1.00 88.88 331 LEU A CA 1
ATOM 2589 C C . LEU A 1 331 ? 6.939 13.078 -14.889 1.00 88.88 331 LEU A C 1
ATOM 2591 O O . LEU A 1 331 ? 6.024 12.280 -14.697 1.00 88.88 331 LEU A O 1
ATOM 2595 N N . VAL A 1 332 ? 6.821 14.376 -14.635 1.00 87.81 332 VAL A N 1
ATOM 2596 C CA . VAL A 1 332 ? 5.570 14.967 -14.153 1.00 87.81 332 VAL A CA 1
ATOM 2597 C C . VAL A 1 332 ? 4.687 15.315 -15.346 1.00 87.81 332 VAL A C 1
ATOM 2599 O O . VAL A 1 332 ? 5.031 16.166 -16.164 1.00 87.81 332 VAL A O 1
ATOM 2602 N N . ARG A 1 333 ? 3.534 14.657 -15.440 1.00 83.38 333 ARG A N 1
ATOM 2603 C CA . ARG A 1 333 ? 2.522 14.893 -16.466 1.00 83.38 333 ARG A CA 1
ATOM 2604 C C . ARG A 1 333 ? 1.448 15.795 -15.882 1.00 83.38 333 ARG A C 1
ATOM 2606 O O . ARG A 1 333 ? 0.602 15.368 -15.098 1.00 83.38 333 ARG A O 1
ATOM 2613 N N . ASN A 1 334 ? 1.508 17.069 -16.251 1.00 72.81 334 ASN A N 1
ATOM 2614 C CA . ASN A 1 334 ? 0.498 18.031 -15.835 1.00 72.81 334 ASN A CA 1
ATOM 2615 C C . ASN A 1 334 ? -0.800 17.794 -16.614 1.00 72.81 334 ASN A C 1
ATOM 2617 O O . ASN A 1 334 ? -0.793 17.809 -17.847 1.00 72.81 334 ASN A O 1
ATOM 2621 N N . GLY A 1 335 ? -1.917 17.667 -15.896 1.00 56.50 335 GLY A N 1
ATOM 2622 C CA . GLY A 1 335 ? -3.238 17.870 -16.480 1.00 56.50 335 GLY A CA 1
ATOM 2623 C C . GLY A 1 335 ? -3.316 19.270 -17.093 1.00 56.50 335 GLY A C 1
ATOM 2624 O O . GLY A 1 335 ? -2.922 20.264 -16.478 1.00 56.50 335 GLY A O 1
ATOM 2625 N N . THR A 1 336 ? -3.759 19.361 -18.342 1.00 45.25 336 THR A N 1
ATOM 2626 C CA . THR A 1 336 ? -4.003 20.651 -18.988 1.00 45.25 336 THR A CA 1
ATOM 2627 C C . THR A 1 336 ? -5.287 21.236 -18.418 1.00 45.25 336 THR A C 1
ATOM 2629 O O . THR A 1 336 ? -6.325 20.615 -18.576 1.00 45.25 336 THR A O 1
ATOM 2632 N N . GLU A 1 337 ? -5.244 22.437 -17.831 1.00 50.03 337 GLU A N 1
ATOM 2633 C CA . GLU A 1 337 ? -6.353 23.396 -17.938 1.00 50.03 337 GLU A CA 1
ATOM 2634 C C . GLU A 1 337 ? -5.946 24.825 -17.530 1.00 50.03 337 GLU A C 1
ATOM 2636 O O . GLU A 1 337 ? -5.375 25.080 -16.469 1.00 50.03 337 GLU A O 1
ATOM 2641 N N . ALA A 1 338 ? -6.238 25.779 -18.417 1.00 41.16 338 ALA A N 1
ATOM 2642 C CA . ALA A 1 338 ? -6.047 27.209 -18.209 1.00 41.16 338 ALA A CA 1
ATOM 2643 C C . ALA A 1 338 ? -7.163 27.766 -17.307 1.00 41.16 338 ALA A C 1
ATOM 2645 O O . ALA A 1 338 ? -8.345 27.554 -17.574 1.00 41.16 338 ALA A O 1
ATOM 2646 N N . SER A 1 339 ? -6.811 28.510 -16.251 1.00 41.66 339 SER A N 1
ATOM 2647 C CA . SER A 1 339 ? -7.810 29.089 -15.346 1.00 41.66 339 SER A CA 1
ATOM 2648 C C . SER A 1 339 ? -8.556 30.261 -15.987 1.00 41.66 339 SER A C 1
ATOM 2650 O O . SER A 1 339 ? -7.933 31.228 -16.429 1.00 41.66 339 SER A O 1
ATOM 2652 N N . THR A 1 340 ? -9.885 30.245 -15.909 1.00 45.50 340 THR A N 1
ATOM 2653 C CA . THR A 1 340 ? -10.728 31.449 -15.927 1.00 45.50 340 THR A CA 1
ATOM 2654 C C . THR A 1 340 ? -10.888 32.015 -14.509 1.00 45.50 340 THR A C 1
ATOM 2656 O O . THR A 1 340 ? -11.010 31.270 -13.541 1.00 45.50 340 THR A O 1
ATOM 2659 N N . ASN A 1 341 ? -10.894 33.347 -14.398 1.00 50.94 341 ASN A N 1
ATOM 2660 C CA . ASN A 1 341 ? -10.644 34.163 -13.193 1.00 50.94 341 ASN A CA 1
ATOM 2661 C C . ASN A 1 341 ? -11.601 34.020 -11.977 1.00 50.94 341 ASN A C 1
ATOM 2663 O O . ASN A 1 341 ? -11.538 34.865 -11.085 1.00 50.94 341 ASN A O 1
ATOM 2667 N N . SER A 1 342 ? -12.470 33.007 -11.888 1.00 57.06 342 SER A N 1
ATOM 2668 C CA . SER A 1 342 ? -13.447 32.876 -10.785 1.00 57.06 342 SER A CA 1
ATOM 2669 C C . SER A 1 342 ? -13.385 31.578 -9.967 1.00 57.06 342 SER A C 1
ATOM 2671 O O . SER A 1 342 ? -14.000 31.534 -8.906 1.00 57.06 342 SER A O 1
ATOM 2673 N N . GLU A 1 343 ? -12.653 30.543 -10.397 1.00 69.00 343 GLU A N 1
ATOM 2674 C CA . GLU A 1 343 ? -12.577 29.244 -9.697 1.00 69.00 343 GLU A CA 1
ATOM 2675 C C . GLU A 1 343 ? -11.135 28.910 -9.278 1.00 69.00 343 GLU A C 1
ATOM 2677 O O . GLU A 1 343 ? -10.192 29.065 -10.059 1.00 69.00 343 GLU A O 1
ATOM 2682 N N . CYS A 1 344 ? -10.945 28.448 -8.035 1.00 79.44 344 CYS A N 1
ATOM 2683 C CA . CYS A 1 344 ? -9.640 28.000 -7.550 1.00 79.44 344 CYS A CA 1
ATOM 2684 C C . CYS A 1 344 ? -9.406 26.546 -7.978 1.00 79.44 344 CYS A C 1
ATOM 2686 O O . CYS A 1 344 ? -9.918 25.615 -7.361 1.00 79.44 344 CYS A O 1
ATOM 2688 N N . VAL A 1 345 ? -8.633 26.354 -9.045 1.00 83.50 345 VAL A N 1
ATOM 2689 C CA . VAL A 1 345 ? -8.178 25.026 -9.479 1.00 83.50 345 VAL A CA 1
ATOM 2690 C C . VAL A 1 345 ? -6.931 24.644 -8.679 1.00 83.50 345 VAL A C 1
ATOM 2692 O O . VAL A 1 345 ? -5.961 25.414 -8.648 1.00 83.50 345 VAL A O 1
ATOM 2695 N N . LEU A 1 346 ? -6.971 23.488 -8.014 1.00 85.25 346 LEU A N 1
ATOM 2696 C CA . LEU A 1 346 ? -5.899 22.966 -7.166 1.00 85.25 346 LEU A CA 1
ATOM 2697 C C . LEU A 1 346 ? -5.516 21.551 -7.601 1.00 85.25 346 LEU A C 1
ATOM 2699 O O . LEU A 1 346 ? -6.382 20.735 -7.885 1.00 85.25 346 LEU A O 1
ATOM 2703 N N . ASN A 1 347 ? -4.221 21.243 -7.593 1.00 87.31 347 ASN A N 1
ATOM 2704 C CA . ASN A 1 347 ? -3.726 19.893 -7.857 1.00 87.31 347 ASN A CA 1
ATOM 2705 C C . ASN A 1 347 ? -3.781 19.076 -6.565 1.00 87.31 347 ASN A C 1
ATOM 2707 O O . ASN A 1 347 ? -2.952 19.276 -5.669 1.00 87.31 347 ASN A O 1
ATOM 2711 N N . THR A 1 348 ? -4.785 18.210 -6.448 1.00 83.81 348 THR A N 1
ATOM 2712 C CA . THR A 1 348 ? -5.089 17.476 -5.214 1.00 83.81 348 THR A CA 1
ATOM 2713 C C . THR A 1 348 ? -4.754 15.990 -5.289 1.00 83.81 348 THR A C 1
ATOM 2715 O O . THR A 1 348 ? -4.601 15.375 -4.234 1.00 83.81 348 THR A O 1
ATOM 2718 N N . GLY A 1 349 ? -4.566 15.419 -6.482 1.00 83.69 349 GLY A N 1
ATOM 2719 C CA . GLY A 1 349 ? -4.163 14.022 -6.670 1.00 83.69 349 GLY A CA 1
ATOM 2720 C C . GLY A 1 349 ? -2.818 13.882 -7.380 1.00 83.69 349 GLY A C 1
ATOM 2721 O O . GLY A 1 349 ? -2.544 14.585 -8.350 1.00 83.69 349 GLY A O 1
ATOM 2722 N N . TYR A 1 350 ? -1.980 12.968 -6.889 1.00 86.88 350 TYR A N 1
ATOM 2723 C CA . TYR A 1 350 ? -0.681 12.628 -7.474 1.00 86.88 350 TYR A CA 1
ATOM 2724 C C . TYR A 1 350 ? -0.546 11.112 -7.566 1.00 86.88 350 TYR A C 1
ATOM 2726 O O . TYR A 1 350 ? -0.468 10.427 -6.541 1.00 86.88 350 TYR A O 1
ATOM 2734 N N . VAL A 1 351 ? -0.502 10.584 -8.785 1.00 87.00 351 VAL A N 1
ATOM 2735 C CA . VAL A 1 351 ? -0.353 9.151 -9.041 1.00 87.00 351 VAL A CA 1
ATOM 2736 C C . VAL A 1 351 ? 1.018 8.900 -9.650 1.00 87.00 351 VAL A C 1
ATOM 2738 O O . VAL A 1 351 ? 1.302 9.317 -10.765 1.00 87.00 351 VAL A O 1
ATOM 2741 N N . ILE A 1 352 ? 1.886 8.229 -8.900 1.00 91.62 352 ILE A N 1
ATOM 2742 C CA . ILE A 1 352 ? 3.260 7.936 -9.294 1.00 91.62 352 ILE A CA 1
ATOM 2743 C C . ILE A 1 352 ? 3.344 6.489 -9.781 1.00 91.62 352 ILE A C 1
ATOM 2745 O O . ILE A 1 352 ? 3.175 5.544 -9.008 1.00 91.62 352 ILE A O 1
ATOM 2749 N N . SER A 1 353 ? 3.643 6.323 -11.060 1.00 91.56 353 SER A N 1
ATOM 2750 C CA . SER A 1 353 ? 3.751 5.041 -11.751 1.00 91.56 353 SER A CA 1
ATOM 2751 C C . SER A 1 353 ? 5.227 4.687 -11.907 1.00 91.56 353 SER A C 1
ATOM 2753 O O . SER A 1 353 ? 5.907 5.224 -12.779 1.00 91.56 353 SER A O 1
ATOM 2755 N N . VAL A 1 354 ? 5.760 3.809 -11.057 1.00 92.88 354 VAL A N 1
ATOM 2756 C CA . VAL A 1 354 ? 7.160 3.364 -11.127 1.00 92.88 354 VAL A CA 1
ATOM 2757 C C . VAL A 1 354 ? 7.272 2.201 -12.109 1.00 92.88 354 VAL A C 1
ATOM 2759 O O . VAL A 1 354 ? 6.733 1.118 -11.876 1.00 92.88 354 VAL A O 1
ATOM 2762 N N . LEU A 1 355 ? 7.992 2.407 -13.208 1.00 91.94 355 LEU A N 1
ATOM 2763 C CA . LEU A 1 355 ? 8.243 1.373 -14.206 1.00 91.94 355 LEU A CA 1
ATOM 2764 C C . LEU A 1 355 ? 9.485 0.579 -13.824 1.00 91.94 355 LEU A C 1
ATOM 2766 O O . LEU A 1 355 ? 10.556 1.153 -13.605 1.00 91.94 355 LEU A O 1
ATOM 2770 N N . TYR A 1 356 ? 9.359 -0.741 -13.781 1.00 91.31 356 TYR A N 1
ATOM 2771 C CA . TYR A 1 356 ? 10.476 -1.628 -13.489 1.00 91.31 356 TYR A CA 1
ATOM 2772 C C . TYR A 1 356 ? 10.567 -2.758 -14.508 1.00 91.31 356 TYR A C 1
ATOM 2774 O O . TYR A 1 356 ? 9.568 -3.161 -15.101 1.00 91.31 356 TYR A O 1
ATOM 2782 N N . ALA A 1 357 ? 11.771 -3.286 -14.694 1.00 86.25 357 ALA A N 1
ATOM 2783 C CA . ALA A 1 357 ? 12.020 -4.420 -15.570 1.00 86.25 357 ALA A CA 1
ATOM 2784 C C . ALA A 1 357 ? 12.878 -5.469 -14.866 1.00 86.25 357 ALA A C 1
ATOM 2786 O O . ALA A 1 357 ? 13.720 -5.149 -14.022 1.00 86.25 357 ALA A O 1
ATOM 2787 N N . LYS A 1 358 ? 12.666 -6.727 -15.247 1.00 84.75 358 LYS A N 1
ATOM 2788 C CA . LYS A 1 358 ? 13.558 -7.843 -14.940 1.00 84.75 358 LYS A CA 1
ATOM 2789 C C . LYS A 1 358 ? 14.636 -7.897 -16.016 1.00 84.75 358 LYS A C 1
ATOM 2791 O O . LYS A 1 358 ? 14.307 -7.875 -17.197 1.00 84.75 358 LYS A O 1
ATOM 2796 N N . GLN A 1 359 ? 15.897 -7.980 -15.613 1.00 80.75 359 GLN A N 1
ATOM 2797 C CA . GLN A 1 359 ? 17.054 -8.047 -16.509 1.00 80.75 359 GLN A CA 1
ATOM 2798 C C . GLN A 1 359 ? 17.939 -9.245 -16.147 1.00 80.75 359 GLN A C 1
ATOM 2800 O O . GLN A 1 359 ? 17.930 -9.720 -15.010 1.00 80.75 359 GLN A O 1
ATOM 2805 N N . GLY A 1 360 ? 18.690 -9.772 -17.115 1.00 75.12 360 GLY A N 1
ATOM 2806 C CA . GLY A 1 360 ? 19.566 -10.929 -16.909 1.00 75.12 360 GLY A CA 1
ATOM 2807 C C . GLY A 1 360 ? 18.862 -12.292 -16.980 1.00 75.12 360 GLY A C 1
ATOM 2808 O O . GLY A 1 360 ? 17.790 -12.445 -17.562 1.00 75.12 360 GLY A O 1
ATOM 2809 N N . ALA A 1 361 ? 19.495 -13.339 -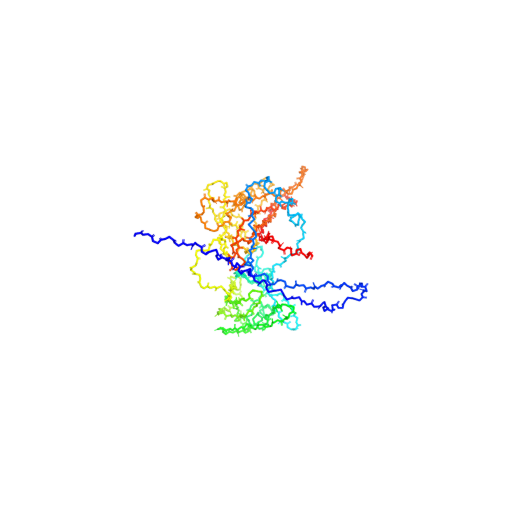16.446 1.00 66.75 361 ALA A N 1
ATOM 2810 C CA . ALA A 1 361 ? 19.006 -14.716 -16.581 1.00 66.75 361 ALA A CA 1
ATOM 2811 C C . ALA A 1 361 ? 17.677 -14.930 -15.832 1.00 66.75 361 ALA A C 1
ATOM 2813 O O . ALA A 1 361 ? 17.531 -14.484 -14.701 1.00 66.75 361 ALA A O 1
ATOM 2814 N N . THR A 1 362 ? 16.712 -15.662 -16.400 1.00 66.44 362 THR A N 1
ATOM 2815 C CA . THR A 1 362 ? 15.374 -15.839 -15.795 1.00 66.44 362 THR A CA 1
ATOM 2816 C C . THR A 1 362 ? 15.414 -16.478 -14.401 1.00 66.44 362 THR A C 1
ATOM 2818 O O . THR A 1 362 ? 14.555 -16.197 -13.572 1.00 66.44 362 THR A O 1
ATOM 2821 N N . ASN A 1 363 ? 16.418 -17.310 -14.120 1.00 61.25 363 ASN A N 1
ATOM 2822 C CA . ASN A 1 363 ? 16.634 -17.949 -12.818 1.00 61.25 363 ASN A CA 1
ATOM 2823 C C . ASN A 1 363 ? 17.383 -17.069 -11.798 1.00 61.25 363 ASN A C 1
ATOM 2825 O O . ASN A 1 363 ? 17.509 -17.467 -10.644 1.00 61.25 363 ASN A O 1
ATOM 2829 N N . ASN A 1 364 ? 17.905 -15.915 -12.213 1.00 67.94 364 ASN A N 1
ATOM 2830 C CA . ASN A 1 364 ? 18.629 -14.971 -11.364 1.00 67.94 364 ASN A CA 1
ATOM 2831 C C . ASN A 1 364 ? 18.460 -13.541 -11.900 1.00 67.94 364 ASN A C 1
ATOM 2833 O O . ASN A 1 364 ? 19.437 -12.837 -12.165 1.00 67.94 364 ASN A O 1
ATOM 2837 N N . ALA A 1 365 ? 17.210 -13.158 -12.154 1.00 71.00 365 ALA A N 1
ATOM 2838 C CA . ALA A 1 365 ? 16.906 -11.882 -12.775 1.00 71.00 365 ALA A CA 1
ATOM 2839 C C . ALA A 1 365 ? 17.043 -10.751 -11.755 1.00 71.00 365 ALA A C 1
ATOM 2841 O O . ALA A 1 365 ? 16.553 -10.850 -10.628 1.00 71.00 365 ALA A O 1
ATOM 2842 N N . THR A 1 366 ? 17.676 -9.663 -12.172 1.00 80.19 366 THR A N 1
ATOM 2843 C CA . THR A 1 366 ? 17.790 -8.435 -11.392 1.00 80.19 366 THR A CA 1
ATOM 2844 C C . THR A 1 366 ? 16.581 -7.553 -11.677 1.00 80.19 366 THR A C 1
ATOM 2846 O O . THR A 1 366 ? 16.086 -7.507 -12.802 1.00 80.19 366 THR A O 1
ATOM 2849 N N . GLN A 1 367 ? 16.063 -6.874 -10.656 1.00 85.81 367 GLN A N 1
ATOM 2850 C CA . GLN A 1 367 ? 14.937 -5.955 -10.821 1.00 85.81 367 GLN A CA 1
ATOM 2851 C C . GLN A 1 367 ? 15.458 -4.527 -10.741 1.00 85.81 367 GLN A C 1
ATOM 2853 O O . GLN A 1 367 ? 16.105 -4.152 -9.761 1.00 85.81 367 GLN A O 1
ATOM 2858 N N . VAL A 1 368 ? 15.196 -3.738 -11.778 1.00 89.69 368 VAL A N 1
ATOM 2859 C CA . VAL A 1 368 ? 15.683 -2.358 -11.879 1.00 89.69 368 VAL A CA 1
ATOM 2860 C C . VAL A 1 368 ? 14.542 -1.402 -12.188 1.00 89.69 368 VAL A C 1
ATOM 2862 O O . VAL A 1 368 ? 13.618 -1.741 -12.928 1.00 89.69 368 VAL A O 1
ATOM 2865 N N . ILE A 1 369 ? 14.606 -0.201 -11.617 1.00 91.31 369 ILE A N 1
ATOM 2866 C CA . ILE A 1 369 ? 13.686 0.892 -11.937 1.00 91.31 369 ILE A CA 1
ATOM 2867 C C . ILE A 1 369 ? 14.162 1.545 -13.232 1.00 91.31 369 ILE A C 1
ATOM 2869 O O . ILE A 1 369 ? 15.271 2.069 -13.290 1.00 91.31 369 ILE A O 1
ATOM 2873 N N . VAL A 1 370 ? 13.304 1.523 -14.248 1.00 90.31 370 VAL A N 1
ATOM 2874 C CA . VAL A 1 370 ? 13.574 2.027 -15.601 1.00 90.31 370 VAL A CA 1
ATOM 2875 C C . VAL A 1 370 ? 13.248 3.517 -15.708 1.00 90.31 370 VAL A C 1
ATOM 2877 O O . VAL A 1 370 ? 14.029 4.289 -16.255 1.00 90.31 370 VAL A O 1
ATOM 2880 N N . SER A 1 371 ? 12.095 3.924 -15.176 1.00 92.31 371 SER A N 1
ATOM 2881 C CA . SER A 1 371 ? 11.578 5.299 -15.177 1.00 92.31 371 SER A CA 1
ATOM 2882 C C . SER A 1 371 ? 10.414 5.400 -14.186 1.00 92.31 371 SER A C 1
ATOM 2884 O O . SER A 1 371 ? 9.947 4.381 -13.675 1.00 92.31 371 SER A O 1
ATOM 2886 N N . ALA A 1 372 ? 9.909 6.602 -13.924 1.00 92.62 372 ALA A N 1
ATOM 2887 C CA . ALA A 1 372 ? 8.601 6.774 -13.310 1.00 92.62 372 ALA A CA 1
ATOM 2888 C C . ALA A 1 372 ? 7.834 7.941 -13.939 1.00 92.62 372 ALA A C 1
ATOM 2890 O O . ALA A 1 372 ? 8.431 8.900 -14.426 1.00 92.62 372 ALA A O 1
ATOM 2891 N N . THR A 1 373 ? 6.508 7.891 -13.882 1.00 91.69 373 THR A N 1
ATOM 2892 C CA . THR A 1 373 ? 5.641 9.029 -14.222 1.00 91.69 373 THR A CA 1
ATOM 2893 C C . THR A 1 373 ? 4.892 9.496 -12.985 1.00 91.69 373 THR A C 1
ATOM 2895 O O . THR A 1 373 ? 4.663 8.711 -12.074 1.00 91.69 373 THR A O 1
ATOM 2898 N N . CYS A 1 374 ? 4.542 10.774 -12.926 1.00 91.75 374 CYS A N 1
ATOM 2899 C CA . CYS A 1 374 ? 3.677 11.357 -11.911 1.00 91.75 374 CYS A CA 1
ATOM 2900 C C . CYS A 1 374 ? 2.532 12.063 -12.628 1.00 91.75 374 CYS A C 1
ATOM 2902 O O . CYS A 1 374 ? 2.729 13.131 -13.211 1.00 91.75 374 CYS A O 1
ATOM 2904 N N . ASP A 1 375 ? 1.364 11.440 -12.620 1.00 89.38 375 ASP A N 1
ATOM 2905 C CA . ASP A 1 375 ? 0.145 11.970 -13.207 1.00 89.38 375 ASP A CA 1
ATOM 2906 C C . ASP A 1 375 ? -0.560 12.847 -12.160 1.00 89.38 375 ASP A C 1
ATOM 2908 O O . ASP A 1 375 ? -0.776 12.432 -11.014 1.00 89.38 375 ASP A O 1
ATOM 2912 N N . VAL A 1 376 ? -0.841 14.099 -12.533 1.00 88.31 376 VAL A N 1
ATOM 2913 C CA . VAL A 1 376 ? -1.383 15.116 -11.623 1.00 88.31 376 VAL A CA 1
ATOM 2914 C C . VAL A 1 376 ? -2.862 15.344 -11.906 1.00 88.31 376 VAL A C 1
ATOM 2916 O O . VAL A 1 376 ? -3.235 15.777 -12.996 1.00 88.31 376 VAL A O 1
ATOM 2919 N N . GLU A 1 377 ? -3.694 15.118 -10.893 1.00 83.19 377 GLU A N 1
ATOM 2920 C CA . GLU A 1 377 ? -5.133 15.356 -10.937 1.00 83.19 377 GLU A CA 1
ATOM 2921 C C . GLU A 1 377 ? -5.468 16.724 -10.334 1.00 83.19 377 GLU A C 1
ATOM 2923 O O . GLU A 1 377 ? -5.100 17.047 -9.195 1.00 83.19 377 GLU A O 1
ATOM 2928 N N . SER A 1 378 ? -6.193 17.529 -11.107 1.00 81.81 378 SER A N 1
ATOM 2929 C CA . SER A 1 378 ? -6.686 18.836 -10.685 1.00 81.81 378 SER A CA 1
ATOM 2930 C C . SER A 1 378 ? -8.151 18.752 -10.272 1.00 81.81 378 SER A C 1
ATOM 2932 O O . SER A 1 378 ? -8.987 18.200 -10.983 1.00 81.81 378 SER A O 1
ATOM 2934 N N . GLU A 1 379 ? -8.479 19.376 -9.149 1.00 76.88 379 GLU A N 1
ATOM 2935 C CA . GLU A 1 379 ? -9.837 19.509 -8.643 1.00 76.88 379 GLU A CA 1
ATOM 2936 C C . GLU A 1 379 ? -10.208 20.991 -8.540 1.00 76.88 379 GLU A C 1
ATOM 2938 O O . GLU A 1 379 ? -9.409 21.850 -8.142 1.00 76.88 379 GLU A O 1
ATOM 2943 N N . LYS A 1 380 ? -11.447 21.309 -8.918 1.00 77.12 380 LYS A N 1
ATOM 2944 C CA . LYS A 1 380 ? -12.008 22.651 -8.767 1.00 77.12 380 LYS A CA 1
ATOM 2945 C C . LYS A 1 380 ? -12.567 22.799 -7.362 1.00 77.12 380 LYS A C 1
ATOM 2947 O O . LYS A 1 380 ? -13.516 22.110 -6.998 1.00 77.12 380 LYS A O 1
ATOM 2952 N N . VAL A 1 381 ? -12.006 23.725 -6.589 1.00 71.44 381 VAL A N 1
ATOM 2953 C CA . VAL A 1 381 ? -12.421 23.966 -5.207 1.00 71.44 381 VAL A CA 1
ATOM 2954 C C . VAL A 1 381 ? -13.028 25.356 -5.067 1.00 71.44 381 VAL A C 1
ATOM 2956 O O . VAL A 1 381 ? -12.396 26.377 -5.349 1.00 71.44 381 VAL A O 1
ATOM 2959 N N . THR A 1 382 ? -14.260 25.407 -4.568 1.00 68.69 382 THR A N 1
ATOM 2960 C CA . THR A 1 382 ? -14.929 26.662 -4.219 1.00 68.69 382 THR A CA 1
ATOM 2961 C C . THR A 1 382 ? -14.570 27.043 -2.789 1.00 68.69 382 THR A C 1
ATOM 2963 O O . THR A 1 382 ? -15.110 26.490 -1.833 1.00 68.69 382 THR A O 1
ATOM 2966 N N . LEU A 1 383 ? -13.652 27.997 -2.631 1.00 67.75 383 LEU A N 1
ATOM 2967 C CA . LEU A 1 383 ? -13.291 28.538 -1.321 1.00 67.75 383 LEU A CA 1
ATOM 2968 C C . LEU A 1 383 ? -14.298 29.622 -0.919 1.00 67.75 383 LEU A C 1
ATOM 2970 O O . LEU A 1 383 ? -14.402 30.661 -1.572 1.00 67.75 383 LEU A O 1
ATOM 2974 N N . ALA A 1 384 ? -15.048 29.390 0.158 1.00 62.06 384 ALA A N 1
ATOM 2975 C CA . ALA A 1 384 ? -15.917 30.414 0.727 1.00 62.06 384 ALA A CA 1
ATOM 2976 C C . ALA A 1 384 ? -15.061 31.482 1.431 1.00 62.06 384 ALA A C 1
ATOM 2978 O O . ALA A 1 384 ? -14.291 31.157 2.330 1.00 62.06 384 ALA A O 1
ATOM 2979 N N . LEU A 1 385 ? -15.236 32.761 1.072 1.00 53.47 385 LEU A N 1
ATOM 2980 C CA . LEU A 1 385 ? -14.436 33.916 1.533 1.00 53.47 385 LEU A CA 1
ATOM 2981 C C . LEU A 1 385 ? -14.403 34.169 3.063 1.00 53.47 385 LEU A C 1
ATOM 2983 O O . LEU A 1 385 ? -13.793 35.141 3.500 1.00 53.47 385 LEU A O 1
ATOM 2987 N N . ALA A 1 386 ? -15.034 33.327 3.887 1.00 55.41 386 ALA A N 1
ATOM 2988 C CA . ALA A 1 386 ? -15.118 33.498 5.341 1.00 55.41 386 ALA A CA 1
ATOM 2989 C C . ALA A 1 386 ? -15.038 32.191 6.158 1.00 55.41 386 ALA A C 1
ATOM 2991 O O . ALA A 1 386 ? -15.184 32.242 7.378 1.00 55.41 386 ALA A O 1
ATOM 2992 N N . ALA A 1 387 ? -14.825 31.028 5.529 1.00 67.19 387 ALA A N 1
ATOM 2993 C CA . ALA A 1 387 ? -14.775 29.740 6.225 1.00 67.19 387 ALA A CA 1
ATOM 2994 C C . ALA A 1 387 ? -13.485 28.979 5.898 1.00 67.19 387 ALA A C 1
ATOM 2996 O O . ALA A 1 387 ? -13.068 28.918 4.741 1.00 67.19 387 ALA A O 1
ATOM 2997 N N . GLU A 1 388 ? -12.872 28.368 6.917 1.00 78.00 388 GLU A N 1
ATOM 2998 C CA . GLU A 1 388 ? -11.780 27.414 6.712 1.00 78.00 388 GLU A CA 1
ATOM 2999 C C . GLU A 1 388 ? -12.278 26.254 5.846 1.00 78.00 388 GLU A C 1
ATOM 3001 O O . GLU A 1 388 ? -13.174 25.505 6.238 1.00 78.00 388 GLU A O 1
ATOM 3006 N N . THR A 1 389 ? -11.678 26.092 4.669 1.00 82.06 389 THR A N 1
ATOM 3007 C CA . THR A 1 389 ? -11.924 24.942 3.800 1.00 82.06 389 THR A CA 1
ATOM 3008 C C . THR A 1 389 ? -10.830 23.912 4.040 1.00 82.06 389 THR A C 1
ATOM 3010 O O . THR A 1 389 ? -9.646 24.248 4.090 1.00 82.06 389 THR A O 1
ATOM 3013 N N . THR A 1 390 ? -11.219 22.649 4.215 1.00 83.62 390 THR A N 1
ATOM 3014 C CA . THR A 1 390 ? -10.266 21.539 4.338 1.00 83.62 390 THR A CA 1
ATOM 3015 C C . THR A 1 390 ? -9.978 20.981 2.953 1.00 83.62 390 THR A C 1
ATOM 3017 O O . THR A 1 390 ? -10.896 20.536 2.270 1.00 83.62 390 THR A O 1
ATOM 3020 N N . ILE A 1 391 ? -8.711 21.000 2.552 1.00 83.38 391 ILE A N 1
ATOM 3021 C CA . ILE A 1 391 ? -8.230 20.408 1.302 1.00 83.38 391 ILE A CA 1
ATOM 3022 C C . ILE A 1 391 ? -7.641 19.039 1.612 1.00 83.38 391 ILE A C 1
ATOM 3024 O O . ILE A 1 391 ? -6.956 18.876 2.624 1.00 83.38 391 ILE A O 1
ATOM 3028 N N . ILE A 1 392 ? -7.902 18.065 0.742 1.00 82.88 392 ILE A N 1
ATOM 3029 C CA . ILE A 1 392 ? -7.355 16.711 0.830 1.00 82.88 392 ILE A CA 1
ATOM 3030 C C . ILE A 1 392 ? -6.335 16.550 -0.295 1.00 82.88 392 ILE A C 1
ATOM 3032 O O . ILE A 1 392 ? -6.689 16.704 -1.458 1.00 82.88 392 ILE A O 1
ATOM 3036 N N . LEU A 1 393 ? -5.090 16.223 0.046 1.00 83.31 393 LEU A N 1
ATOM 3037 C CA . LEU A 1 393 ? -4.070 15.812 -0.915 1.00 83.31 393 LEU A CA 1
ATOM 3038 C C . LEU A 1 393 ? -3.945 14.298 -0.905 1.00 83.31 393 LEU A C 1
ATOM 3040 O O . LEU A 1 393 ? -3.757 13.708 0.160 1.00 83.31 393 LEU A O 1
ATOM 3044 N N . ARG A 1 394 ? -4.022 13.683 -2.081 1.00 82.88 394 ARG A N 1
ATOM 3045 C CA . ARG A 1 394 ? -3.946 12.238 -2.282 1.00 82.88 394 ARG A CA 1
ATOM 3046 C C . ARG A 1 394 ? -2.683 11.896 -3.048 1.00 82.88 394 ARG A C 1
ATOM 3048 O O . ARG A 1 394 ? -2.376 12.520 -4.059 1.00 82.88 394 ARG A O 1
ATOM 3055 N N . TYR A 1 395 ? -1.988 10.876 -2.573 1.00 85.56 395 TYR A N 1
ATOM 3056 C CA . TYR A 1 395 ? -0.811 10.330 -3.222 1.00 85.56 395 TYR A CA 1
ATOM 3057 C C . TYR A 1 395 ? -0.996 8.835 -3.402 1.00 85.56 395 TYR A C 1
ATOM 3059 O O . TYR A 1 395 ? -1.403 8.138 -2.470 1.00 85.56 395 TYR A O 1
ATOM 3067 N N . ALA A 1 396 ? -0.658 8.336 -4.579 1.00 81.06 396 ALA A N 1
ATOM 3068 C CA . ALA A 1 396 ? -0.587 6.916 -4.855 1.00 81.06 396 ALA A CA 1
ATOM 3069 C C . ALA A 1 396 ? 0.744 6.597 -5.528 1.00 81.06 396 ALA A C 1
ATOM 3071 O O . ALA A 1 396 ? 1.216 7.353 -6.367 1.00 81.06 396 ALA A O 1
ATOM 3072 N N . VAL A 1 397 ? 1.342 5.470 -5.165 1.00 84.81 397 VAL A N 1
ATOM 3073 C CA . VAL A 1 397 ? 2.477 4.878 -5.865 1.00 84.81 397 VAL A CA 1
ATOM 3074 C C . VAL A 1 397 ? 2.069 3.482 -6.291 1.00 84.81 397 VAL A C 1
ATOM 3076 O O . VAL A 1 397 ? 1.607 2.694 -5.461 1.00 84.81 397 VAL A O 1
ATOM 3079 N N . HIS A 1 398 ? 2.264 3.175 -7.565 1.00 86.12 398 HIS A N 1
ATOM 3080 C CA . HIS A 1 398 ? 2.096 1.834 -8.096 1.00 86.12 398 HIS A CA 1
ATOM 3081 C C . HIS A 1 398 ? 3.283 1.442 -8.969 1.00 86.12 398 HIS A C 1
ATOM 3083 O O . HIS A 1 398 ? 4.025 2.294 -9.455 1.00 86.12 398 HIS A O 1
ATOM 3089 N N . PHE A 1 399 ? 3.465 0.140 -9.151 1.00 83.75 399 PHE A N 1
ATOM 3090 C CA . PHE A 1 399 ? 4.564 -0.419 -9.928 1.00 83.75 399 PHE A CA 1
ATOM 3091 C C . PHE A 1 399 ? 4.033 -1.115 -11.173 1.00 83.75 399 PHE A C 1
ATOM 3093 O O . PHE A 1 399 ? 3.038 -1.834 -11.102 1.00 83.75 399 PHE A O 1
ATOM 3100 N N . LYS A 1 400 ? 4.707 -0.921 -12.306 1.00 85.62 400 LYS A N 1
ATOM 3101 C CA . LYS A 1 400 ? 4.344 -1.540 -13.584 1.00 85.62 400 LYS A CA 1
ATOM 3102 C C . LYS A 1 400 ? 5.534 -2.295 -14.160 1.00 85.62 400 LYS A C 1
ATOM 3104 O O . LYS A 1 400 ? 6.603 -1.713 -14.349 1.00 85.62 400 LYS A O 1
ATOM 3109 N N . ASP A 1 401 ? 5.324 -3.580 -14.436 1.00 83.81 401 ASP A N 1
ATOM 3110 C CA . ASP A 1 401 ? 6.316 -4.439 -15.081 1.00 83.81 401 ASP A CA 1
ATOM 3111 C C . ASP A 1 401 ? 6.379 -4.110 -16.578 1.00 83.81 401 ASP A C 1
ATOM 3113 O O . ASP A 1 401 ? 5.384 -4.241 -17.296 1.00 83.81 401 ASP A O 1
ATOM 3117 N N . VAL A 1 402 ? 7.546 -3.669 -17.040 1.00 84.88 402 VAL A N 1
ATOM 3118 C CA . VAL A 1 402 ? 7.834 -3.380 -18.453 1.00 84.88 402 VAL A CA 1
ATOM 3119 C C . VAL A 1 402 ? 8.857 -4.351 -19.038 1.00 84.88 402 VAL A C 1
ATOM 3121 O O . VAL A 1 402 ? 9.481 -4.068 -20.058 1.00 84.88 402 VAL A O 1
ATOM 3124 N N . THR A 1 403 ? 9.044 -5.511 -18.402 1.00 82.06 403 THR A N 1
ATOM 3125 C CA . THR A 1 403 ? 9.913 -6.569 -18.923 1.00 82.06 403 THR A CA 1
ATOM 3126 C C . THR A 1 403 ? 9.440 -6.982 -20.324 1.00 82.06 403 THR A C 1
ATOM 3128 O O . THR A 1 403 ? 8.270 -7.358 -20.479 1.00 82.06 403 THR A O 1
ATOM 3131 N N . PRO A 1 404 ? 10.319 -6.968 -21.345 1.00 75.12 404 PRO A N 1
ATOM 3132 C CA . PRO A 1 404 ? 9.956 -7.365 -22.698 1.00 75.12 404 PRO A CA 1
ATOM 3133 C C . PRO A 1 404 ? 9.341 -8.767 -22.714 1.00 75.12 404 PRO A C 1
ATOM 3135 O O . PRO A 1 404 ? 9.963 -9.760 -22.321 1.00 75.12 404 PRO A O 1
ATOM 3138 N N . ARG A 1 405 ? 8.088 -8.871 -23.168 1.00 62.94 405 ARG A N 1
ATOM 3139 C CA . ARG A 1 405 ? 7.434 -10.171 -23.338 1.00 62.94 405 ARG A CA 1
ATOM 3140 C C . ARG A 1 405 ? 8.083 -10.863 -24.534 1.00 62.94 405 ARG A C 1
ATOM 3142 O O . ARG A 1 405 ? 7.966 -10.386 -25.661 1.00 62.94 405 ARG A O 1
ATOM 3149 N N . LYS A 1 406 ? 8.738 -12.009 -24.311 1.00 54.72 406 LYS A N 1
ATOM 3150 C CA . LYS A 1 406 ? 9.220 -12.872 -25.401 1.00 54.72 406 LYS A CA 1
ATOM 3151 C C . LYS A 1 406 ? 8.029 -13.433 -26.174 1.00 54.72 406 LYS A C 1
ATOM 3153 O O . LYS A 1 406 ? 7.528 -14.519 -25.875 1.00 54.72 406 LYS A O 1
ATOM 3158 N N . PHE A 1 407 ? 7.580 -12.703 -27.191 1.00 39.06 407 PHE A N 1
ATOM 3159 C CA . PHE A 1 407 ? 6.703 -13.261 -28.205 1.00 39.06 407 PHE A CA 1
ATOM 3160 C C . PHE A 1 407 ? 7.489 -14.345 -28.931 1.00 39.06 407 PHE A C 1
ATOM 3162 O O . PHE A 1 407 ? 8.416 -14.067 -29.692 1.00 39.06 407 PHE A O 1
ATOM 3169 N N . HIS A 1 408 ? 7.131 -15.599 -28.672 1.00 36.94 408 HIS A N 1
ATOM 3170 C CA . HIS A 1 408 ? 7.578 -16.686 -29.521 1.00 36.94 408 HIS A CA 1
ATOM 3171 C C . HIS A 1 408 ? 6.922 -16.433 -30.878 1.00 36.94 408 HIS A C 1
ATOM 3173 O O . HIS A 1 408 ? 5.716 -16.620 -31.036 1.00 36.94 408 HIS A O 1
ATOM 3179 N N . LYS A 1 409 ? 7.697 -15.923 -31.840 1.00 29.08 409 LYS A N 1
ATOM 3180 C CA . LYS A 1 409 ? 7.284 -15.948 -33.240 1.00 29.08 409 LYS A CA 1
ATOM 3181 C C . LYS A 1 409 ? 7.147 -17.421 -33.605 1.00 29.08 409 LYS A C 1
ATOM 3183 O O . LYS A 1 409 ? 8.149 -18.118 -33.732 1.00 29.08 409 LYS A O 1
ATOM 3188 N N . PHE A 1 410 ? 5.910 -17.891 -33.713 1.00 28.12 410 PHE A N 1
ATOM 3189 C CA . PHE A 1 410 ? 5.625 -19.116 -34.440 1.00 28.12 410 PHE A CA 1
ATOM 3190 C C . PHE A 1 410 ? 5.978 -18.816 -35.901 1.00 28.12 410 PHE A C 1
ATOM 3192 O O . PHE A 1 410 ? 5.322 -17.983 -36.527 1.00 28.12 410 PHE A O 1
ATOM 3199 N N . ILE A 1 411 ? 7.092 -19.379 -36.370 1.00 33.03 411 ILE A N 1
ATOM 3200 C CA . ILE A 1 411 ? 7.459 -19.411 -37.791 1.00 33.03 411 ILE A CA 1
ATOM 3201 C C . ILE A 1 411 ? 6.851 -20.670 -38.383 1.00 33.03 411 ILE A C 1
ATOM 3203 O O . ILE A 1 411 ? 7.005 -21.731 -37.730 1.00 33.03 411 ILE A O 1
#

Radius of gyration: 28.41 Å; Cα contacts (8 Å, |Δi|>4): 826; chains: 1; bounding box: 94×73×76 Å

pLDDT: mean 75.11, std 19.45, range [28.12, 97.56]

Solvent-accessible surface area (backbone atoms only — not comparable to full-atom values): 23969 Å² total; per-residue (Å²): 136,81,90,82,81,83,84,80,86,75,84,82,78,75,78,72,82,80,69,62,64,55,64,42,76,80,75,87,76,93,61,100,66,95,69,81,86,75,90,67,70,48,62,50,69,62,72,84,67,79,56,59,38,67,80,75,77,64,26,66,50,74,65,56,44,54,55,50,42,69,79,37,55,73,77,75,49,88,72,91,76,75,78,71,60,63,37,32,25,40,52,97,92,39,80,44,76,38,68,43,69,28,53,71,70,56,64,40,34,80,47,70,40,77,40,48,62,82,51,62,45,77,42,70,29,16,71,75,69,90,64,90,46,63,66,58,50,67,65,43,50,85,34,16,48,36,70,66,47,68,40,30,34,48,29,60,58,95,88,41,82,45,80,38,61,54,41,64,78,38,88,73,42,65,44,43,72,55,96,80,25,34,33,45,25,49,32,34,39,36,34,41,33,32,22,54,85,83,32,64,74,42,37,34,34,62,41,69,40,67,39,72,37,35,91,88,46,43,89,79,39,60,31,36,44,35,40,39,45,46,57,73,82,61,72,88,86,87,66,95,65,64,28,49,52,78,67,37,75,36,46,19,19,64,72,91,80,51,80,42,70,32,29,44,56,42,68,36,67,67,48,72,88,45,61,44,72,38,28,34,83,54,66,45,75,38,27,22,30,52,74,36,60,47,64,69,59,44,52,52,55,46,50,50,44,43,73,54,49,58,53,47,25,34,51,18,45,68,56,88,78,56,97,71,85,58,46,9,30,41,45,76,45,75,63,88,78,85,84,60,100,84,63,45,73,41,76,32,37,38,41,32,43,37,31,28,32,48,26,45,41,67,94,65,51,27,33,33,37,26,31,29,39,31,44,40,39,71,43,81,45,87,73,51,93,88,45,80,41,77,47,65,40,39,41,36,39,42,69,44,84,66,47,80,77,82,74,77,76,86,125

InterPro domains:
  IPR011677 Tectonic-1-3 domain [PF07773] (243-401)
  IPR040354 Tectonic-1-3 [PTHR14611] (17-403)

Secondary structure (DSSP, 8-state):
----PPPP------------EEEE-------SS--------EEEE---S--EEPPPPPP-SHHHHHHHHHH-GGGTS-----PPPBPEEEETTEEEE-EEEE-SSSSB--EEEE-BTT--EEEEEBPP-SS-SHHHHHH-GGG-HHHHHSSEEEEEETTEEEEEEPEESS-----EEETTEEEEEEEEEEEEEEEETTEEEEEEEEEEEEEEEETTTTTT--EEEEEEEEETTPPPS-S--SSPPTTPBPEEEETTTEEEE-EEEPSEE--TT-EEEPBTT--EEEEEEEEESSHHHHHHHHHHHHHHH--SEEES-S-TTSSS-PEEEEEEEEPP-PPPTTSEEEEEEEEEEEEEEEEEEGGG-EEEEEEEEEEEEEEEE---TTSPEEEEEEEEEEEEE-PPP------

Sequence (411 aa):
MVLALLPLLLPTISKAQETDRTCYNSVWLHRGETILPSTDLFCVVRSNDASSFDDVPIIQSEDEWSDFLVENPYLQTEQIEDSPPLLLIKKDNRIEDFLLPASFSSSSCTGTQQVVIGFSHVVSCSPVFYPFNETECLSNEFLSAQKLFEPTIVSYVKNISMETSFRSNASILPVQWNQNQCQNVIQEVTVEIAMNDTHVAEAIVKSIKYATLTASNYSSFKQTFKMNFRNVLDPPQNVQQLGYMQGQEIIAFKGNSESLPFSLPKSGECRAENGTPIKFLVNATTACTFRVTRCDEAKQAIQRMIEAFIPARLRSSADGSSTNNTNALVLVRNGTEASTNSECVLNTGYVISVLYAKQGATNNATQVIVSATCDVESEKVTLALAAETTIILRYAVHFKDVTPRKFHKFI